Protein 8VXK (pdb70)

B-factor: mean 33.72, std 12.29, range [19.07, 148.49]

Structure (mmCIF, N/CA/C/O backbone):
data_8VXK
#
_entry.id   8VXK
#
_cell.length_a   118.782
_cell.length_b   118.782
_cell.length_c   75.332
_cell.angle_alpha   90.00
_cell.angle_beta   90.00
_cell.angle_gamma   90.00
#
_symmetry.space_group_name_H-M   'P 41'
#
loop_
_entity.id
_entity.type
_entity.pdbx_description
1 polymer 'HTH-type transcriptional regulatory protein GabR'
2 non-polymer 'PHOSPHATE ION'
3 water water
#
loop_
_atom_site.group_PDB
_atom_site.id
_atom_site.type_symbol
_atom_site.label_atom_id
_atom_site.label_alt_id
_atom_site.label_comp_id
_atom_site.label_asym_id
_atom_site.label_entity_id
_atom_site.label_seq_id
_atom_site.pdbx_PDB_ins_code
_atom_site.Cartn_x
_atom_site.Cartn_y
_atom_site.Cartn_z
_atom_site.occupancy
_atom_site.B_iso_or_equiv
_atom_site.auth_seq_id
_atom_site.auth_comp_id
_atom_site.auth_asym_id
_atom_site.auth_atom_id
_atom_site.pdbx_PDB_model_num
ATOM 1 N N . SER A 1 5 ? 9.520 -64.102 8.423 1.00 58.08 107 SER A N 1
ATOM 2 C CA . SER A 1 5 ? 10.390 -62.937 8.315 1.00 53.79 107 SER A CA 1
ATOM 3 C C . SER A 1 5 ? 9.667 -61.656 8.734 1.00 56.35 107 SER A C 1
ATOM 4 O O . SER A 1 5 ? 9.049 -60.983 7.911 1.00 59.67 107 SER A O 1
ATOM 7 N N . ASP A 1 6 ? 9.739 -61.318 10.015 1.00 45.67 108 ASP A N 1
ATOM 8 C CA . ASP A 1 6 ? 9.275 -60.007 10.458 1.00 40.48 108 ASP A CA 1
ATOM 9 C C . ASP A 1 6 ? 10.454 -59.039 10.432 1.00 37.02 108 ASP A C 1
ATOM 10 O O . ASP A 1 6 ? 10.824 -58.433 11.433 1.00 33.95 108 ASP A O 1
ATOM 15 N N . TRP A 1 7 ? 11.087 -58.912 9.264 1.00 38.71 109 TRP A N 1
ATOM 16 C CA . TRP A 1 7 ? 12.254 -58.065 9.147 1.00 34.78 109 TRP A CA 1
ATOM 17 C C . TRP A 1 7 ? 11.844 -56.625 8.928 1.00 33.15 109 TRP A C 1
ATOM 18 O O . TRP A 1 7 ? 10.701 -56.316 8.602 1.00 32.70 109 TRP A O 1
ATOM 29 N N . ILE A 1 8 ? 12.800 -55.734 9.170 1.00 32.95 110 ILE A N 1
ATOM 30 C CA . ILE A 1 8 ? 12.698 -54.319 8.842 1.00 30.72 110 ILE A CA 1
ATOM 31 C C . ILE A 1 8 ? 13.976 -53.939 8.112 1.00 28.62 110 ILE A C 1
ATOM 32 O O . ILE A 1 8 ? 15.073 -54.271 8.563 1.00 29.08 110 ILE A O 1
ATOM 37 N N . SER A 1 9 ? 13.837 -53.273 6.979 1.00 30.90 111 SER A N 1
ATOM 38 C CA . SER A 1 9 ? 14.964 -52.985 6.109 1.00 29.42 111 SER A CA 1
ATOM 39 C C . SER A 1 9 ? 15.326 -51.519 6.201 1.00 29.33 111 SER A C 1
ATOM 40 O O . SER A 1 9 ? 14.569 -50.660 5.748 1.00 31.30 111 SER A O 1
ATOM 43 N N . PHE A 1 10 ? 16.486 -51.234 6.774 1.00 29.02 112 PHE A N 1
ATOM 44 C CA . PHE A 1 10 ? 17.126 -49.941 6.620 1.00 28.54 112 PHE A CA 1
ATOM 45 C C . PHE A 1 10 ? 18.124 -49.986 5.485 1.00 28.21 112 PHE A C 1
ATOM 46 O O . PHE A 1 10 ? 19.168 -49.336 5.531 1.00 28.22 112 PHE A O 1
ATOM 54 N N . SER A 1 11 ? 17.826 -50.802 4.490 1.00 29.69 113 SER A N 1
ATOM 55 C CA . SER A 1 11 ? 18.729 -51.093 3.398 1.00 30.19 113 SER A CA 1
ATOM 56 C C . SER A 1 11 ? 18.549 -50.116 2.250 1.00 31.13 113 SER A C 1
ATOM 57 O O . SER A 1 11 ? 17.427 -49.719 1.912 1.00 32.35 113 SER A O 1
ATOM 60 N N . HIS A 1 12 ? 19.677 -49.735 1.661 1.00 31.73 114 HIS A N 1
ATOM 61 C CA . HIS A 1 12 ? 19.730 -48.865 0.496 1.00 33.54 114 HIS A CA 1
ATOM 62 C C . HIS A 1 12 ? 19.666 -49.630 -0.828 1.00 34.82 114 HIS A C 1
ATOM 63 O O . HIS A 1 12 ? 19.268 -49.047 -1.840 1.00 37.77 114 HIS A O 1
ATOM 70 N N . MET A 1 13 ? 20.046 -50.911 -0.848 1.00 31.49 115 MET A N 1
ATOM 71 C CA . MET A 1 13 ? 20.058 -51.711 -2.066 1.00 32.31 115 MET A CA 1
ATOM 72 C C . MET A 1 13 ? 18.693 -52.232 -2.461 1.00 37.21 115 MET A C 1
ATOM 73 O O . MET A 1 13 ? 18.584 -52.875 -3.507 1.00 41.76 115 MET A O 1
ATOM 78 N N . SER A 1 14 ? 17.673 -52.033 -1.644 1.00 40.10 116 SER A N 1
ATOM 79 C CA . SER A 1 14 ? 16.342 -52.539 -1.912 1.00 40.81 116 SER A CA 1
ATOM 80 C C . SER A 1 14 ? 15.440 -51.376 -2.284 1.00 42.15 116 SER A C 1
ATOM 81 O O . SER A 1 14 ? 15.761 -50.220 -2.014 1.00 42.12 116 SER A O 1
ATOM 84 N N . SER A 1 15 ? 14.307 -51.687 -2.921 1.00 47.48 117 SER A N 1
ATOM 85 C CA . SER A 1 15 ? 13.275 -50.693 -3.223 1.00 46.25 117 SER A CA 1
ATOM 86 C C . SER A 1 15 ? 11.900 -51.255 -2.900 1.00 45.98 117 SER A C 1
ATOM 87 O O . SER A 1 15 ? 11.659 -52.459 -3.037 1.00 50.11 117 SER A O 1
ATOM 90 N N . ASP A 1 16 ? 10.998 -50.378 -2.468 1.00 46.16 118 ASP A N 1
ATOM 91 C CA . ASP A 1 16 ? 9.731 -50.840 -1.918 1.00 49.85 118 ASP A CA 1
ATOM 92 C C . ASP A 1 16 ? 8.766 -51.116 -3.065 1.00 48.24 118 ASP A C 1
ATOM 93 O O . ASP A 1 16 ? 8.421 -50.218 -3.842 1.00 46.61 118 ASP A O 1
ATOM 98 N N . THR A 1 17 ? 8.370 -52.380 -3.176 1.00 46.89 119 THR A N 1
ATOM 99 C CA . THR A 1 17 ? 7.551 -52.872 -4.265 1.00 44.47 119 THR A CA 1
ATOM 100 C C . THR A 1 17 ? 6.091 -52.467 -4.149 1.00 42.32 119 THR A C 1
ATOM 101 O O . THR A 1 17 ? 5.386 -52.472 -5.161 1.00 41.33 119 THR A O 1
ATOM 105 N N . ASP A 1 18 ? 5.619 -52.117 -2.952 1.00 40.79 120 ASP A N 1
ATOM 106 C CA . ASP A 1 18 ? 4.212 -51.782 -2.790 1.00 40.78 120 ASP A CA 1
ATOM 107 C C . ASP A 1 18 ? 3.824 -50.500 -3.500 1.00 39.48 120 ASP A C 1
ATOM 108 O O . ASP A 1 18 ? 2.644 -50.320 -3.809 1.00 40.97 120 ASP A O 1
ATOM 113 N N . HIS A 1 19 ? 4.763 -49.594 -3.743 1.00 39.75 121 HIS A N 1
ATOM 114 C CA . HIS A 1 19 ? 4.437 -48.351 -4.425 1.00 39.21 121 HIS A CA 1
ATOM 115 C C . HIS A 1 19 ? 4.900 -48.304 -5.877 1.00 37.42 121 HIS A C 1
ATOM 116 O O . HIS A 1 19 ? 4.664 -47.302 -6.559 1.00 34.64 121 HIS A O 1
ATOM 123 N N . PHE A 1 20 ? 5.511 -49.350 -6.371 1.00 37.82 122 PHE A N 1
ATOM 124 C CA . PHE A 1 20 ? 5.662 -49.452 -7.805 1.00 35.45 122 PHE A CA 1
ATOM 125 C C . PHE A 1 20 ? 4.358 -49.935 -8.429 1.00 35.15 122 PHE A C 1
ATOM 126 O O . PHE A 1 20 ? 3.803 -50.944 -7.984 1.00 35.38 122 PHE A O 1
ATOM 134 N N . PRO A 1 21 ? 3.835 -49.235 -9.450 1.00 33.56 123 PRO A N 1
ATOM 135 C CA . PRO A 1 21 ? 2.639 -49.711 -10.161 1.00 32.20 123 PRO A CA 1
ATOM 136 C C . PRO A 1 21 ? 2.881 -50.915 -11.068 1.00 31.57 123 PRO A C 1
ATOM 137 O O . PRO A 1 21 ? 2.978 -50.768 -12.289 1.00 30.97 123 PRO A O 1
ATOM 141 N N . ILE A 1 22 ? 2.968 -52.113 -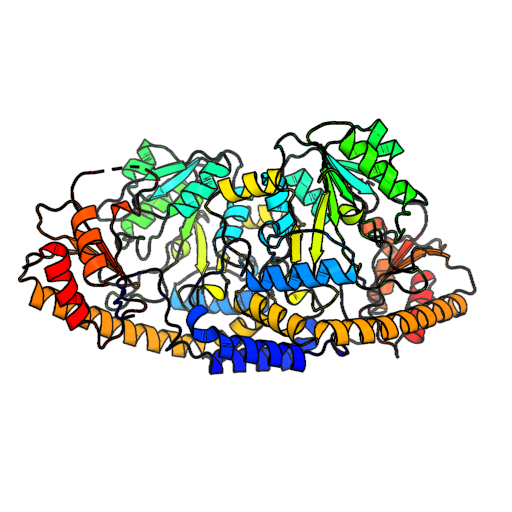10.488 1.00 31.13 124 ILE A N 1
ATOM 142 C CA . ILE A 1 22 ? 3.295 -53.301 -11.273 1.00 29.84 124 ILE A CA 1
ATOM 143 C C . ILE A 1 22 ? 2.191 -53.666 -12.256 1.00 28.67 124 ILE A C 1
ATOM 144 O O . ILE A 1 22 ? 2.473 -54.197 -13.333 1.00 28.65 124 ILE A O 1
ATOM 149 N N . LYS A 1 23 ? 0.928 -53.421 -11.917 1.00 29.90 125 LYS A N 1
ATOM 150 C CA . LYS A 1 23 ? -0.114 -53.590 -12.919 1.00 29.67 125 LYS A CA 1
ATOM 151 C C . LYS A 1 23 ? 0.051 -52.598 -14.062 1.00 29.29 125 LYS A C 1
ATOM 152 O O . LYS A 1 23 ? -0.143 -52.956 -15.222 1.00 29.23 125 LYS A O 1
ATOM 158 N N . SER A 1 24 ? 0.416 -51.353 -13.767 1.00 29.08 126 SER A N 1
ATOM 159 C CA . SER A 1 24 ? 0.667 -50.418 -14.855 1.00 27.86 126 SER A CA 1
ATOM 160 C C . SER A 1 24 ? 1.834 -50.872 -15.702 1.00 27.64 126 SER A C 1
ATOM 161 O O . SER A 1 24 ? 1.768 -50.816 -16.928 1.00 28.66 126 SER A O 1
ATOM 164 N N . TRP A 1 25 ? 2.914 -51.320 -15.075 1.00 30.04 127 TRP A N 1
ATOM 165 C CA . TRP A 1 25 ? 4.049 -51.805 -15.846 1.00 30.47 127 TRP A CA 1
ATOM 166 C C . TRP A 1 25 ? 3.642 -52.969 -16.732 1.00 27.96 127 TRP A C 1
ATOM 167 O O . TRP A 1 25 ? 4.033 -53.046 -17.899 1.00 26.85 127 TRP A O 1
ATOM 178 N N . PHE A 1 26 ? 2.837 -53.873 -16.195 1.00 28.45 128 PHE A N 1
ATOM 179 C CA . PHE A 1 26 ? 2.424 -55.035 -16.956 1.00 27.53 128 PHE A CA 1
ATOM 180 C C . PHE A 1 26 ? 1.486 -54.643 -18.086 1.00 28.86 128 PHE A C 1
ATOM 181 O O . PHE A 1 26 ? 1.527 -55.231 -19.173 1.00 29.90 128 PHE A O 1
ATOM 189 N N . ARG A 1 27 ? 0.642 -53.639 -17.858 1.00 28.67 129 ARG A N 1
ATOM 190 C CA . ARG A 1 27 ? -0.238 -53.179 -18.917 1.00 28.43 129 ARG A CA 1
ATOM 191 C C . ARG A 1 27 ? 0.549 -52.474 -20.003 1.00 27.14 129 ARG A C 1
ATOM 192 O O . ARG A 1 27 ? 0.217 -52.593 -21.179 1.00 29.27 129 ARG A O 1
ATOM 200 N N . CYS A 1 28 ? 1.610 -51.770 -19.630 1.00 26.15 130 CYS A N 1
ATOM 201 C CA . CYS A 1 28 ? 2.510 -51.197 -20.620 1.00 26.71 130 CYS A CA 1
ATOM 202 C C . CYS A 1 28 ? 3.199 -52.289 -21.432 1.00 26.51 130 CYS A C 1
ATOM 203 O O . CYS A 1 28 ? 3.369 -52.160 -22.649 1.00 26.70 130 CYS A O 1
ATOM 206 N N . GLU A 1 29 ? 3.589 -53.375 -20.770 1.00 26.58 131 GLU A N 1
ATOM 207 C CA . GLU A 1 29 ? 4.149 -54.527 -21.462 1.00 25.78 131 GLU A CA 1
ATOM 208 C C . GLU A 1 29 ? 3.175 -55.116 -22.467 1.00 27.75 131 GLU A C 1
ATOM 209 O O . GLU A 1 29 ? 3.568 -55.485 -23.578 1.00 27.79 131 GLU A O 1
ATOM 215 N N . GLN A 1 30 ? 1.905 -55.245 -22.091 1.00 28.18 132 GLN A N 1
ATOM 216 C CA . GLN A 1 30 ? 0.944 -55.816 -23.029 1.00 28.96 132 GLN A CA 1
ATOM 217 C C . GLN A 1 30 ? 0.684 -54.871 -24.196 1.00 29.46 132 GLN A C 1
ATOM 218 O O . GLN A 1 30 ? 0.550 -55.309 -25.346 1.00 30.45 132 GLN A O 1
ATOM 224 N N . LYS A 1 31 ? 0.602 -53.570 -23.918 1.00 30.12 133 LYS A N 1
ATOM 225 C CA . LYS A 1 31 ? 0.433 -52.599 -24.990 1.00 30.05 133 LYS A CA 1
ATOM 226 C C . LYS A 1 31 ? 1.572 -52.694 -25.982 1.00 32.37 133 LYS A C 1
ATOM 227 O O . LYS A 1 31 ? 1.347 -52.786 -27.191 1.00 35.33 133 LYS A O 1
ATOM 233 N N . ALA A 1 32 ? 2.810 -52.688 -25.480 1.00 32.30 134 ALA A N 1
ATOM 234 C CA . ALA A 1 32 ? 3.970 -52.779 -26.357 1.00 31.17 134 ALA A CA 1
ATOM 235 C C . ALA A 1 32 ? 3.968 -54.085 -27.134 1.00 33.96 134 ALA A C 1
ATOM 236 O O . ALA A 1 32 ? 4.248 -54.095 -28.337 1.00 37.03 134 ALA A O 1
ATOM 238 N N . ALA A 1 33 ? 3.645 -55.197 -26.471 1.00 35.01 135 ALA A N 1
ATOM 239 C CA . ALA A 1 33 ? 3.668 -56.489 -27.143 1.00 36.13 135 ALA A CA 1
ATOM 240 C C . ALA A 1 33 ? 2.683 -56.524 -28.302 1.00 39.33 135 ALA A C 1
ATOM 241 O O . ALA A 1 33 ? 3.018 -56.964 -29.405 1.00 41.56 135 ALA A O 1
ATOM 243 N N . SER A 1 34 ? 1.461 -56.052 -28.077 1.00 37.09 136 SER A N 1
ATOM 244 C CA . SER A 1 34 ? 0.472 -56.088 -29.144 1.00 37.18 136 SER A CA 1
ATOM 245 C C . SER A 1 34 ? 0.738 -55.032 -30.199 1.00 35.07 136 SER A C 1
ATOM 246 O O . SER A 1 34 ? 0.344 -55.210 -31.349 1.00 38.14 136 SER A O 1
ATOM 249 N N . ARG A 1 35 ? 1.393 -53.940 -29.852 1.00 34.46 137 ARG A N 1
ATOM 250 C CA . ARG A 1 35 ? 1.704 -52.981 -30.888 1.00 34.53 137 ARG A CA 1
ATOM 251 C C . ARG A 1 35 ? 2.887 -53.423 -31.726 1.00 35.21 137 ARG A C 1
ATOM 252 O O . ARG A 1 35 ? 2.996 -52.998 -32.876 1.00 38.01 137 ARG A O 1
ATOM 260 N N . SER A 1 36 ? 3.751 -54.302 -31.210 1.00 40.04 138 SER A N 1
ATOM 261 C CA . SER A 1 36 ? 4.975 -54.580 -31.952 1.00 40.59 138 SER A CA 1
ATOM 262 C C . SER A 1 36 ? 5.308 -56.065 -32.066 1.00 42.44 138 SER A C 1
ATOM 263 O O . SER A 1 36 ? 6.469 -56.399 -32.301 1.00 44.11 138 SER A O 1
ATOM 266 N N . TYR A 1 37 ? 4.325 -56.959 -31.936 1.00 38.11 139 TYR A N 1
ATOM 267 C CA . TYR A 1 37 ? 4.617 -58.390 -31.884 1.00 42.06 139 TYR A CA 1
ATOM 268 C C . TYR A 1 37 ? 5.415 -58.895 -33.082 1.00 43.99 139 TYR A C 1
ATOM 269 O O . TYR A 1 37 ? 6.255 -59.790 -32.930 1.00 44.99 139 TYR A O 1
ATOM 278 N N . ARG A 1 38 ? 5.128 -58.394 -34.283 1.00 52.75 140 ARG A N 1
ATOM 279 C CA . ARG A 1 38 ? 5.774 -58.950 -35.464 1.00 52.56 140 ARG A CA 1
ATOM 280 C C . ARG A 1 38 ? 7.288 -58.781 -35.398 1.00 58.91 140 ARG A C 1
ATOM 281 O O . ARG A 1 38 ? 8.038 -59.695 -35.756 1.00 59.66 140 ARG A O 1
ATOM 283 N N . THR A 1 39 ? 7.754 -57.636 -34.906 1.00 62.95 141 THR A N 1
ATOM 284 C CA . THR A 1 39 ? 9.172 -57.306 -34.860 1.00 61.12 141 THR A CA 1
ATOM 285 C C . THR A 1 39 ? 9.880 -57.839 -33.617 1.00 60.05 141 THR A C 1
ATOM 286 O O . THR A 1 39 ? 11.067 -57.558 -33.437 1.00 64.68 141 THR A O 1
ATOM 290 N N . LEU A 1 40 ? 9.186 -58.582 -32.751 1.00 61.77 142 LEU A N 1
ATOM 291 C CA . LEU A 1 40 ? 9.824 -59.110 -31.548 1.00 60.54 142 LEU A CA 1
ATOM 292 C C . LEU A 1 40 ? 10.822 -60.208 -31.872 1.00 69.32 142 LEU A C 1
ATOM 293 O O . LEU A 1 40 ? 11.812 -60.378 -31.151 1.00 66.17 142 LEU A O 1
ATOM 298 N N . GLY A 1 41 ? 10.579 -60.959 -32.943 1.00 96.93 143 GLY A N 1
ATOM 299 C CA . GLY A 1 41 ? 11.480 -62.009 -33.364 1.00 97.86 143 GLY A CA 1
ATOM 300 C C . GLY A 1 41 ? 12.802 -61.510 -33.878 1.00 95.99 143 GLY A C 1
ATOM 301 O O . GLY A 1 41 ? 13.686 -62.314 -34.182 1.00 99.36 143 GLY A O 1
ATOM 302 N N . ASP A 1 42 ? 12.944 -60.202 -34.015 1.00 70.55 144 ASP A N 1
ATOM 303 C CA . ASP A 1 42 ? 14.220 -59.581 -34.301 1.00 62.95 144 ASP A CA 1
ATOM 304 C C . ASP A 1 42 ? 15.008 -59.464 -33.011 1.00 59.16 144 ASP A C 1
ATOM 305 O O . ASP A 1 42 ? 14.455 -59.516 -31.911 1.00 60.09 144 ASP A O 1
ATOM 310 N N . MET A 1 43 ? 16.317 -59.357 -33.152 1.00 49.33 145 MET A N 1
ATOM 311 C CA . MET A 1 43 ? 17.175 -58.982 -32.042 1.00 45.37 145 MET A CA 1
ATOM 312 C C . MET A 1 43 ? 17.482 -57.496 -32.167 1.00 43.33 145 MET A C 1
ATOM 313 O O . MET A 1 43 ? 17.832 -57.017 -33.253 1.00 43.76 145 MET A O 1
ATOM 318 N N . SER A 1 44 ? 17.356 -56.775 -31.056 1.00 39.65 146 SER A N 1
ATOM 319 C CA . SER A 1 44 ? 17.386 -55.320 -31.056 1.00 34.47 146 SER A CA 1
ATOM 320 C C . SER A 1 44 ? 18.628 -54.789 -31.768 1.00 28.67 146 SER A C 1
ATOM 321 O O . SER A 1 44 ? 19.602 -55.519 -31.957 1.00 28.61 146 SER A O 1
ATOM 324 N N . HIS A 1 45 ? 18.575 -53.545 -32.216 1.00 27.83 147 HIS A N 1
ATOM 325 C CA . HIS A 1 45 ? 19.788 -52.833 -32.563 1.00 25.61 147 HIS A CA 1
ATOM 326 C C . HIS A 1 45 ? 20.737 -52.895 -31.372 1.00 25.65 147 HIS A C 1
ATOM 327 O O . HIS A 1 45 ? 20.297 -52.713 -30.234 1.00 26.43 147 HIS A O 1
ATOM 334 N N . PRO A 1 46 ? 22.023 -53.177 -31.583 1.00 25.70 148 PRO A N 1
ATOM 335 C CA . PRO A 1 46 ? 22.911 -53.452 -30.444 1.00 26.56 148 PRO A CA 1
ATOM 336 C C . PRO A 1 46 ? 22.960 -52.350 -29.395 1.00 24.70 148 PRO A C 1
ATOM 337 O O . PRO A 1 46 ? 23.150 -52.651 -28.218 1.00 24.02 148 PRO A O 1
ATOM 341 N N . GLN A 1 47 ? 22.801 -51.089 -29.789 1.00 24.93 149 GLN A N 1
ATOM 342 C CA . GLN A 1 47 ? 22.699 -49.951 -28.887 1.00 22.82 149 GLN A CA 1
ATOM 343 C C . GLN A 1 47 ? 21.328 -49.830 -28.260 1.00 23.31 149 GLN A C 1
ATOM 344 O O . GLN A 1 47 ? 21.138 -48.987 -27.390 1.00 23.73 149 GLN A O 1
ATOM 350 N N . GLY A 1 48 ? 20.375 -50.614 -28.697 1.00 24.56 150 GLY A N 1
ATOM 351 C CA . GLY A 1 48 ? 19.031 -50.516 -28.186 1.00 23.83 150 GLY A CA 1
ATOM 352 C C . GLY A 1 48 ? 18.096 -49.969 -29.238 1.00 23.64 150 GLY A C 1
ATOM 353 O O . GLY A 1 48 ? 18.501 -49.241 -30.149 1.00 24.30 150 GLY A O 1
ATOM 354 N N . ILE A 1 49 ? 16.824 -50.346 -29.123 1.00 23.52 151 ILE A N 1
ATOM 355 C CA . ILE A 1 49 ? 15.803 -49.882 -30.048 1.00 23.73 151 ILE A CA 1
ATOM 356 C C . ILE A 1 49 ? 15.809 -48.371 -30.115 1.00 24.22 151 ILE A C 1
ATOM 357 O O . ILE A 1 49 ? 15.778 -47.694 -29.085 1.00 25.30 151 ILE A O 1
ATOM 362 N N . TYR A 1 50 ? 15.830 -47.835 -31.340 1.00 24.63 152 TYR A N 1
ATOM 363 C CA . TYR A 1 50 ? 16.058 -46.404 -31.526 1.00 24.44 152 TYR A CA 1
ATOM 364 C C . TYR A 1 50 ? 14.989 -45.570 -30.849 1.00 23.83 152 TYR A C 1
ATOM 365 O O . TYR A 1 50 ? 15.287 -44.533 -30.259 1.00 23.48 152 TYR A O 1
ATOM 374 N N . GLU A 1 51 ? 13.738 -45.981 -30.967 1.00 23.64 153 GLU A N 1
ATOM 375 C CA . GLU A 1 51 ? 12.655 -45.199 -30.398 1.00 23.71 153 GLU A CA 1
ATOM 376 C C . GLU A 1 51 ? 12.707 -45.211 -28.885 1.00 23.75 153 GLU A C 1
ATOM 377 O O . GLU A 1 51 ? 12.316 -44.232 -28.242 1.00 24.33 153 GLU A O 1
ATOM 383 N N . VAL A 1 52 ? 13.219 -46.297 -28.307 1.00 24.54 154 VAL A N 1
ATOM 384 C CA . VAL A 1 52 ? 13.400 -46.356 -26.863 1.00 24.01 154 VAL A CA 1
ATOM 385 C C . VAL A 1 52 ? 14.513 -45.417 -26.439 1.00 24.06 154 VAL A C 1
ATOM 386 O O . VAL A 1 52 ? 14.408 -44.707 -25.429 1.00 24.51 154 VAL A O 1
ATOM 390 N N . ARG A 1 53 ? 15.589 -45.391 -27.216 1.00 23.83 155 ARG A N 1
ATOM 391 C CA . ARG A 1 53 ? 16.673 -44.462 -26.958 1.00 25.02 155 ARG A CA 1
ATOM 392 C C . ARG A 1 53 ? 16.184 -43.030 -27.083 1.00 24.73 155 ARG A C 1
ATOM 393 O O . ARG A 1 53 ? 16.591 -42.153 -26.323 1.00 24.82 155 ARG A O 1
ATOM 401 N N . ALA A 1 54 ? 15.288 -42.783 -28.029 1.00 26.10 156 ALA A N 1
ATOM 402 C CA . ALA A 1 54 ? 14.733 -41.454 -28.202 1.00 24.63 156 ALA A CA 1
ATOM 403 C C . ALA A 1 54 ? 13.864 -41.068 -27.017 1.00 24.99 156 ALA A C 1
ATOM 404 O O . ALA A 1 54 ? 13.922 -39.928 -26.544 1.00 25.67 156 ALA A O 1
ATOM 406 N N . ALA A 1 55 ? 13.063 -42.012 -26.514 1.00 26.01 157 ALA A N 1
ATOM 407 C CA . ALA A 1 55 ? 12.236 -41.738 -25.341 1.00 26.22 157 ALA A CA 1
ATOM 408 C C . ALA A 1 55 ? 13.091 -41.381 -24.132 1.00 25.40 157 ALA A C 1
ATOM 409 O O . ALA A 1 55 ? 12.807 -40.407 -23.424 1.00 24.50 157 ALA A O 1
ATOM 411 N N . ILE A 1 56 ? 14.169 -42.132 -23.905 1.00 25.98 158 ILE A N 1
ATOM 412 C CA . ILE A 1 56 ? 15.038 -41.826 -22.771 1.00 24.99 158 ILE A CA 1
ATOM 413 C C . ILE A 1 56 ? 15.731 -40.492 -22.963 1.00 25.16 158 ILE A C 1
ATOM 414 O O . ILE A 1 56 ? 15.957 -39.756 -22.001 1.00 26.40 158 ILE A O 1
ATOM 419 N N . THR A 1 57 ? 16.142 -40.189 -24.190 1.00 25.90 159 THR A N 1
ATOM 420 C CA . THR A 1 57 ? 16.837 -38.935 -24.443 1.00 25.05 159 THR A CA 1
ATOM 421 C C . THR A 1 57 ? 15.938 -37.746 -24.136 1.00 25.90 159 THR A C 1
ATOM 422 O O . THR A 1 57 ? 16.352 -36.800 -23.458 1.00 27.43 159 THR A O 1
ATOM 426 N N . ARG A 1 58 ? 14.690 -37.786 -24.598 1.00 25.70 160 ARG A N 1
ATOM 427 C CA . ARG A 1 58 ? 13.787 -36.708 -24.239 1.00 25.12 160 ARG A CA 1
ATOM 428 C C . ARG A 1 58 ? 13.617 -36.668 -22.738 1.00 27.62 160 ARG A C 1
ATOM 429 O O . ARG A 1 58 ? 13.641 -35.594 -22.129 1.00 29.71 160 ARG A O 1
ATOM 437 N N . LEU A 1 59 ? 13.472 -37.839 -22.116 1.00 27.23 161 LEU A N 1
ATOM 438 C CA . LEU A 1 59 ? 13.225 -37.879 -20.679 1.00 27.27 161 LEU A CA 1
ATOM 439 C C . LEU A 1 59 ? 14.342 -37.207 -19.904 1.00 28.49 161 LEU A C 1
ATOM 440 O O . LEU A 1 59 ? 14.091 -36.356 -19.047 1.00 30.45 161 LEU A O 1
ATOM 445 N N . ILE A 1 60 ? 15.580 -37.605 -20.167 1.00 30.50 162 ILE A N 1
ATOM 446 C CA . ILE A 1 60 ? 16.672 -37.117 -19.347 1.00 31.18 162 ILE A CA 1
ATOM 447 C C . ILE A 1 60 ? 17.024 -35.686 -19.711 1.00 32.34 162 ILE A C 1
ATOM 448 O O . ILE A 1 60 ? 17.468 -34.926 -18.850 1.00 34.03 162 ILE A O 1
ATOM 453 N N . SER A 1 61 ? 16.799 -35.267 -20.954 1.00 31.52 163 SER A N 1
ATOM 454 C CA . SER A 1 61 ? 16.966 -33.855 -21.263 1.00 32.86 163 SER A CA 1
ATOM 455 C C . SER A 1 61 ? 15.957 -33.006 -20.493 1.00 33.01 163 SER A C 1
ATOM 456 O O . SER A 1 61 ? 16.282 -31.909 -20.024 1.00 33.18 163 SER A O 1
ATOM 459 N N . LEU A 1 62 ? 14.730 -33.503 -20.342 1.00 34.27 164 LEU A N 1
ATOM 460 C CA . LEU A 1 62 ? 13.740 -32.807 -19.527 1.00 33.22 164 LEU A CA 1
ATOM 461 C C . LEU A 1 62 ? 14.148 -32.757 -18.063 1.00 35.95 164 LEU A C 1
ATOM 462 O O . LEU A 1 62 ? 14.343 -31.678 -17.500 1.00 43.19 164 LEU A O 1
ATOM 467 N N . THR A 1 63 ? 14.282 -33.915 -17.427 1.00 35.15 165 THR A N 1
ATOM 468 C CA . THR A 1 63 ? 14.453 -33.923 -15.978 1.00 33.90 165 THR A CA 1
ATOM 469 C C . THR A 1 63 ? 15.803 -33.350 -15.559 1.00 32.76 165 THR A C 1
ATOM 470 O O . THR A 1 63 ? 15.859 -32.486 -14.681 1.00 34.03 165 THR A O 1
ATOM 474 N N . ARG A 1 64 ? 16.893 -33.765 -16.204 1.00 34.68 166 ARG A N 1
ATOM 475 C CA . ARG A 1 64 ? 18.227 -33.465 -15.705 1.00 34.18 166 ARG A CA 1
ATOM 476 C C . ARG A 1 64 ? 18.974 -32.432 -16.533 1.00 33.01 166 ARG A C 1
ATOM 477 O O . ARG A 1 64 ? 20.049 -31.994 -16.113 1.00 33.61 166 ARG A O 1
ATOM 485 N N . GLY A 1 65 ? 18.445 -32.037 -17.689 1.00 34.48 167 GLY A N 1
ATOM 486 C CA . GLY A 1 65 ? 19.139 -31.127 -18.577 1.00 33.50 167 GLY A CA 1
ATOM 487 C C . GLY A 1 65 ? 20.187 -31.762 -19.459 1.00 32.51 167 GLY A C 1
ATOM 488 O O . GLY A 1 65 ? 21.007 -31.052 -20.033 1.00 34.62 167 GLY A O 1
ATOM 489 N N . VAL A 1 66 ? 20.187 -33.081 -19.594 1.00 30.75 168 VAL A N 1
ATOM 490 C CA . VAL A 1 66 ? 21.216 -33.746 -20.377 1.00 32.71 168 VAL A CA 1
ATOM 491 C C . VAL A 1 66 ? 21.024 -33.446 -21.856 1.00 33.50 168 VAL A C 1
ATOM 492 O O . VAL A 1 66 ? 19.897 -33.394 -22.359 1.00 35.31 168 VAL A O 1
ATOM 496 N N . LYS A 1 67 ? 22.128 -33.229 -22.560 1.00 32.13 169 LYS A N 1
ATOM 497 C CA . LYS A 1 67 ? 22.112 -32.850 -23.965 1.00 32.90 169 LYS A CA 1
ATOM 498 C C . LYS A 1 67 ? 22.739 -33.970 -24.782 1.00 31.27 169 LYS A C 1
ATOM 499 O O . LYS A 1 67 ? 23.929 -34.259 -24.627 1.00 32.13 169 LYS A O 1
ATOM 505 N N . CYS A 1 68 ? 21.948 -34.601 -25.640 1.00 30.54 170 CYS A N 1
ATOM 506 C CA . CYS A 1 68 ? 22.486 -35.678 -26.457 1.00 29.38 170 CYS A CA 1
ATOM 507 C C . CYS A 1 68 ? 21.511 -36.021 -27.573 1.00 28.97 170 CYS A C 1
ATOM 508 O O . CYS A 1 68 ? 20.325 -35.680 -27.523 1.00 27.60 170 CYS A O 1
ATOM 511 N N . ARG A 1 69 ? 22.047 -36.704 -28.599 1.00 27.79 171 ARG A N 1
ATOM 512 C CA . ARG A 1 69 ? 21.172 -37.304 -29.577 1.00 27.31 171 ARG A CA 1
ATOM 513 C C . ARG A 1 69 ? 21.064 -38.801 -29.324 1.00 25.94 171 ARG A C 1
ATOM 514 O O . ARG A 1 69 ? 22.006 -39.413 -28.824 1.00 25.79 171 ARG A O 1
ATOM 522 N N . PRO A 1 70 ? 19.945 -39.433 -29.683 1.00 26.71 172 PRO A N 1
ATOM 523 C CA . PRO A 1 70 ? 19.765 -40.859 -29.356 1.00 26.89 172 PRO A CA 1
ATOM 524 C C . PRO A 1 70 ? 20.846 -41.749 -29.919 1.00 25.43 172 PRO A C 1
ATOM 525 O O . PRO A 1 70 ? 21.075 -42.849 -29.409 1.00 24.70 172 PRO A O 1
ATOM 529 N N . GLU A 1 71 ? 21.512 -41.311 -30.975 1.00 24.67 173 GLU A N 1
ATOM 530 C CA . GLU A 1 71 ? 22.571 -42.101 -31.573 1.00 24.03 173 GLU A CA 1
ATOM 531 C C . GLU A 1 71 ? 23.733 -42.269 -30.623 1.00 23.17 173 GLU A C 1
ATOM 532 O O . GLU A 1 71 ? 24.509 -43.211 -30.783 1.00 23.54 173 GLU A O 1
ATOM 538 N N . GLN A 1 72 ? 23.851 -41.392 -29.628 1.00 24.26 174 GLN A N 1
ATOM 539 C CA . GLN A 1 72 ? 24.944 -41.462 -28.670 1.00 23.89 174 GLN A CA 1
ATOM 540 C C . GLN A 1 72 ? 24.710 -42.459 -27.552 1.00 22.95 174 GLN A C 1
ATOM 541 O O . GLN A 1 72 ? 25.659 -42.793 -26.845 1.00 22.84 174 GLN A O 1
ATOM 547 N N . MET A 1 73 ? 23.496 -42.936 -27.355 1.00 22.59 175 MET A N 1
ATOM 548 C CA . MET A 1 73 ? 23.200 -43.655 -26.135 1.00 22.32 175 MET A CA 1
ATOM 549 C C . MET A 1 73 ? 23.277 -45.150 -26.387 1.00 22.47 175 MET A C 1
ATOM 550 O O . MET A 1 73 ? 22.895 -45.630 -27.456 1.00 23.09 175 MET A O 1
ATOM 555 N N . ILE A 1 74 ? 23.781 -45.879 -25.395 1.00 22.66 176 ILE A N 1
ATOM 556 C CA . ILE A 1 74 ? 23.852 -47.330 -25.423 1.00 22.76 176 ILE A CA 1
ATOM 557 C C . ILE A 1 74 ? 23.045 -47.861 -24.246 1.00 23.04 176 ILE A C 1
ATOM 558 O O . ILE A 1 74 ? 23.112 -47.304 -23.150 1.00 23.14 176 ILE A O 1
ATOM 563 N N . ILE A 1 75 ? 22.257 -48.904 -24.495 1.00 23.71 177 ILE A N 1
ATOM 564 C CA . ILE A 1 75 ? 21.532 -49.683 -23.495 1.00 24.46 177 ILE A CA 1
ATOM 565 C C . ILE A 1 75 ? 22.154 -51.084 -23.451 1.00 24.53 177 ILE A C 1
ATOM 566 O O . ILE A 1 75 ? 22.387 -51.687 -24.501 1.00 28.38 177 ILE A O 1
ATOM 571 N N . GLY A 1 76 ? 22.453 -51.604 -22.257 1.00 26.81 178 GLY A N 1
ATOM 572 C CA . GLY A 1 76 ? 22.019 -51.288 -20.917 1.00 24.66 178 GLY A CA 1
ATOM 573 C C . GLY A 1 76 ? 21.523 -52.319 -19.913 1.00 24.50 178 GLY A C 1
ATOM 574 O O . GLY A 1 76 ? 20.662 -51.979 -19.143 1.00 24.89 178 GLY A O 1
ATOM 575 N N . ALA A 1 77 ? 22.000 -53.557 -19.893 1.00 26.19 179 ALA A N 1
ATOM 576 C CA . ALA A 1 77 ? 21.503 -54.456 -18.853 1.00 28.58 179 ALA A CA 1
ATOM 577 C C . ALA A 1 77 ? 22.170 -54.235 -17.501 1.00 28.84 179 ALA A C 1
ATOM 578 O O . ALA A 1 77 ? 22.596 -55.188 -16.850 1.00 29.86 179 ALA A O 1
ATOM 580 N N . GLY A 1 78 ? 22.205 -53.009 -17.041 1.00 29.25 180 GLY A N 1
ATOM 581 C CA . GLY A 1 78 ? 22.877 -52.725 -15.796 1.00 29.75 180 GLY A CA 1
ATOM 582 C C . GLY A 1 78 ? 24.153 -51.942 -16.026 1.00 28.38 180 GLY A C 1
ATOM 583 O O . GLY A 1 78 ? 24.867 -52.138 -17.016 1.00 28.06 180 GLY A O 1
ATOM 584 N N . THR A 1 79 ? 24.456 -51.052 -15.082 1.00 28.51 181 THR A N 1
ATOM 585 C CA . THR A 1 79 ? 25.608 -50.166 -15.178 1.00 27.22 181 THR A CA 1
ATOM 586 C C . THR A 1 79 ? 26.928 -50.921 -15.199 1.00 25.68 181 THR A C 1
ATOM 587 O O . THR A 1 79 ? 27.927 -50.381 -15.679 1.00 25.55 181 THR A O 1
ATOM 591 N N . GLN A 1 80 ? 26.943 -52.164 -14.727 1.00 24.40 182 GLN A N 1
ATOM 592 C CA . GLN A 1 80 ? 28.170 -52.945 -14.663 1.00 24.21 182 GLN A CA 1
ATOM 593 C C . GLN A 1 80 ? 28.601 -53.404 -16.055 1.00 24.03 182 GLN A C 1
ATOM 594 O O . GLN A 1 80 ? 29.790 -53.331 -16.411 1.00 23.18 182 GLN A O 1
ATOM 600 N N . VAL A 1 81 ? 27.640 -53.841 -16.874 1.00 24.98 183 VAL A N 1
ATOM 601 C CA . VAL A 1 81 ? 27.959 -54.246 -18.237 1.00 24.13 183 VAL A CA 1
ATOM 602 C C . VAL A 1 81 ? 28.357 -53.034 -19.070 1.00 25.21 183 VAL A C 1
ATOM 603 O O . VAL A 1 81 ? 29.319 -53.081 -19.851 1.00 25.14 183 VAL A O 1
ATOM 607 N N . LEU A 1 82 ? 27.659 -51.920 -18.884 1.00 23.68 184 LEU A N 1
ATOM 608 C CA . LEU A 1 82 ? 27.970 -50.726 -19.642 1.00 25.35 184 LEU A CA 1
ATOM 609 C C . LEU A 1 82 ? 29.351 -50.223 -19.276 1.00 23.04 184 LEU A C 1
ATOM 610 O O . LEU A 1 82 ? 30.099 -49.744 -20.130 1.00 24.67 184 LEU A O 1
ATOM 615 N N . MET A 1 83 ? 29.714 -50.357 -18.011 1.00 24.79 185 MET A N 1
ATOM 616 C CA . MET A 1 83 ? 31.002 -49.876 -17.550 1.00 22.74 185 MET A CA 1
ATOM 617 C C . MET A 1 83 ? 32.134 -50.753 -18.081 1.00 23.14 185 MET A C 1
ATOM 618 O O . MET A 1 83 ? 33.215 -50.257 -18.418 1.00 22.46 185 MET A O 1
ATOM 623 N N . GLN A 1 84 ? 31.908 -52.066 -18.159 1.00 23.19 186 GLN A N 1
ATOM 624 C CA . GLN A 1 84 ? 32.898 -52.938 -18.787 1.00 23.49 186 GLN A CA 1
ATOM 625 C C . GLN A 1 84 ? 33.139 -52.551 -20.239 1.00 24.88 186 GLN A C 1
ATOM 626 O O . GLN A 1 84 ? 34.290 -52.373 -20.684 1.00 24.51 186 GLN A O 1
ATOM 632 N N . LEU A 1 85 ? 32.055 -52.426 -20.999 1.00 24.86 187 LEU A N 1
ATOM 633 C CA . LEU A 1 85 ? 32.196 -51.976 -22.368 1.00 25.40 187 LEU A CA 1
ATOM 634 C C . LEU A 1 85 ? 32.958 -50.673 -22.414 1.00 23.81 187 LEU A C 1
ATOM 635 O O . LEU A 1 85 ? 33.833 -50.485 -23.257 1.00 22.95 187 LEU A O 1
ATOM 640 N N . LEU A 1 86 ? 32.661 -49.778 -21.482 1.00 24.52 188 LEU A N 1
ATOM 641 C CA . LEU A 1 86 ? 33.257 -48.454 -21.497 1.00 23.49 188 LEU A CA 1
ATOM 642 C C . LEU A 1 86 ? 34.758 -48.523 -21.277 1.00 21.70 188 LEU A C 1
ATOM 643 O O . LEU A 1 86 ? 35.514 -47.798 -21.923 1.00 22.98 188 LEU A O 1
ATOM 648 N N . THR A 1 87 ? 35.213 -49.394 -20.379 1.00 22.40 189 THR A N 1
ATOM 649 C CA . THR A 1 87 ? 36.653 -49.575 -20.217 1.00 21.61 189 THR A CA 1
ATOM 650 C C . THR A 1 87 ? 37.294 -50.118 -21.474 1.00 23.45 189 THR A C 1
ATOM 651 O O . THR A 1 87 ? 38.499 -49.945 -21.671 1.00 23.51 189 THR A O 1
ATOM 655 N N . GLU A 1 88 ? 36.529 -50.829 -22.304 1.00 24.31 190 GLU A N 1
ATOM 656 C CA . GLU A 1 88 ? 37.118 -51.236 -23.576 1.00 23.24 190 GLU A CA 1
ATOM 657 C C . GLU A 1 88 ? 37.058 -50.153 -24.643 1.00 22.57 190 GLU A C 1
ATOM 658 O O . GLU A 1 88 ? 37.853 -50.202 -25.575 1.00 22.06 190 GLU A O 1
ATOM 664 N N . LEU A 1 89 ? 36.149 -49.185 -24.529 1.00 23.39 191 LEU A N 1
ATOM 665 C CA . LEU A 1 89 ? 36.128 -48.047 -25.444 1.00 23.35 191 LEU A CA 1
ATOM 666 C C . LEU A 1 89 ? 37.170 -46.994 -25.105 1.00 24.21 191 LEU A C 1
ATOM 667 O O . LEU A 1 89 ? 37.650 -46.293 -25.998 1.00 25.11 191 LEU A O 1
ATOM 672 N N . LEU A 1 90 ? 37.504 -46.846 -23.832 1.00 23.85 192 LEU A N 1
ATOM 673 C CA . LEU A 1 90 ? 38.502 -45.884 -23.397 1.00 23.01 192 LEU A CA 1
ATOM 674 C C . LEU A 1 90 ? 39.904 -46.368 -23.738 1.00 24.05 192 LEU A C 1
ATOM 675 O O . LEU A 1 90 ? 40.108 -47.541 -24.046 1.00 24.89 192 LEU A O 1
ATOM 680 N N . PRO A 1 91 ? 40.885 -45.479 -23.703 1.00 24.68 193 PRO A N 1
ATOM 681 C CA . PRO A 1 91 ? 42.261 -45.916 -23.915 1.00 26.21 193 PRO A CA 1
ATOM 682 C C . PRO A 1 91 ? 42.620 -47.049 -22.964 1.00 26.56 193 PRO A C 1
ATOM 683 O O . PRO A 1 91 ? 42.216 -47.066 -21.809 1.00 27.49 193 PRO A O 1
ATOM 687 N N . LYS A 1 92 ? 43.341 -48.038 -23.478 1.00 27.20 194 LYS A N 1
ATOM 688 C CA . LYS A 1 92 ? 43.634 -49.215 -22.671 1.00 27.10 194 LYS A CA 1
ATOM 689 C C . LYS A 1 92 ? 44.544 -48.870 -21.509 1.00 26.43 194 LYS A C 1
ATOM 690 O O . LYS A 1 92 ? 44.534 -49.558 -20.487 1.00 27.04 194 LYS A O 1
ATOM 696 N N . GLU A 1 93 ? 45.317 -47.802 -21.652 1.00 25.84 195 GLU A N 1
ATOM 697 C CA . GLU A 1 93 ? 46.324 -47.382 -20.696 1.00 25.99 195 GLU A CA 1
ATOM 698 C C . GLU A 1 93 ? 45.822 -46.312 -19.728 1.00 25.48 195 GLU A C 1
ATOM 699 O O . GLU A 1 93 ? 46.609 -45.797 -18.927 1.00 23.62 195 GLU A O 1
ATOM 705 N N . ALA A 1 94 ? 44.536 -45.970 -19.786 1.00 26.25 196 ALA A N 1
ATOM 706 C CA . ALA A 1 94 ? 43.992 -44.937 -18.916 1.00 24.53 196 ALA A CA 1
ATOM 707 C C . ALA A 1 94 ? 44.121 -45.347 -17.459 1.00 24.25 196 ALA A C 1
ATOM 708 O O . ALA A 1 94 ? 44.002 -46.525 -17.114 1.00 25.42 196 ALA A O 1
ATOM 710 N N . VAL A 1 95 ? 44.402 -44.364 -16.609 1.00 26.71 197 VAL A N 1
ATOM 711 C CA . VAL A 1 95 ? 44.415 -44.530 -15.161 1.00 26.41 197 VAL A CA 1
ATOM 712 C C . VAL A 1 95 ? 43.082 -44.035 -14.638 1.00 23.74 197 VAL A C 1
ATOM 713 O O . VAL A 1 95 ? 42.673 -42.910 -14.928 1.00 22.80 197 VAL A O 1
ATOM 717 N N . TYR A 1 96 ? 42.398 -44.873 -13.887 1.00 24.41 198 TYR A N 1
ATOM 718 C CA . TYR A 1 96 ? 41.052 -44.574 -13.444 1.00 24.16 198 TYR A CA 1
ATOM 719 C C . TYR A 1 96 ? 41.101 -43.971 -12.047 1.00 24.79 198 TYR A C 1
ATOM 720 O O . TYR A 1 96 ? 42.082 -44.125 -11.323 1.00 25.11 198 TYR A O 1
ATOM 729 N N . ALA A 1 97 ? 40.025 -43.276 -11.674 1.00 24.23 199 ALA A N 1
ATOM 730 C CA . ALA A 1 97 ? 39.939 -42.588 -10.389 1.00 22.58 199 ALA A CA 1
ATOM 731 C C . ALA A 1 97 ? 38.520 -42.674 -9.854 1.00 21.47 199 ALA A C 1
ATOM 732 O O . ALA A 1 97 ? 37.595 -42.183 -10.496 1.00 22.63 199 ALA A O 1
ATOM 734 N N . MET A 1 98 ? 38.347 -43.269 -8.674 1.00 23.43 200 MET A N 1
ATOM 735 C CA . MET A 1 98 ? 37.042 -43.370 -8.037 1.00 23.11 200 MET A CA 1
ATOM 736 C C . MET A 1 98 ? 37.019 -42.719 -6.660 1.00 23.99 200 MET A C 1
ATOM 737 O O . MET A 1 98 ? 38.040 -42.571 -5.989 1.00 24.89 200 MET A O 1
ATOM 742 N N . GLU A 1 99 ? 35.809 -42.363 -6.246 1.00 25.39 201 GLU A N 1
ATOM 743 C CA . GLU A 1 99 ? 35.575 -41.696 -4.974 1.00 24.95 201 GLU A CA 1
ATOM 744 C C . GLU A 1 99 ? 35.795 -42.658 -3.817 1.00 25.67 201 GLU A C 1
ATOM 745 O O . GLU A 1 99 ? 35.349 -43.806 -3.849 1.00 26.44 201 GLU A O 1
ATOM 751 N N . GLU A 1 100 ? 36.452 -42.178 -2.770 1.00 26.40 202 GLU A N 1
ATOM 752 C CA . GLU A 1 100 ? 36.646 -42.976 -1.566 1.00 26.73 202 GLU A CA 1
ATOM 753 C C . GLU A 1 100 ? 35.949 -42.257 -0.419 1.00 25.16 202 GLU A C 1
ATOM 754 O O . GLU A 1 100 ? 36.357 -41.137 -0.073 1.00 25.23 202 GLU A O 1
ATOM 760 N N . PRO A 1 101 ? 34.892 -42.811 0.193 1.00 26.70 203 PRO A N 1
ATOM 761 C CA . PRO A 1 101 ? 34.259 -44.120 0.011 1.00 27.02 203 PRO A CA 1
ATOM 762 C C . PRO A 1 101 ? 33.493 -44.197 -1.291 1.00 27.59 203 PRO A C 1
ATOM 763 O O . PRO A 1 101 ? 33.135 -43.169 -1.838 1.00 27.54 203 PRO A O 1
ATOM 767 N N . GLY A 1 102 ? 33.203 -45.390 -1.798 1.00 27.13 204 GLY A N 1
ATOM 768 C CA . GLY A 1 102 ? 32.469 -45.505 -3.033 1.00 26.74 204 GLY A CA 1
ATOM 769 C C . GLY A 1 102 ? 32.048 -46.918 -3.353 1.00 27.96 204 GLY A C 1
ATOM 770 O O . GLY A 1 102 ? 31.736 -47.704 -2.457 1.00 29.68 204 GLY A O 1
ATOM 771 N N . TYR A 1 103 ? 32.037 -47.252 -4.639 1.00 26.82 205 TYR A N 1
ATOM 772 C CA . TYR A 1 103 ? 31.514 -48.524 -5.121 1.00 26.27 205 TYR A CA 1
ATOM 773 C C . TYR A 1 103 ? 32.662 -49.518 -5.166 1.00 25.97 205 TYR A C 1
ATOM 774 O O . TYR A 1 103 ? 33.468 -49.515 -6.097 1.00 26.99 205 TYR A O 1
ATOM 783 N N . ARG A 1 104 ? 32.731 -50.390 -4.172 1.00 26.15 206 ARG A N 1
ATOM 784 C CA . ARG A 1 104 ? 33.785 -51.384 -4.190 1.00 26.70 206 ARG A CA 1
ATOM 785 C C . ARG A 1 104 ? 33.661 -52.284 -5.415 1.00 26.84 206 ARG A C 1
ATOM 786 O O . ARG A 1 104 ? 34.671 -52.682 -5.996 1.00 26.66 206 ARG A O 1
ATOM 794 N N . ARG A 1 105 ? 32.429 -52.599 -5.837 1.00 26.77 207 ARG A N 1
ATOM 795 C CA . ARG A 1 105 ? 32.237 -53.500 -6.973 1.00 26.24 207 ARG A CA 1
ATOM 796 C C . ARG A 1 105 ? 32.911 -52.974 -8.230 1.00 25.86 207 ARG A C 1
ATOM 797 O O . ARG A 1 105 ? 33.585 -53.718 -8.946 1.00 26.12 207 ARG A O 1
ATOM 805 N N . MET A 1 106 ? 32.730 -51.700 -8.525 1.00 25.09 208 MET A N 1
ATOM 806 C CA . MET A 1 106 ? 33.424 -51.160 -9.675 1.00 25.17 208 MET A CA 1
ATOM 807 C C . MET A 1 106 ? 34.917 -51.077 -9.436 1.00 25.47 208 MET A C 1
ATOM 808 O O . MET A 1 106 ? 35.696 -51.184 -10.383 1.00 25.72 208 MET A O 1
ATOM 813 N N . TYR A 1 107 ? 35.348 -50.896 -8.193 1.00 27.26 209 TYR A N 1
ATOM 814 C CA . TYR A 1 107 ? 36.783 -50.903 -7.934 1.00 27.66 209 TYR A CA 1
ATOM 815 C C . TYR A 1 107 ? 37.385 -52.240 -8.310 1.00 26.11 209 TYR A C 1
ATOM 816 O O . TYR A 1 107 ? 38.428 -52.306 -8.964 1.00 26.14 209 TYR A O 1
ATOM 825 N N . GLN A 1 108 ? 36.717 -53.316 -7.908 1.00 25.56 210 GLN A N 1
ATOM 826 C CA . GLN A 1 108 ? 37.181 -54.665 -8.174 1.00 25.00 210 GLN A CA 1
ATOM 827 C C . GLN A 1 108 ? 37.112 -54.977 -9.650 1.00 24.57 210 GLN A C 1
ATOM 828 O O . GLN A 1 108 ? 37.995 -55.642 -10.190 1.00 25.09 210 GLN A O 1
ATOM 834 N N . LEU A 1 109 ? 36.051 -54.525 -10.308 1.00 25.49 211 LEU A N 1
ATOM 835 C CA . LEU A 1 109 ? 35.953 -54.668 -11.750 1.00 25.73 211 LEU A CA 1
ATOM 836 C C . LEU A 1 109 ? 37.133 -53.997 -12.438 1.00 25.72 211 LEU A C 1
ATOM 837 O O . LEU A 1 109 ? 37.712 -54.545 -13.376 1.00 26.61 211 LEU A O 1
ATOM 842 N N . LEU A 1 110 ? 37.512 -52.814 -11.981 1.00 25.51 212 LEU A N 1
ATOM 843 C CA . LEU A 1 110 ? 38.585 -52.097 -12.647 1.00 25.19 212 LEU A CA 1
ATOM 844 C C . LEU A 1 110 ? 39.941 -52.728 -12.366 1.00 25.93 212 LEU A C 1
ATOM 845 O O . LEU A 1 110 ? 40.775 -52.842 -13.266 1.00 26.46 212 LEU A O 1
ATOM 850 N N . LYS A 1 111 ? 40.197 -53.109 -11.120 1.00 26.23 213 LYS A N 1
ATOM 851 C CA . LYS A 1 111 ? 41.461 -53.756 -10.815 1.00 25.34 213 LYS A CA 1
ATOM 852 C C . LYS A 1 111 ? 41.572 -55.075 -11.547 1.00 25.48 213 LYS A C 1
ATOM 853 O O . LYS A 1 111 ? 42.621 -55.395 -12.112 1.00 25.97 213 LYS A O 1
ATOM 859 N N . ASN A 1 112 ? 40.487 -55.848 -11.553 1.00 26.39 214 ASN A N 1
ATOM 860 C CA . ASN A 1 112 ? 40.463 -57.144 -12.217 1.00 26.09 214 ASN A CA 1
ATOM 861 C C . ASN A 1 112 ? 40.795 -57.008 -13.690 1.00 25.57 214 ASN A C 1
ATOM 862 O O . ASN A 1 112 ? 41.429 -57.891 -14.277 1.00 26.09 214 ASN A O 1
ATOM 867 N N . ALA A 1 113 ? 40.424 -55.912 -14.274 1.00 26.18 215 ALA A N 1
ATOM 868 C CA . ALA A 1 113 ? 40.819 -55.532 -15.608 1.00 25.66 215 ALA A CA 1
ATOM 869 C C . ALA A 1 113 ? 42.237 -55.086 -15.680 1.00 25.88 215 ALA A C 1
ATOM 870 O O . ALA A 1 113 ? 42.615 -54.466 -16.664 1.00 28.16 215 ALA A O 1
ATOM 872 N N . GLY A 1 114 ? 43.068 -55.318 -14.671 1.00 25.45 216 GLY A N 1
ATOM 873 C CA . GLY A 1 114 ? 44.449 -54.912 -14.756 1.00 24.40 216 GLY A CA 1
ATOM 874 C C . GLY A 1 114 ? 44.661 -53.424 -14.805 1.00 26.80 216 GLY A C 1
ATOM 875 O O . GLY A 1 114 ? 45.792 -52.981 -14.999 1.00 29.75 216 GLY A O 1
ATOM 876 N N . LYS A 1 115 ? 43.614 -52.633 -14.628 1.00 28.18 217 LYS A N 1
ATOM 877 C CA . LYS A 1 115 ? 43.763 -51.194 -14.675 1.00 27.51 217 LYS A CA 1
ATOM 878 C C . LYS A 1 115 ? 44.361 -50.681 -13.379 1.00 27.33 217 LYS A C 1
ATOM 879 O O . LYS A 1 115 ? 44.292 -51.317 -12.325 1.00 28.10 217 LYS A O 1
ATOM 885 N N . GLN A 1 116 ? 44.963 -49.511 -13.476 1.00 26.48 218 GLN A N 1
ATOM 886 C CA . GLN A 1 116 ? 45.433 -48.783 -12.316 1.00 27.08 218 GLN A CA 1
ATOM 887 C C . GLN A 1 116 ? 44.282 -47.927 -11.813 1.00 25.31 218 GLN A C 1
ATOM 888 O O . GLN A 1 116 ? 43.724 -47.136 -12.574 1.00 24.92 218 GLN A O 1
ATOM 894 N N . VAL A 1 117 ? 43.902 -48.103 -10.553 1.00 26.33 219 VAL A N 1
ATOM 895 C CA . VAL A 1 117 ? 42.793 -47.357 -9.975 1.00 25.35 219 VAL A CA 1
ATOM 896 C C . VAL A 1 117 ? 43.321 -46.575 -8.790 1.00 25.82 219 VAL A C 1
ATOM 897 O O . VAL A 1 117 ? 43.847 -47.155 -7.835 1.00 27.98 219 VAL A O 1
ATOM 901 N N . LYS A 1 118 ? 43.163 -45.269 -8.847 1.00 27.73 220 LYS A N 1
ATOM 902 C CA . LYS A 1 118 ? 43.526 -44.379 -7.767 1.00 27.38 220 LYS A CA 1
ATOM 903 C C . LYS A 1 118 ? 42.260 -44.028 -7.016 1.00 26.00 220 LYS A C 1
ATOM 904 O O . LYS A 1 118 ? 41.245 -43.719 -7.632 1.00 25.40 220 LYS A O 1
ATOM 910 N N . THR A 1 119 ? 42.312 -44.111 -5.697 1.00 27.61 221 THR A N 1
ATOM 911 C CA . THR A 1 119 ? 41.173 -43.807 -4.845 1.00 27.25 221 THR A CA 1
ATOM 912 C C . THR A 1 119 ? 41.287 -42.358 -4.403 1.00 26.06 221 THR A C 1
ATOM 913 O O . THR A 1 119 ? 42.340 -41.950 -3.912 1.00 26.35 221 THR A O 1
ATOM 917 N N . ILE A 1 120 ? 40.221 -41.586 -4.608 1.00 27.11 222 ILE A N 1
ATOM 918 C CA . ILE A 1 120 ? 40.204 -40.147 -4.360 1.00 27.03 222 ILE A CA 1
ATOM 919 C C . ILE A 1 120 ? 39.263 -39.886 -3.199 1.00 28.04 222 ILE A C 1
ATOM 920 O O . ILE A 1 120 ? 38.063 -40.177 -3.286 1.00 28.22 222 ILE A O 1
ATOM 925 N N . MET A 1 121 ? 39.805 -39.328 -2.122 1.00 26.71 223 MET A N 1
ATOM 926 C CA . MET A 1 121 ? 39.037 -39.011 -0.929 1.00 26.78 223 MET A CA 1
ATOM 927 C C . MET A 1 121 ? 38.045 -37.886 -1.201 1.00 25.98 223 MET A C 1
ATOM 928 O O . MET A 1 121 ? 38.158 -37.140 -2.168 1.00 26.37 223 MET A O 1
ATOM 933 N N . LEU A 1 122 ? 37.064 -37.765 -0.328 1.00 26.69 224 LEU A N 1
ATOM 934 C CA . LEU A 1 122 ? 36.061 -36.734 -0.500 1.00 27.52 224 LEU A CA 1
ATOM 935 C C . LEU A 1 122 ? 36.317 -35.570 0.442 1.00 27.69 224 LEU A C 1
ATOM 936 O O . LEU A 1 122 ? 37.113 -35.653 1.372 1.00 29.71 224 LEU A O 1
ATOM 941 N N . ASP A 1 123 ? 35.640 -34.466 0.169 1.00 27.17 225 ASP A N 1
ATOM 942 C CA . ASP A 1 123 ? 35.485 -33.451 1.187 1.00 27.90 225 ASP A CA 1
ATOM 943 C C . ASP A 1 123 ? 34.068 -32.908 1.168 1.00 27.87 225 ASP A C 1
ATOM 944 O O . ASP A 1 123 ? 33.186 -33.484 0.530 1.00 27.16 225 ASP A O 1
ATOM 949 N N . GLU A 1 124 ? 33.835 -31.819 1.896 1.00 26.79 226 GLU A N 1
ATOM 950 C CA . GLU A 1 124 ? 32.512 -31.223 2.018 1.00 26.58 226 GLU A CA 1
ATOM 951 C C . GLU A 1 124 ? 31.886 -30.889 0.672 1.00 26.07 226 GLU A C 1
ATOM 952 O O . GLU A 1 124 ? 30.678 -30.621 0.618 1.00 24.30 226 GLU A O 1
ATOM 958 N N . LYS A 1 125 ? 32.677 -30.904 -0.408 1.00 28.54 227 LYS A N 1
ATOM 959 C CA . LYS A 1 125 ? 32.222 -30.545 -1.746 1.00 28.25 227 LYS A CA 1
ATOM 960 C C . LYS A 1 125 ? 32.171 -31.719 -2.723 1.00 25.88 227 LYS A C 1
ATOM 961 O O . LYS A 1 125 ? 31.843 -31.528 -3.887 1.00 24.41 227 LYS A O 1
ATOM 967 N N . GLY A 1 126 ? 32.444 -32.922 -2.280 1.00 24.50 228 GLY A N 1
ATOM 968 C CA . GLY A 1 126 ? 32.474 -34.062 -3.151 1.00 23.40 228 GLY A CA 1
ATOM 969 C C . GLY A 1 126 ? 33.885 -34.571 -3.335 1.00 24.56 228 GLY A C 1
ATOM 970 O O . GLY A 1 126 ? 34.811 -34.204 -2.613 1.00 26.62 228 GLY A O 1
ATOM 971 N N . MET A 1 127 ? 34.045 -35.425 -4.336 1.00 24.44 229 MET A N 1
ATOM 972 C CA . MET A 1 127 ? 35.341 -36.000 -4.664 1.00 24.04 229 MET A CA 1
ATOM 973 C C . MET A 1 127 ? 36.401 -34.902 -4.743 1.00 24.19 229 MET A C 1
ATOM 974 O O . MET A 1 127 ? 36.160 -33.816 -5.261 1.00 23.61 229 MET A O 1
ATOM 979 N N . SER A 1 128 ? 37.550 -35.163 -4.138 1.00 25.86 230 SER A N 1
ATOM 980 C CA . SER A 1 128 ? 38.556 -34.136 -3.905 1.00 27.63 230 SER A CA 1
ATOM 981 C C . SER A 1 128 ? 39.312 -33.865 -5.197 1.00 29.49 230 SER A C 1
ATOM 982 O O . SER A 1 128 ? 40.057 -34.719 -5.684 1.00 30.15 230 SER A O 1
ATOM 985 N N . ILE A 1 129 ? 39.124 -32.672 -5.757 1.00 26.59 231 ILE A N 1
ATOM 986 C CA . ILE A 1 129 ? 39.847 -32.327 -6.969 1.00 26.47 231 ILE A CA 1
ATOM 987 C C . ILE A 1 129 ? 41.330 -32.170 -6.667 1.00 27.75 231 ILE A C 1
ATOM 988 O O . ILE A 1 129 ? 42.176 -32.408 -7.535 1.00 28.12 231 ILE A O 1
ATOM 993 N N . ALA A 1 130 ? 41.673 -31.780 -5.440 1.00 32.21 232 ALA A N 1
ATOM 994 C CA . ALA A 1 130 ? 43.077 -31.654 -5.072 1.00 31.76 232 ALA A CA 1
ATOM 995 C C . ALA A 1 130 ? 43.785 -32.995 -5.126 1.00 31.22 232 ALA A C 1
ATOM 996 O O . ALA A 1 130 ? 44.927 -33.080 -5.582 1.00 33.55 232 ALA A O 1
ATOM 998 N N . GLU A 1 131 ? 43.130 -34.056 -4.667 1.00 31.88 233 GLU A N 1
ATOM 999 C CA . GLU A 1 131 ? 43.768 -35.363 -4.739 1.00 31.55 233 GLU A CA 1
ATOM 1000 C C . GLU A 1 131 ? 43.852 -35.836 -6.173 1.00 30.55 233 GLU A C 1
ATOM 1001 O O . GLU A 1 131 ? 44.829 -36.479 -6.565 1.00 30.51 233 GLU A O 1
ATOM 1007 N N . ILE A 1 132 ? 42.831 -35.519 -6.967 1.00 30.98 234 ILE A N 1
ATOM 1008 C CA . ILE A 1 132 ? 42.855 -35.822 -8.396 1.00 30.90 234 ILE A CA 1
ATOM 1009 C C . ILE A 1 132 ? 44.081 -35.199 -9.032 1.00 31.46 234 ILE A C 1
ATOM 1010 O O . ILE A 1 132 ? 44.872 -35.867 -9.698 1.00 31.85 234 ILE A O 1
ATOM 1015 N N . THR A 1 133 ? 44.276 -33.913 -8.784 1.00 30.40 235 THR A N 1
ATOM 1016 C CA . THR A 1 133 ? 45.426 -33.211 -9.316 1.00 29.22 235 THR A CA 1
ATOM 1017 C C . THR A 1 133 ? 46.728 -33.819 -8.828 1.00 28.64 235 THR A C 1
ATOM 1018 O O . THR A 1 133 ? 47.645 -34.039 -9.615 1.00 32.61 235 THR A O 1
ATOM 1022 N N . ARG A 1 134 ? 46.824 -34.129 -7.546 1.00 28.11 236 ARG A N 1
ATOM 1023 C CA . ARG A 1 134 ? 48.064 -34.701 -7.038 1.00 29.92 236 ARG A CA 1
ATOM 1024 C C . ARG A 1 134 ? 48.382 -36.037 -7.708 1.00 30.95 236 ARG A C 1
ATOM 1025 O O . ARG A 1 134 ? 49.539 -36.314 -8.049 1.00 29.69 236 ARG A O 1
ATOM 1033 N N . GLN A 1 135 ? 47.364 -36.879 -7.908 1.00 30.09 237 GLN A N 1
ATOM 1034 C CA . GLN A 1 135 ? 47.575 -38.239 -8.374 1.00 27.80 237 GLN A CA 1
ATOM 1035 C C . GLN A 1 135 ? 47.516 -38.378 -9.892 1.00 28.39 237 GLN A C 1
ATOM 1036 O O . GLN A 1 135 ? 47.950 -39.408 -10.414 1.00 29.84 237 GLN A O 1
ATOM 1042 N N . GLN A 1 136 ? 46.988 -37.374 -10.606 1.00 28.88 238 GLN A N 1
ATOM 1043 C CA . GLN A 1 136 ? 47.059 -37.188 -12.056 1.00 27.87 238 GLN A CA 1
ATOM 1044 C C . GLN A 1 136 ? 46.407 -38.318 -12.842 1.00 28.20 238 GLN A C 1
ATOM 1045 O O . GLN A 1 136 ? 47.090 -39.011 -13.606 1.00 26.86 238 GLN A O 1
ATOM 1047 N N . PRO A 1 137 ? 45.081 -38.515 -12.718 1.00 27.26 239 PRO A N 1
ATOM 1048 C CA . PRO A 1 137 ? 44.429 -39.645 -13.391 1.00 24.50 239 PRO A CA 1
ATOM 1049 C C . PRO A 1 137 ? 44.036 -39.287 -14.809 1.00 23.92 239 PRO A C 1
ATOM 1050 O O . PRO A 1 137 ? 44.270 -38.162 -15.257 1.00 25.19 239 PRO A O 1
ATOM 1054 N N . ASP A 1 138 ? 43.438 -40.232 -15.521 1.00 23.69 240 ASP A N 1
ATOM 1055 C CA . ASP A 1 138 ? 42.897 -40.000 -16.849 1.00 23.29 240 ASP A CA 1
ATOM 1056 C C . ASP A 1 138 ? 41.381 -39.965 -16.848 1.00 22.56 240 ASP A C 1
ATOM 1057 O O . ASP A 1 138 ? 40.793 -39.075 -17.454 1.00 23.04 240 ASP A O 1
ATOM 1062 N N . VAL A 1 139 ? 40.744 -40.910 -16.153 1.00 23.02 241 VAL A N 1
ATOM 1063 C CA . VAL A 1 139 ? 39.296 -41.096 -16.142 1.00 22.23 241 VAL A CA 1
ATOM 1064 C C . VAL A 1 139 ? 38.795 -41.019 -14.707 1.00 23.37 241 VAL A C 1
ATOM 1065 O O . VAL A 1 139 ? 39.265 -41.767 -13.843 1.00 22.29 241 VAL A O 1
ATOM 1069 N N . LEU A 1 140 ? 37.810 -40.160 -14.467 1.00 21.93 242 LEU A N 1
ATOM 1070 C CA . LEU A 1 140 ? 37.169 -40.039 -13.170 1.00 21.55 242 LEU A CA 1
ATOM 1071 C C . LEU A 1 140 ? 35.837 -40.760 -13.201 1.00 22.18 242 LEU A C 1
ATOM 1072 O O . LEU A 1 140 ? 35.086 -40.629 -14.164 1.00 23.33 242 LEU A O 1
ATOM 1077 N N . VAL A 1 141 ? 35.531 -41.491 -12.138 1.00 22.72 243 VAL A N 1
ATOM 1078 C CA . VAL A 1 141 ? 34.206 -42.061 -11.921 1.00 23.28 243 VAL A CA 1
ATOM 1079 C C . VAL A 1 141 ? 33.586 -41.345 -10.727 1.00 24.01 243 VAL A C 1
ATOM 1080 O O . VAL A 1 141 ? 34.095 -41.464 -9.609 1.00 24.05 243 VAL A O 1
ATOM 1084 N N . THR A 1 142 ? 32.482 -40.625 -10.933 1.00 23.55 244 THR A N 1
ATOM 1085 C CA . THR A 1 142 ? 31.984 -39.747 -9.886 1.00 24.19 244 THR A CA 1
ATOM 1086 C C . THR A 1 142 ? 30.466 -39.828 -9.785 1.00 23.26 244 THR A C 1
ATOM 1087 O O . THR A 1 142 ? 29.789 -40.205 -10.732 1.00 24.23 244 THR A O 1
ATOM 1091 N N . THR A 1 143 ? 29.942 -39.477 -8.605 1.00 24.04 245 THR A N 1
ATOM 1092 C CA . THR A 1 143 ? 28.505 -39.463 -8.297 1.00 23.73 245 THR A CA 1
ATOM 1093 C C . THR A 1 143 ? 28.114 -38.084 -7.791 1.00 23.95 245 THR A C 1
ATOM 1094 O O . THR A 1 143 ? 28.003 -37.862 -6.582 1.00 23.95 245 THR A O 1
ATOM 1098 N N . PRO A 1 144 ? 27.888 -37.147 -8.681 1.00 24.34 246 PRO A N 1
ATOM 1099 C CA . PRO A 1 144 ? 27.810 -35.746 -8.269 1.00 24.93 246 PRO A CA 1
ATOM 1100 C C . PRO A 1 144 ? 26.496 -35.394 -7.620 1.00 26.38 246 PRO A C 1
ATOM 1101 O O . PRO A 1 144 ? 26.433 -34.516 -6.754 1.00 27.92 246 PRO A O 1
ATOM 1105 N N . SER A 1 145 ? 25.433 -36.063 -8.063 1.00 25.00 247 SER A N 1
ATOM 1106 C CA . SER A 1 145 ? 24.091 -35.702 -7.621 1.00 25.90 247 SER A CA 1
ATOM 1107 C C . SER A 1 145 ? 23.875 -36.063 -6.155 1.00 25.66 247 SER A C 1
ATOM 1108 O O . SER A 1 145 ? 23.400 -35.241 -5.371 1.00 27.19 247 SER A O 1
ATOM 1111 N N . HIS A 1 146 ? 24.231 -37.284 -5.766 1.00 28.34 248 HIS A N 1
ATOM 1112 C CA . HIS A 1 146 ? 24.123 -37.729 -4.381 1.00 27.81 248 HIS A CA 1
ATOM 1113 C C . HIS A 1 146 ? 25.232 -38.751 -4.194 1.00 26.55 248 HIS A C 1
ATOM 1114 O O . HIS A 1 146 ? 25.033 -39.931 -4.472 1.00 27.12 248 HIS A O 1
ATOM 1121 N N . GLN A 1 147 ? 26.377 -38.298 -3.711 1.00 26.27 249 GLN A N 1
ATOM 1122 C CA . GLN A 1 147 ? 27.538 -39.161 -3.681 1.00 25.51 249 GLN A CA 1
ATOM 1123 C C . GLN A 1 147 ? 27.176 -40.484 -3.039 1.00 25.26 249 GLN A C 1
ATOM 1124 O O . GLN A 1 147 ? 26.331 -40.552 -2.155 1.00 27.51 249 GLN A O 1
ATOM 1130 N N . PHE A 1 148 ? 27.748 -41.542 -3.556 1.00 24.39 250 PHE A N 1
ATOM 1131 C CA . PHE A 1 148 ? 27.498 -42.868 -3.028 1.00 24.63 250 PHE A CA 1
ATOM 1132 C C . PHE A 1 148 ? 28.746 -43.410 -2.360 1.00 24.92 250 PHE A C 1
ATOM 1133 O O . PHE A 1 148 ? 29.715 -43.734 -3.059 1.00 24.29 250 PHE A O 1
ATOM 1141 N N . PRO A 1 149 ? 28.757 -43.604 -1.034 1.00 26.37 251 PRO A N 1
ATOM 1142 C CA . PRO A 1 149 ? 27.641 -43.594 -0.098 1.00 26.85 251 PRO A CA 1
ATOM 1143 C C . PRO A 1 149 ? 27.478 -42.331 0.732 1.00 26.39 251 PRO A C 1
ATOM 1144 O O . PRO A 1 149 ? 26.490 -42.156 1.421 1.00 28.42 251 PRO A O 1
ATOM 1148 N N . SER A 1 150 ? 28.420 -41.405 0.669 1.00 25.17 252 SER A N 1
ATOM 1149 C CA . SER A 1 150 ? 28.450 -40.311 1.623 1.00 24.65 252 SER A CA 1
ATOM 1150 C C . SER A 1 150 ? 27.302 -39.334 1.478 1.00 24.52 252 SER A C 1
ATOM 1151 O O . SER A 1 150 ? 27.133 -38.481 2.347 1.00 25.97 252 SER A O 1
ATOM 1154 N N . GLY A 1 151 ? 26.549 -39.392 0.398 1.00 26.58 253 GLY A N 1
ATOM 1155 C CA . GLY A 1 151 ? 25.435 -38.489 0.242 1.00 28.22 253 GLY A CA 1
ATOM 1156 C C . GLY A 1 151 ? 25.778 -37.034 0.031 1.00 27.57 253 GLY A C 1
ATOM 1157 O O . GLY A 1 151 ? 24.879 -36.197 0.078 1.00 29.11 253 GLY A O 1
ATOM 1158 N N . THR A 1 152 ? 27.038 -36.691 -0.196 1.00 25.61 254 THR A N 1
ATOM 1159 C CA . THR A 1 152 ? 27.366 -35.298 -0.452 1.00 25.52 254 THR A CA 1
ATOM 1160 C C . THR A 1 152 ? 26.927 -34.909 -1.849 1.00 26.31 254 THR A C 1
ATOM 1161 O O . THR A 1 152 ? 27.256 -35.585 -2.826 1.00 26.92 254 THR A O 1
ATOM 1165 N N . ILE A 1 153 ? 26.181 -33.824 -1.949 1.00 27.45 255 ILE A N 1
ATOM 1166 C CA . ILE A 1 153 ? 25.841 -33.280 -3.253 1.00 27.63 255 ILE A CA 1
ATOM 1167 C C . ILE A 1 153 ? 26.998 -32.425 -3.732 1.00 26.29 255 ILE A C 1
ATOM 1168 O O . ILE A 1 153 ? 27.474 -31.540 -3.020 1.00 26.45 255 ILE A O 1
ATOM 1173 N N . MET A 1 154 ? 27.474 -32.701 -4.920 1.00 26.86 256 MET A N 1
ATOM 1174 C CA . MET A 1 154 ? 28.613 -31.955 -5.405 1.00 26.77 256 MET A CA 1
ATOM 1175 C C . MET A 1 154 ? 28.145 -30.579 -5.854 1.00 26.40 256 MET A C 1
ATOM 1176 O O . MET A 1 154 ? 27.258 -30.485 -6.703 1.00 25.90 256 MET A O 1
ATOM 1181 N N . PRO A 1 155 ? 28.666 -29.506 -5.275 1.00 26.61 257 PRO A N 1
ATOM 1182 C CA . PRO A 1 155 ? 28.217 -28.173 -5.653 1.00 26.79 257 PRO A CA 1
ATOM 1183 C C . PRO A 1 155 ? 28.699 -27.820 -7.046 1.00 27.92 257 PRO A C 1
ATOM 1184 O O . PRO A 1 155 ? 29.622 -28.426 -7.599 1.00 27.83 257 PRO A O 1
ATOM 1188 N N . VAL A 1 156 ? 28.048 -26.807 -7.616 1.00 27.69 258 VAL A N 1
ATOM 1189 C CA . VAL A 1 156 ? 28.378 -26.418 -8.976 1.00 26.01 258 VAL A CA 1
ATOM 1190 C C . VAL A 1 156 ? 29.842 -26.056 -9.076 1.00 26.14 258 VAL A C 1
ATOM 1191 O O . VAL A 1 156 ? 30.484 -26.363 -10.073 1.00 27.26 258 VAL A O 1
ATOM 1195 N N . SER A 1 157 ? 30.402 -25.431 -8.039 1.00 25.91 259 SER A N 1
ATOM 1196 C CA . SER A 1 157 ? 31.791 -24.989 -8.124 1.00 26.73 259 SER A CA 1
ATOM 1197 C C . SER A 1 157 ? 32.742 -26.167 -8.247 1.00 25.88 259 SER A C 1
ATOM 1198 O O . SER A 1 157 ? 33.708 -26.122 -9.016 1.00 26.63 259 SER A O 1
ATOM 1201 N N . ARG A 1 158 ? 32.502 -27.227 -7.492 1.00 26.40 260 ARG A N 1
ATOM 1202 C CA . ARG A 1 158 ? 33.369 -28.382 -7.627 1.00 26.49 260 ARG A CA 1
ATOM 1203 C C . ARG A 1 158 ? 33.160 -29.046 -8.973 1.00 26.28 260 ARG A C 1
ATOM 1204 O O . ARG A 1 158 ? 34.112 -29.545 -9.579 1.00 27.17 260 ARG A O 1
ATOM 1212 N N . ARG A 1 159 ? 31.933 -29.019 -9.477 1.00 27.04 261 ARG A N 1
ATOM 1213 C CA . ARG A 1 159 ? 31.679 -29.550 -10.809 1.00 27.24 261 ARG A CA 1
ATOM 1214 C C . ARG A 1 159 ? 32.481 -28.787 -11.856 1.00 26.78 261 ARG A C 1
ATOM 1215 O O . ARG A 1 159 ? 33.090 -29.386 -12.749 1.00 26.74 261 ARG A O 1
ATOM 1223 N N . ILE A 1 160 ? 32.499 -27.463 -11.745 1.00 25.70 262 ILE A N 1
ATOM 1224 C CA . ILE A 1 160 ? 33.289 -26.631 -12.636 1.00 24.59 262 ILE A CA 1
ATOM 1225 C C . ILE A 1 160 ? 34.747 -27.018 -12.535 1.00 24.94 262 ILE A C 1
ATOM 1226 O O . ILE A 1 160 ? 35.464 -27.072 -13.536 1.00 26.19 262 ILE A O 1
ATOM 1231 N N . GLN A 1 161 ? 35.218 -27.275 -11.323 1.00 26.41 263 GLN A N 1
ATOM 1232 C CA . GLN A 1 161 ? 36.623 -27.618 -11.157 1.00 27.20 263 GLN A CA 1
ATOM 1233 C C . GLN A 1 161 ? 36.960 -28.903 -11.888 1.00 25.62 263 GLN A C 1
ATOM 1234 O O . GLN A 1 161 ? 37.991 -28.993 -12.558 1.00 26.74 263 GLN A O 1
ATOM 1240 N N . LEU A 1 162 ? 36.091 -29.902 -11.780 1.00 26.31 264 LEU A N 1
ATOM 1241 C CA . LEU A 1 162 ? 36.343 -31.178 -12.444 1.00 26.53 264 LEU A CA 1
ATOM 1242 C C . LEU A 1 162 ? 36.308 -31.034 -13.957 1.00 25.57 264 LEU A C 1
ATOM 1243 O O . LEU A 1 162 ? 37.106 -31.650 -14.668 1.00 25.88 264 LEU A O 1
ATOM 1248 N N . LEU A 1 163 ? 35.364 -30.258 -14.470 1.00 26.14 265 LEU A N 1
ATOM 1249 C CA . LEU A 1 163 ? 35.282 -30.063 -15.914 1.00 25.87 265 LEU A CA 1
ATOM 1250 C C . LEU A 1 163 ? 36.502 -29.313 -16.433 1.00 25.66 265 LEU A C 1
ATOM 1251 O O . LEU A 1 163 ? 37.026 -29.637 -17.503 1.00 26.23 265 LEU A O 1
ATOM 1256 N N . ASN A 1 164 ? 36.979 -28.319 -15.680 1.00 24.52 266 ASN A N 1
ATOM 1257 C CA . ASN A 1 164 ? 38.193 -27.610 -16.065 1.00 24.01 266 ASN A CA 1
ATOM 1258 C C . ASN A 1 164 ? 39.370 -28.560 -16.132 1.00 25.03 266 ASN A C 1
ATOM 1259 O O . ASN A 1 164 ? 40.154 -28.539 -17.086 1.00 26.33 266 ASN A O 1
ATOM 1264 N N . TRP A 1 165 ? 39.515 -29.400 -15.113 1.00 25.08 267 TRP A N 1
ATOM 1265 C CA . TRP A 1 165 ? 40.569 -30.400 -15.137 1.00 25.13 267 TRP A CA 1
ATOM 1266 C C . TRP A 1 165 ? 40.459 -31.276 -16.378 1.00 26.63 267 TRP A C 1
ATOM 1267 O O . TRP A 1 165 ? 41.434 -31.446 -17.117 1.00 26.97 267 TRP A O 1
ATOM 1278 N N . ALA A 1 166 ? 39.265 -31.827 -16.638 1.00 27.03 268 ALA A N 1
ATOM 1279 C CA . ALA A 1 166 ? 39.103 -32.742 -17.767 1.00 25.97 268 ALA A CA 1
ATOM 1280 C C . ALA A 1 166 ? 39.463 -32.070 -19.067 1.00 26.23 268 ALA A C 1
ATOM 1281 O O . ALA A 1 166 ? 40.007 -32.707 -19.969 1.00 26.75 268 ALA A O 1
ATOM 1283 N N . ALA A 1 167 ? 39.195 -30.784 -19.160 1.00 26.29 269 ALA A N 1
ATOM 1284 C CA . ALA A 1 167 ? 39.399 -30.061 -20.390 1.00 27.26 269 ALA A CA 1
ATOM 1285 C C . ALA A 1 167 ? 40.806 -29.515 -20.552 1.00 29.78 269 ALA A C 1
ATOM 1286 O O . ALA A 1 167 ? 41.178 -29.134 -21.663 1.00 32.48 269 ALA A O 1
ATOM 1288 N N . GLU A 1 168 ? 41.608 -29.452 -19.502 1.00 26.91 270 GLU A N 1
ATOM 1289 C CA . GLU A 1 168 ? 42.902 -28.835 -19.737 1.00 27.27 270 GLU A CA 1
ATOM 1290 C C . GLU A 1 168 ? 43.883 -29.766 -20.433 1.00 28.18 270 GLU A C 1
ATOM 1291 O O . GLU A 1 168 ? 44.894 -29.284 -20.943 1.00 31.56 270 GLU A O 1
ATOM 1297 N N . GLU A 1 169 ? 43.609 -31.069 -20.496 1.00 26.71 271 GLU A N 1
ATOM 1298 C CA . GLU A 1 169 ? 44.471 -32.033 -21.169 1.00 26.65 271 GLU A CA 1
ATOM 1299 C C . GLU A 1 169 ? 43.671 -32.993 -22.041 1.00 26.07 271 GLU A C 1
ATOM 1300 O O . GLU A 1 169 ? 42.492 -33.238 -21.776 1.00 26.59 271 GLU A O 1
ATOM 1306 N N . PRO A 1 170 ? 44.294 -33.559 -23.080 1.00 27.77 272 PRO A N 1
ATOM 1307 C CA . PRO A 1 170 ? 43.571 -34.429 -24.006 1.00 26.89 272 PRO A CA 1
ATOM 1308 C C . PRO A 1 170 ? 43.327 -35.798 -23.416 1.00 26.87 272 PRO A C 1
ATOM 1309 O O . PRO A 1 170 ? 44.109 -36.288 -22.604 1.00 27.80 272 PRO A O 1
ATOM 1313 N N . ARG A 1 171 ? 42.261 -36.436 -23.893 1.00 27.21 273 ARG A N 1
ATOM 1314 C CA . ARG A 1 171 ? 41.947 -37.825 -23.553 1.00 26.38 273 ARG A CA 1
ATOM 1315 C C . ARG A 1 171 ? 41.725 -37.981 -22.052 1.00 25.65 273 ARG A C 1
ATOM 1316 O O . ARG A 1 171 ? 42.145 -38.956 -21.430 1.00 25.62 273 ARG A O 1
ATOM 1318 N N . ARG A 1 172 ? 41.053 -37.002 -21.472 1.00 25.51 274 ARG A N 1
ATOM 1319 C CA . ARG A 1 172 ? 40.608 -37.055 -20.097 1.00 24.94 274 ARG A CA 1
ATOM 1320 C C . ARG A 1 172 ? 39.092 -37.135 -20.082 1.00 23.97 274 ARG A C 1
ATOM 1321 O O . ARG A 1 172 ? 38.428 -36.449 -20.853 1.00 25.80 274 ARG A O 1
ATOM 1329 N N . TYR A 1 173 ? 38.543 -37.974 -19.212 1.00 22.83 275 TYR A N 1
ATOM 1330 C CA . TYR A 1 173 ? 37.121 -38.254 -19.241 1.00 22.20 275 TYR A CA 1
ATOM 1331 C C . TYR A 1 173 ? 36.559 -38.295 -17.833 1.00 21.27 275 TYR A C 1
ATOM 1332 O O . TYR A 1 173 ? 37.223 -38.723 -16.890 1.00 21.77 275 TYR A O 1
ATOM 1341 N N . ILE A 1 174 ? 35.306 -37.892 -17.715 1.00 21.18 276 ILE A N 1
ATOM 1342 C CA . ILE A 1 174 ? 34.561 -37.959 -16.472 1.00 20.71 276 ILE A CA 1
ATOM 1343 C C . ILE A 1 174 ? 33.387 -38.878 -16.707 1.00 21.42 276 ILE A C 1
ATOM 1344 O O . ILE A 1 174 ? 32.591 -38.630 -17.609 1.00 22.79 276 ILE A O 1
ATOM 1349 N N . ILE A 1 175 ? 33.274 -39.929 -15.911 1.00 20.73 277 ILE A N 1
ATOM 1350 C CA . ILE A 1 175 ? 32.107 -40.798 -15.948 1.00 22.36 277 ILE A CA 1
ATOM 1351 C C . ILE A 1 175 ? 31.151 -40.312 -14.870 1.00 22.59 277 ILE A C 1
ATOM 1352 O O . ILE A 1 175 ? 31.449 -40.407 -13.682 1.00 22.99 277 ILE A O 1
ATOM 1357 N N . GLU A 1 176 ? 30.018 -39.774 -15.266 1.00 22.30 278 GLU A N 1
ATOM 1358 C CA . GLU A 1 176 ? 29.029 -39.279 -14.317 1.00 22.99 278 GLU A CA 1
ATOM 1359 C C . GLU A 1 176 ? 27.957 -40.336 -14.106 1.00 23.71 278 GLU A C 1
ATOM 1360 O O . GLU A 1 176 ? 27.039 -40.457 -14.906 1.00 23.53 278 GLU A O 1
ATOM 1366 N N . ASP A 1 177 ? 28.048 -41.079 -13.014 1.00 25.04 279 ASP A N 1
ATOM 1367 C CA . ASP A 1 177 ? 26.998 -42.019 -12.640 1.00 25.53 279 ASP A CA 1
ATOM 1368 C C . ASP A 1 177 ? 25.882 -41.237 -11.966 1.00 26.73 279 ASP A C 1
ATOM 1369 O O . ASP A 1 177 ? 26.038 -40.783 -10.832 1.00 27.24 279 ASP A O 1
ATOM 1374 N N . ASP A 1 178 ? 24.770 -41.043 -12.661 1.00 27.37 280 ASP A N 1
ATOM 1375 C CA . ASP A 1 178 ? 23.661 -40.298 -12.067 1.00 30.02 280 ASP A CA 1
ATOM 1376 C C . ASP A 1 178 ? 22.625 -41.251 -11.482 1.00 35.11 280 ASP A C 1
ATOM 1377 O O . ASP A 1 178 ? 21.425 -41.172 -11.725 1.00 36.44 280 ASP A O 1
ATOM 1382 N N . TYR A 1 179 ? 23.134 -42.175 -10.683 1.00 40.72 281 TYR A N 1
ATOM 1383 C CA . TYR A 1 179 ? 22.332 -42.945 -9.751 1.00 36.94 281 TYR A CA 1
ATOM 1384 C C . TYR A 1 179 ? 21.668 -41.985 -8.776 1.00 41.17 281 TYR A C 1
ATOM 1385 O O . TYR A 1 179 ? 22.252 -40.957 -8.413 1.00 40.96 281 TYR A O 1
ATOM 1394 N N . ASP A 1 180 ? 20.428 -42.293 -8.382 1.00 39.11 282 ASP A N 1
ATOM 1395 C CA . ASP A 1 180 ? 19.741 -41.588 -7.296 1.00 39.14 282 ASP A CA 1
ATOM 1396 C C . ASP A 1 180 ? 19.353 -40.165 -7.666 1.00 40.14 282 ASP A C 1
ATOM 1397 O O . ASP A 1 180 ? 19.103 -39.340 -6.782 1.00 46.75 282 ASP A O 1
ATOM 1402 N N . SER A 1 181 ? 19.309 -39.852 -8.952 1.00 41.32 283 SER A N 1
ATOM 1403 C CA . SER A 1 181 ? 19.088 -38.496 -9.412 1.00 37.85 283 SER A CA 1
ATOM 1404 C C . SER A 1 181 ? 17.621 -38.153 -9.562 1.00 39.16 283 SER A C 1
ATOM 1405 O O . SER A 1 181 ? 17.290 -36.976 -9.715 1.00 40.00 283 SER A O 1
ATOM 1408 N N . GLU A 1 182 ? 16.736 -39.141 -9.508 1.00 36.39 284 GLU A N 1
ATOM 1409 C CA . GLU A 1 182 ? 15.323 -38.868 -9.691 1.00 35.47 284 GLU A CA 1
ATOM 1410 C C . GLU A 1 182 ? 14.702 -38.145 -8.500 1.00 36.92 284 GLU A C 1
ATOM 1411 O O . GLU A 1 182 ? 13.568 -37.669 -8.610 1.00 37.59 284 GLU A O 1
ATOM 1417 N N . PHE A 1 183 ? 15.411 -38.046 -7.377 1.00 41.96 285 PHE A N 1
ATOM 1418 C CA . PHE A 1 183 ? 14.861 -37.581 -6.107 1.00 42.74 285 PHE A CA 1
ATOM 1419 C C . PHE A 1 183 ? 15.800 -36.555 -5.489 1.00 45.72 285 PHE A C 1
ATOM 1420 O O . PHE A 1 183 ? 16.957 -36.875 -5.198 1.00 44.41 285 PHE A O 1
ATOM 1428 N N . THR A 1 184 ? 15.308 -35.321 -5.308 1.00 47.27 286 THR A N 1
ATOM 1429 C CA . THR A 1 184 ? 16.073 -34.198 -4.738 1.00 54.18 286 THR A CA 1
ATOM 1430 C C . THR A 1 184 ? 15.144 -33.353 -3.864 1.00 59.51 286 THR A C 1
ATOM 1431 O O . THR A 1 184 ? 14.385 -32.538 -4.397 1.00 64.53 286 THR A O 1
ATOM 1435 N N . TYR A 1 185 ? 15.228 -33.495 -2.532 1.00 57.79 287 TYR A N 1
ATOM 1436 C CA . TYR A 1 185 ? 14.056 -33.136 -1.727 1.00 60.06 287 TYR A CA 1
ATOM 1437 C C . TYR A 1 185 ? 13.876 -31.669 -1.357 1.00 70.74 287 TYR A C 1
ATOM 1438 O O . TYR A 1 185 ? 13.014 -30.995 -1.930 1.00 73.53 287 TYR A O 1
ATOM 1447 N N . ASP A 1 186 ? 14.680 -31.157 -0.423 1.00 78.72 288 ASP A N 1
ATOM 1448 C CA . ASP A 1 186 ? 14.578 -29.762 -0.004 1.00 82.57 288 ASP A CA 1
ATOM 1449 C C . ASP A 1 186 ? 15.655 -28.902 -0.637 1.00 95.17 288 ASP A C 1
ATOM 1450 O O . ASP A 1 186 ? 15.691 -27.687 -0.409 1.00 90.00 288 ASP A O 1
ATOM 1455 N N . VAL A 1 187 ? 16.527 -29.517 -1.415 1.00 133.54 289 VAL A N 1
ATOM 1456 C CA . VAL A 1 187 ? 17.366 -28.831 -2.364 1.00 138.56 289 VAL A CA 1
ATOM 1457 C C . VAL A 1 187 ? 16.658 -28.889 -3.712 1.00 134.85 289 VAL A C 1
ATOM 1458 O O . VAL A 1 187 ? 15.798 -29.742 -3.957 1.00 132.02 289 VAL A O 1
ATOM 1462 N N . ASP A 1 188 ? 17.005 -27.968 -4.599 1.00 96.74 290 ASP A N 1
ATOM 1463 C CA . ASP A 1 188 ? 16.449 -28.026 -5.938 1.00 78.66 290 ASP A CA 1
ATOM 1464 C C . ASP A 1 188 ? 17.401 -28.802 -6.842 1.00 71.07 290 ASP A C 1
ATOM 1465 O O . ASP A 1 188 ? 18.540 -29.105 -6.474 1.00 70.51 290 ASP A O 1
ATOM 1467 N N . SER A 1 189 ? 16.900 -29.159 -8.023 1.00 60.45 291 SER A N 1
ATOM 1468 C CA . SER A 1 189 ? 17.698 -29.870 -9.016 1.00 51.60 291 SER A CA 1
ATOM 1469 C C . SER A 1 189 ? 18.865 -29.014 -9.490 1.00 49.36 291 SER A C 1
ATOM 1470 O O . SER A 1 189 ? 18.673 -27.889 -9.954 1.00 47.60 291 SER A O 1
ATOM 1473 N N . ILE A 1 190 ? 20.072 -29.548 -9.366 1.00 46.00 292 ILE A N 1
ATOM 1474 C CA . ILE A 1 190 ? 21.258 -29.007 -10.030 1.00 42.94 292 ILE A CA 1
ATOM 1475 C C . ILE A 1 190 ? 21.465 -29.797 -11.312 1.00 39.18 292 ILE A C 1
ATOM 1476 O O . ILE A 1 190 ? 21.486 -31.030 -11.264 1.00 38.38 292 ILE A O 1
ATOM 1481 N N . PRO A 1 191 ? 21.612 -29.142 -12.457 1.00 37.12 293 PRO A N 1
ATOM 1482 C CA . PRO A 1 191 ? 21.815 -29.869 -13.715 1.00 37.25 293 PRO A CA 1
ATOM 1483 C C . PRO A 1 191 ? 23.081 -30.716 -13.693 1.00 39.35 293 PRO A C 1
ATOM 1484 O O . PRO A 1 191 ? 24.040 -30.429 -12.974 1.00 40.97 293 PRO A O 1
ATOM 1488 N N . ALA A 1 192 ? 23.084 -31.759 -14.516 1.00 38.05 294 ALA A N 1
ATOM 1489 C CA . ALA A 1 192 ? 24.177 -32.709 -14.491 1.00 34.12 294 ALA A CA 1
ATOM 1490 C C . ALA A 1 192 ? 25.477 -32.054 -14.947 1.00 32.60 294 ALA A C 1
ATOM 1491 O O . ALA A 1 192 ? 25.487 -30.974 -15.532 1.00 32.87 294 ALA A O 1
ATOM 1493 N N . LEU A 1 193 ? 26.590 -32.717 -14.628 1.00 29.18 295 LEU A N 1
ATOM 1494 C CA . LEU A 1 193 ? 27.896 -32.287 -15.117 1.00 27.54 295 LEU A CA 1
ATOM 1495 C C . LEU A 1 193 ? 27.907 -32.209 -16.627 1.00 28.10 295 LEU A C 1
ATOM 1496 O O . LEU A 1 193 ? 28.477 -31.283 -17.215 1.00 29.59 295 LEU A O 1
ATOM 1501 N N . GLN A 1 194 ? 27.338 -33.229 -17.265 1.00 27.69 296 GLN A N 1
ATOM 1502 C CA . GLN A 1 194 ? 27.276 -33.298 -18.714 1.00 26.90 296 GLN A CA 1
ATOM 1503 C C . GLN A 1 194 ? 26.621 -32.062 -19.294 1.00 28.70 296 GLN A C 1
ATOM 1504 O O . GLN A 1 194 ? 27.019 -31.586 -20.359 1.00 31.48 296 GLN A O 1
ATOM 1510 N N . SER A 1 195 ? 25.578 -31.557 -18.633 1.00 29.63 297 SER A N 1
ATOM 1511 C CA . SER A 1 195 ? 24.870 -30.388 -19.129 1.00 28.73 297 SER A CA 1
ATOM 1512 C C . SER A 1 195 ? 25.644 -29.098 -18.899 1.00 30.34 297 SER A C 1
ATOM 1513 O O . SER A 1 195 ? 25.321 -28.082 -19.519 1.00 32.51 297 SER A O 1
ATOM 1516 N N . LEU A 1 196 ? 26.641 -29.112 -18.015 1.00 31.60 298 LEU A N 1
ATOM 1517 C CA . LEU A 1 196 ? 27.545 -27.989 -17.816 1.00 30.33 298 LEU A CA 1
ATOM 1518 C C . LEU A 1 196 ? 28.821 -28.102 -18.634 1.00 30.24 298 LEU A C 1
ATOM 1519 O O . LEU A 1 196 ? 29.591 -27.144 -18.684 1.00 30.70 298 LEU A O 1
ATOM 1524 N N . ASP A 1 197 ? 29.064 -29.243 -19.268 1.00 29.31 299 ASP A N 1
ATOM 1525 C CA . ASP A 1 197 ? 30.276 -29.455 -20.042 1.00 29.34 299 ASP A CA 1
ATOM 1526 C C . ASP A 1 197 ? 30.135 -28.869 -21.435 1.00 31.70 299 ASP A C 1
ATOM 1527 O O . ASP A 1 197 ? 29.131 -29.104 -22.110 1.00 33.87 299 ASP A O 1
ATOM 1532 N N . ARG A 1 198 ? 31.149 -28.122 -21.872 1.00 33.59 300 ARG A N 1
ATOM 1533 C CA . ARG A 1 198 ? 31.179 -27.575 -23.225 1.00 34.25 300 ARG A CA 1
ATOM 1534 C C . ARG A 1 198 ? 31.983 -28.412 -24.208 1.00 33.55 300 ARG A C 1
ATOM 1535 O O . ARG A 1 198 ? 31.889 -28.177 -25.414 1.00 32.91 300 ARG A O 1
ATOM 1543 N N . PHE A 1 199 ? 32.760 -29.374 -23.728 1.00 33.23 301 PHE A N 1
ATOM 1544 C CA . PHE A 1 199 ? 33.803 -30.012 -24.512 1.00 32.67 301 PHE A CA 1
ATOM 1545 C C . PHE A 1 199 ? 33.631 -31.517 -24.636 1.00 30.27 301 PHE A C 1
ATOM 1546 O O . PHE A 1 199 ? 34.510 -32.187 -25.190 1.00 31.27 301 PHE A O 1
ATOM 1554 N N . GLN A 1 200 ? 32.523 -32.059 -24.146 1.00 30.33 302 GLN A N 1
ATOM 1555 C CA . GLN A 1 200 ? 32.180 -33.464 -24.312 1.00 29.89 302 GLN A CA 1
ATOM 1556 C C . GLN A 1 200 ? 33.278 -34.378 -23.777 1.00 27.49 302 GLN A C 1
ATOM 1557 O O . GLN A 1 200 ? 33.804 -35.247 -24.468 1.00 27.03 302 GLN A O 1
ATOM 1563 N N . ASN A 1 201 ? 33.613 -34.168 -22.515 1.00 28.21 303 ASN A N 1
ATOM 1564 C CA . ASN A 1 201 ? 34.531 -35.045 -21.814 1.00 27.28 303 ASN A CA 1
ATOM 1565 C C . ASN A 1 201 ? 33.795 -35.980 -20.871 1.00 25.62 303 ASN A C 1
ATOM 1566 O O . ASN A 1 201 ? 34.433 -36.727 -20.132 1.00 24.66 303 ASN A O 1
ATOM 1571 N N . VAL A 1 202 ? 32.468 -35.959 -20.892 1.00 26.09 304 VAL A N 1
ATOM 1572 C CA . VAL A 1 202 ? 31.639 -36.591 -19.877 1.00 24.57 304 VAL A CA 1
ATOM 1573 C C . VAL A 1 202 ? 30.834 -37.718 -20.505 1.00 24.85 304 VAL A C 1
ATOM 1574 O O . VAL A 1 202 ? 30.117 -37.516 -21.490 1.00 25.83 304 VAL A O 1
ATOM 1578 N N . ILE A 1 203 ? 30.955 -38.893 -19.917 1.00 23.66 305 ILE A N 1
ATOM 1579 C CA . ILE A 1 203 ? 30.107 -40.039 -20.172 1.00 22.87 305 ILE A CA 1
ATOM 1580 C C . ILE A 1 203 ? 29.031 -40.007 -19.107 1.00 22.54 305 ILE A C 1
ATOM 1581 O O . ILE A 1 203 ? 29.298 -40.341 -17.957 1.00 22.77 305 ILE A O 1
ATOM 1586 N N . TYR A 1 204 ? 27.824 -39.603 -19.452 1.00 22.44 306 TYR A N 1
ATOM 1587 C CA . TYR A 1 204 ? 26.728 -39.678 -18.503 1.00 22.06 306 TYR A CA 1
ATOM 1588 C C . TYR A 1 204 ? 26.183 -41.093 -18.453 1.00 22.53 306 TYR A C 1
ATOM 1589 O O . TYR A 1 204 ? 25.916 -41.692 -19.492 1.00 23.82 306 TYR A O 1
ATOM 1598 N N . MET A 1 205 ? 25.992 -41.623 -17.254 1.00 22.79 307 MET A N 1
ATOM 1599 C CA . MET A 1 205 ? 25.382 -42.926 -17.072 1.00 22.70 307 MET A CA 1
ATOM 1600 C C . MET A 1 205 ? 24.219 -42.812 -16.112 1.00 22.96 307 MET A C 1
ATOM 1601 O O . MET A 1 205 ? 24.323 -42.159 -15.077 1.00 24.77 307 MET A O 1
ATOM 1606 N N . GLY A 1 206 ? 23.121 -43.466 -16.445 1.00 24.33 308 GLY A N 1
ATOM 1607 C CA . GLY A 1 206 ? 21.961 -43.461 -15.587 1.00 25.88 308 GLY A CA 1
ATOM 1608 C C . GLY A 1 206 ? 21.376 -44.851 -15.514 1.00 25.92 308 GLY A C 1
ATOM 1609 O O . GLY A 1 206 ? 21.761 -45.738 -16.262 1.00 26.69 308 GLY A O 1
ATOM 1610 N N . THR A 1 207 ? 20.429 -45.027 -14.612 1.00 26.41 309 THR A N 1
ATOM 1611 C CA . THR A 1 207 ? 19.839 -46.338 -14.460 1.00 28.94 309 THR A CA 1
ATOM 1612 C C . THR A 1 207 ? 18.386 -46.178 -14.052 1.00 30.26 309 THR A C 1
ATOM 1613 O O . THR A 1 207 ? 17.942 -45.106 -13.640 1.00 31.18 309 THR A O 1
ATOM 1617 N N . PHE A 1 208 ? 17.633 -47.251 -14.222 1.00 31.64 310 PHE A N 1
ATOM 1618 C CA . PHE A 1 208 ? 16.246 -47.282 -13.800 1.00 32.81 310 PHE A CA 1
ATOM 1619 C C . PHE A 1 208 ? 16.056 -48.205 -12.609 1.00 35.56 310 PHE A C 1
ATOM 1620 O O . PHE A 1 208 ? 14.922 -48.517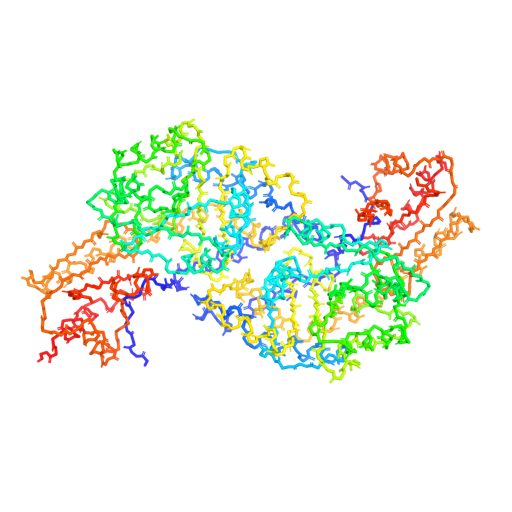 -12.251 1.00 37.67 310 PHE A O 1
ATOM 1628 N N . SER A 1 209 ? 17.144 -48.647 -11.986 1.00 31.93 311 SER A N 1
ATOM 1629 C CA . SER A 1 209 ? 17.029 -49.538 -10.842 1.00 35.36 311 SER A CA 1
ATOM 1630 C C . SER A 1 209 ? 16.191 -48.916 -9.742 1.00 36.01 311 SER A C 1
ATOM 1631 O O . SER A 1 209 ? 15.352 -49.590 -9.141 1.00 38.13 311 SER A O 1
ATOM 1634 N N . LYS A 1 210 ? 16.388 -47.633 -9.467 1.00 36.46 312 LYS A N 1
ATOM 1635 C CA . LYS A 1 210 ? 15.704 -47.032 -8.329 1.00 37.50 312 LYS A CA 1
ATOM 1636 C C . LYS A 1 210 ? 14.372 -46.407 -8.699 1.00 36.46 312 LYS A C 1
ATOM 1637 O O . LYS A 1 210 ? 13.417 -46.485 -7.921 1.00 38.07 312 LYS A O 1
ATOM 1643 N N . SER A 1 211 ? 14.286 -45.791 -9.872 1.00 35.99 313 SER A N 1
ATOM 1644 C CA . SER A 1 211 ? 13.017 -45.291 -10.381 1.00 34.03 313 SER A CA 1
ATOM 1645 C C . SER A 1 211 ? 12.017 -46.403 -10.700 1.00 33.26 313 SER A C 1
ATOM 1646 O O . SER A 1 211 ? 10.818 -46.128 -10.802 1.00 32.21 313 SER A O 1
ATOM 1649 N N . LEU A 1 212 ? 12.477 -47.651 -10.780 1.00 36.42 314 LEU A N 1
ATOM 1650 C CA . LEU A 1 212 ? 11.701 -48.843 -11.107 1.00 35.22 314 LEU A CA 1
ATOM 1651 C C . LEU A 1 212 ? 12.151 -49.962 -10.177 1.00 36.68 314 LEU A C 1
ATOM 1652 O O . LEU A 1 212 ? 12.529 -49.697 -9.032 1.00 37.62 314 LEU A O 1
ATOM 1657 N N . LEU A 1 213 ? 12.005 -51.215 -10.608 1.00 36.58 315 LEU A N 1
ATOM 1658 C CA . LEU A 1 213 ? 12.610 -52.244 -9.777 1.00 39.60 315 LEU A CA 1
ATOM 1659 C C . LEU A 1 213 ? 14.054 -52.530 -10.211 1.00 39.44 315 LEU A C 1
ATOM 1660 O O . LEU A 1 213 ? 14.387 -52.429 -11.400 1.00 37.43 315 LEU A O 1
ATOM 1665 N N . PRO A 1 214 ? 14.946 -52.861 -9.262 1.00 40.20 316 PRO A N 1
ATOM 1666 C CA . PRO A 1 214 ? 16.289 -53.323 -9.657 1.00 40.28 316 PRO A CA 1
ATOM 1667 C C . PRO A 1 214 ? 16.277 -54.596 -10.472 1.00 40.30 316 PRO A C 1
ATOM 1668 O O . PRO A 1 214 ? 17.147 -54.775 -11.334 1.00 39.16 316 PRO A O 1
ATOM 1672 N N . GLY A 1 215 ? 15.313 -55.485 -10.233 1.00 39.11 317 GLY A N 1
ATOM 1673 C CA . GLY A 1 215 ? 15.249 -56.726 -10.980 1.00 38.08 317 GLY A CA 1
ATOM 1674 C C . GLY A 1 215 ? 14.874 -56.561 -12.430 1.00 34.55 317 GLY A C 1
ATOM 1675 O O . GLY A 1 215 ? 14.886 -57.550 -13.169 1.00 35.97 317 GLY A O 1
ATOM 1676 N N . LEU A 1 216 ? 14.536 -55.344 -12.850 1.00 36.02 318 LEU A N 1
ATOM 1677 C CA . LEU A 1 216 ? 14.162 -55.105 -14.233 1.00 34.96 318 LEU A CA 1
ATOM 1678 C C . LEU A 1 216 ? 15.382 -54.964 -15.130 1.00 36.97 318 LEU A C 1
ATOM 1679 O O . LEU A 1 216 ? 15.274 -55.194 -16.336 1.00 38.03 318 LEU A O 1
ATOM 1684 N N . ARG A 1 217 ? 16.540 -54.597 -14.569 1.00 37.53 319 ARG A N 1
ATOM 1685 C CA . ARG A 1 217 ? 17.838 -54.643 -15.256 1.00 34.49 319 ARG A CA 1
ATOM 1686 C C . ARG A 1 217 ? 17.867 -53.771 -16.513 1.00 30.87 319 ARG A C 1
ATOM 1687 O O . ARG A 1 217 ? 17.912 -54.256 -17.642 1.00 30.86 319 ARG A O 1
ATOM 1695 N N . ILE A 1 218 ? 17.830 -52.461 -16.288 1.00 31.63 320 ILE A N 1
ATOM 1696 C CA . ILE A 1 218 ? 18.026 -51.524 -17.385 1.00 29.79 320 ILE A CA 1
ATOM 1697 C C . ILE A 1 218 ? 18.757 -50.272 -16.909 1.00 28.52 320 ILE A C 1
ATOM 1698 O O . ILE A 1 218 ? 18.418 -49.701 -15.872 1.00 29.11 320 ILE A O 1
ATOM 1703 N N . SER A 1 219 ? 19.779 -49.872 -17.672 1.00 28.15 321 SER A N 1
ATOM 1704 C CA . SER A 1 219 ? 20.561 -48.657 -17.481 1.00 26.56 321 SER A CA 1
ATOM 1705 C C . SER A 1 219 ? 20.971 -48.158 -18.863 1.00 24.58 321 SER A C 1
ATOM 1706 O O . SER A 1 219 ? 20.619 -48.755 -19.875 1.00 24.63 321 SER A O 1
ATOM 1709 N N . TYR A 1 220 ? 21.718 -47.057 -18.914 1.00 24.25 322 TYR A N 1
ATOM 1710 C CA . TYR A 1 220 ? 22.097 -46.488 -20.204 1.00 22.84 322 TYR A CA 1
ATOM 1711 C C . TYR A 1 220 ? 23.261 -45.523 -20.028 1.00 23.07 322 TYR A C 1
ATOM 1712 O O . TYR A 1 220 ? 23.456 -44.951 -18.957 1.00 23.98 322 TYR A O 1
ATOM 1721 N N . MET A 1 221 ? 24.020 -45.323 -21.098 1.00 21.84 323 MET A N 1
ATOM 1722 C CA . MET A 1 221 ? 25.118 -44.369 -21.074 1.00 22.50 323 MET A CA 1
ATOM 1723 C C . MET A 1 221 ? 25.152 -43.611 -22.386 1.00 22.70 323 MET A C 1
ATOM 1724 O O . MET A 1 221 ? 24.668 -44.091 -23.408 1.00 23.02 323 MET A O 1
ATOM 1729 N N . VAL A 1 222 ? 25.693 -42.400 -22.330 1.00 23.49 324 VAL A N 1
ATOM 1730 C CA . VAL A 1 222 ? 25.686 -41.458 -23.443 1.00 23.29 324 VAL A CA 1
ATOM 1731 C C . VAL A 1 222 ? 27.132 -41.171 -23.799 1.00 22.48 324 VAL A C 1
ATOM 1732 O O . VAL A 1 222 ? 27.852 -40.549 -23.019 1.00 23.59 324 VAL A O 1
ATOM 1736 N N . LEU A 1 223 ? 27.505 -41.549 -24.837 1.00 23.17 325 LEU A N 1
ATOM 1737 C CA . LEU A 1 223 ? 28.913 -41.466 -25.167 1.00 23.30 325 LEU A CA 1
ATOM 1738 C C . LEU A 1 223 ? 29.266 -40.153 -25.854 1.00 25.64 325 LEU A C 1
ATOM 1739 O O . LEU A 1 223 ? 28.454 -39.595 -26.598 1.00 25.88 325 LEU A O 1
ATOM 1744 N N . PRO A 1 224 ? 30.479 -39.655 -25.623 1.00 27.37 326 PRO A N 1
ATOM 1745 C CA . PRO A 1 224 ? 31.054 -38.641 -26.512 1.00 28.14 326 PRO A CA 1
ATOM 1746 C C . PRO A 1 224 ? 31.235 -39.198 -27.912 1.00 28.52 326 PRO A C 1
ATOM 1747 O O . PRO A 1 224 ? 31.657 -40.349 -28.073 1.00 28.79 326 PRO A O 1
ATOM 1751 N N . PRO A 1 225 ? 30.957 -38.412 -28.948 1.00 27.35 327 PRO A N 1
ATOM 1752 C CA . PRO A 1 225 ? 31.040 -38.946 -30.315 1.00 27.65 327 PRO A CA 1
ATOM 1753 C C . PRO A 1 225 ? 32.357 -39.633 -30.655 1.00 27.63 327 PRO A C 1
ATOM 1754 O O . PRO A 1 225 ? 32.357 -40.555 -31.472 1.00 27.20 327 PRO A O 1
ATOM 1758 N N . GLU A 1 226 ? 33.477 -39.239 -30.058 1.00 30.05 328 GLU A N 1
ATOM 1759 C CA . GLU A 1 226 ? 34.702 -39.997 -30.284 1.00 30.02 328 GLU A CA 1
ATOM 1760 C C . GLU A 1 226 ? 34.570 -41.422 -29.750 1.00 31.40 328 GLU A C 1
ATOM 1761 O O . GLU A 1 226 ? 34.887 -42.397 -30.445 1.00 33.38 328 GLU A O 1
ATOM 1767 N N . LEU A 1 227 ? 34.064 -41.571 -28.525 1.00 29.79 329 LEU A N 1
ATOM 1768 C CA . LEU A 1 227 ? 33.882 -42.915 -27.978 1.00 28.49 329 LEU A CA 1
ATOM 1769 C C . LEU A 1 227 ? 32.774 -43.658 -28.704 1.00 25.99 329 LEU A C 1
ATOM 1770 O O . LEU A 1 227 ? 32.843 -44.878 -28.857 1.00 24.33 329 LEU A O 1
ATOM 1775 N N . LEU A 1 228 ? 31.744 -42.940 -29.142 1.00 26.10 330 LEU A N 1
ATOM 1776 C CA . LEU A 1 228 ? 30.709 -43.557 -29.953 1.00 27.02 330 LEU A CA 1
ATOM 1777 C C . LEU A 1 228 ? 31.292 -44.106 -31.245 1.00 26.42 330 LEU A C 1
ATOM 1778 O O . LEU A 1 228 ? 30.913 -45.193 -31.694 1.00 26.30 330 LEU A O 1
ATOM 1783 N N . ARG A 1 229 ? 32.214 -43.370 -31.859 1.00 25.66 331 ARG A N 1
ATOM 1784 C CA . ARG A 1 229 ? 32.865 -43.887 -33.047 1.00 25.58 331 ARG A CA 1
ATOM 1785 C C . ARG A 1 229 ? 33.614 -45.160 -32.718 1.00 24.93 331 ARG A C 1
ATOM 1786 O O . ARG A 1 229 ? 33.506 -46.161 -33.430 1.00 24.44 331 ARG A O 1
ATOM 1794 N N . ALA A 1 230 ? 34.357 -45.145 -31.614 1.00 25.59 332 ALA A N 1
ATOM 1795 C CA . ALA A 1 230 ? 35.077 -46.343 -31.202 1.00 24.65 332 ALA A CA 1
ATOM 1796 C C . ALA A 1 230 ? 34.127 -47.510 -30.974 1.00 23.50 332 ALA A C 1
ATOM 1797 O O . ALA A 1 230 ? 34.480 -48.667 -31.217 1.00 23.39 332 ALA A O 1
ATOM 1799 N N . TYR A 1 231 ? 32.918 -47.223 -30.516 1.00 24.39 333 TYR A N 1
ATOM 1800 C CA . TYR A 1 231 ? 31.926 -48.269 -30.332 1.00 22.88 333 TYR A CA 1
ATOM 1801 C C . TYR A 1 231 ? 31.479 -48.854 -31.656 1.00 22.99 333 TYR A C 1
ATOM 1802 O O . TYR A 1 231 ? 31.489 -50.070 -31.847 1.00 23.20 333 TYR A O 1
ATOM 1811 N N . LYS A 1 232 ? 31.073 -47.995 -32.583 1.00 22.93 334 LYS A N 1
ATOM 1812 C CA . LYS A 1 232 ? 30.534 -48.475 -33.845 1.00 21.30 334 LYS A CA 1
ATOM 1813 C C . LYS A 1 232 ? 31.555 -49.297 -34.610 1.00 22.31 334 LYS A C 1
ATOM 1814 O O . LYS A 1 232 ? 31.190 -50.177 -35.392 1.00 22.27 334 LYS A O 1
ATOM 1820 N N . GLN A 1 233 ? 32.833 -49.039 -34.379 1.00 23.27 335 GLN A N 1
ATOM 1821 C CA . GLN A 1 233 ? 33.903 -49.724 -35.065 1.00 22.75 335 GLN A CA 1
ATOM 1822 C C . GLN A 1 233 ? 34.077 -51.142 -34.570 1.00 23.38 335 GLN A C 1
ATOM 1823 O O . GLN A 1 233 ? 34.857 -51.884 -35.157 1.00 26.16 335 GLN A O 1
ATOM 1829 N N . ARG A 1 234 ? 33.399 -51.531 -33.494 1.00 24.00 336 ARG A N 1
ATOM 1830 C CA . ARG A 1 234 ? 33.543 -52.886 -32.969 1.00 23.70 336 ARG A CA 1
ATOM 1831 C C . ARG A 1 234 ? 32.904 -53.907 -33.889 1.00 23.36 336 ARG A C 1
ATOM 1832 O O . ARG A 1 234 ? 33.561 -54.845 -34.346 1.00 23.37 336 ARG A O 1
ATOM 1840 N N . GLY A 1 235 ? 31.615 -53.758 -34.139 1.00 22.22 337 GLY A N 1
ATOM 1841 C CA . GLY A 1 235 ? 30.933 -54.556 -35.127 1.00 24.10 337 GLY A CA 1
ATOM 1842 C C . GLY A 1 235 ? 30.393 -55.894 -34.670 1.00 26.21 337 GLY A C 1
ATOM 1843 O O . GLY A 1 235 ? 29.872 -56.645 -35.503 1.00 27.84 337 GLY A O 1
ATOM 1844 N N . TYR A 1 236 ? 30.486 -56.228 -33.390 1.00 25.75 338 TYR A N 1
ATOM 1845 C CA . TYR A 1 236 ? 30.028 -57.532 -32.960 1.00 25.61 338 TYR A CA 1
ATOM 1846 C C . TYR A 1 236 ? 29.150 -57.515 -31.718 1.00 26.68 338 TYR A C 1
ATOM 1847 O O . TYR A 1 236 ? 28.682 -58.581 -31.310 1.00 28.05 338 TYR A O 1
ATOM 1856 N N . ASP A 1 237 ? 28.885 -56.357 -31.119 1.00 24.68 339 ASP A N 1
ATOM 1857 C CA . ASP A 1 237 ? 28.149 -56.335 -29.858 1.00 24.07 339 ASP A CA 1
ATOM 1858 C C . ASP A 1 237 ? 26.669 -56.617 -30.057 1.00 23.90 339 ASP A C 1
ATOM 1859 O O . ASP A 1 237 ? 26.077 -56.277 -31.080 1.00 24.90 339 ASP A O 1
ATOM 1864 N N . LEU A 1 238 ? 26.068 -57.234 -29.055 1.00 25.45 340 LEU A N 1
ATOM 1865 C CA . LEU A 1 238 ? 24.651 -57.532 -29.076 1.00 26.86 340 LEU A CA 1
ATOM 1866 C C . LEU A 1 238 ? 23.986 -56.915 -27.860 1.00 27.28 340 LEU A C 1
ATOM 1867 O O . LEU A 1 238 ? 24.573 -56.842 -26.780 1.00 27.68 340 LEU A O 1
ATOM 1872 N N . GLN A 1 239 ? 22.750 -56.479 -28.049 1.00 26.95 341 GLN A N 1
ATOM 1873 C CA . GLN A 1 239 ? 21.991 -55.868 -26.973 1.00 27.87 341 GLN A CA 1
ATOM 1874 C C . GLN A 1 239 ? 21.719 -56.887 -25.876 1.00 28.89 341 GLN A C 1
ATOM 1875 O O . GLN A 1 239 ? 21.391 -58.045 -26.145 1.00 29.72 341 GLN A O 1
ATOM 1881 N N . THR A 1 240 ? 21.886 -56.457 -24.628 1.00 28.71 342 THR A N 1
ATOM 1882 C CA . THR A 1 240 ? 21.665 -57.323 -23.480 1.00 28.60 342 THR A CA 1
ATOM 1883 C C . THR A 1 240 ? 20.289 -57.156 -22.874 1.00 31.72 342 THR A C 1
ATOM 1884 O O . THR A 1 240 ? 19.871 -58.005 -22.089 1.00 33.97 342 THR A O 1
ATOM 1888 N N . CYS A 1 241 ? 19.578 -56.099 -23.218 1.00 34.98 343 CYS A N 1
ATOM 1889 C CA A CYS A 1 241 ? 18.232 -55.879 -22.725 0.44 36.71 343 CYS A CA 1
ATOM 1890 C CA B CYS A 1 241 ? 18.222 -55.906 -22.733 0.56 35.35 343 CYS A CA 1
ATOM 1891 C C . CYS A 1 241 ? 17.231 -56.508 -23.695 1.00 36.82 343 CYS A C 1
ATOM 1892 O O . CYS A 1 241 ? 17.333 -56.314 -24.909 1.00 34.56 343 CYS A O 1
ATOM 1897 N N . SER A 1 242 ? 16.275 -57.243 -23.144 1.00 33.80 344 SER A N 1
ATOM 1898 C CA . SER A 1 242 ? 15.216 -57.843 -23.931 1.00 31.15 344 SER A CA 1
ATOM 1899 C C . SER A 1 242 ? 14.426 -56.765 -24.649 1.00 28.77 344 SER A C 1
ATOM 1900 O O . SER A 1 242 ? 14.213 -55.669 -24.127 1.00 28.91 344 SER A O 1
ATOM 1903 N N . SER A 1 243 ? 14.022 -57.071 -25.874 1.00 29.97 345 SER A N 1
ATOM 1904 C CA . SER A 1 243 ? 13.334 -56.083 -26.690 1.00 29.39 345 SER A CA 1
ATOM 1905 C C . SER A 1 243 ? 12.021 -55.657 -26.049 1.00 27.66 345 SER A C 1
ATOM 1906 O O . SER A 1 243 ? 11.720 -54.466 -25.967 1.00 26.35 345 SER A O 1
ATOM 1909 N N . LEU A 1 244 ? 11.228 -56.623 -25.577 1.00 28.01 346 LEU A N 1
ATOM 1910 C CA . LEU A 1 244 ? 10.026 -56.277 -24.826 1.00 26.18 346 LEU A CA 1
ATOM 1911 C C . LEU A 1 244 ? 10.333 -55.377 -23.659 1.00 25.34 346 LEU A C 1
ATOM 1912 O O . LEU A 1 244 ? 9.578 -54.455 -23.387 1.00 25.61 346 LEU A O 1
ATOM 1917 N N . THR A 1 245 ? 11.377 -55.671 -22.897 1.00 26.51 347 THR A N 1
ATOM 1918 C CA . THR A 1 245 ? 11.660 -54.823 -21.751 1.00 26.04 347 THR A CA 1
ATOM 1919 C C . THR A 1 245 ? 11.907 -53.397 -22.197 1.00 25.77 347 THR A C 1
ATOM 1920 O O . THR A 1 245 ? 11.365 -52.450 -21.616 1.00 24.91 347 THR A O 1
ATOM 1924 N N . GLN A 1 246 ? 12.664 -53.237 -23.281 1.00 28.21 348 GLN A N 1
ATOM 1925 C CA . GLN A 1 246 ? 12.895 -51.922 -23.871 1.00 27.66 348 GLN A CA 1
ATOM 1926 C C . GLN A 1 246 ? 11.580 -51.251 -24.259 1.00 25.81 348 GLN A C 1
ATOM 1927 O O . GLN A 1 246 ? 11.367 -50.062 -24.004 1.00 23.34 348 GLN A O 1
ATOM 1933 N N . LEU A 1 247 ? 10.681 -52.014 -24.873 1.00 26.21 349 LEU A N 1
ATOM 1934 C CA . LEU A 1 247 ? 9.465 -51.423 -25.405 1.00 24.65 349 LEU A CA 1
ATOM 1935 C C . LEU A 1 247 ? 8.490 -51.113 -24.294 1.00 24.81 349 LEU A C 1
ATOM 1936 O O . LEU A 1 247 ? 7.783 -50.109 -24.353 1.00 26.18 349 LEU A O 1
ATOM 1941 N N . THR A 1 248 ? 8.429 -51.972 -23.283 1.00 25.72 350 THR A N 1
ATOM 1942 C CA . THR A 1 248 ? 7.623 -51.698 -22.100 1.00 26.13 350 THR A CA 1
ATOM 1943 C C . THR A 1 248 ? 8.104 -50.435 -21.418 1.00 25.06 350 THR A C 1
ATOM 1944 O O . THR A 1 248 ? 7.301 -49.601 -21.007 1.00 25.69 350 THR A O 1
ATOM 1948 N N . LEU A 1 249 ? 9.417 -50.265 -21.311 1.00 24.53 351 LEU A N 1
ATOM 1949 C CA . LEU A 1 249 ? 9.932 -49.014 -20.786 1.00 23.66 351 LEU A CA 1
ATOM 1950 C C . LEU A 1 249 ? 9.510 -47.839 -21.654 1.00 24.31 351 LEU A C 1
ATOM 1951 O O . LEU A 1 249 ? 9.126 -46.789 -21.136 1.00 25.82 351 LEU A O 1
ATOM 1956 N N . GLN A 1 250 ? 9.587 -47.989 -22.976 1.00 24.34 352 GLN A N 1
ATOM 1957 C CA . GLN A 1 250 ? 9.260 -46.875 -23.858 1.00 23.70 352 GLN A CA 1
ATOM 1958 C C . GLN A 1 250 ? 7.801 -46.484 -23.726 1.00 23.97 352 GLN A C 1
ATOM 1959 O O . GLN A 1 250 ? 7.468 -45.300 -23.719 1.00 25.42 352 GLN A O 1
ATOM 1965 N N . GLU A 1 251 ? 6.917 -47.469 -23.621 1.00 24.69 353 GLU A N 1
ATOM 1966 C CA . GLU A 1 251 ? 5.508 -47.188 -23.375 1.00 25.79 353 GLU A CA 1
ATOM 1967 C C . GLU A 1 251 ? 5.309 -46.530 -22.021 1.00 26.31 353 GLU A C 1
ATOM 1968 O O . GLU A 1 251 ? 4.599 -45.527 -21.907 1.00 27.48 353 GLU A O 1
ATOM 1974 N N . PHE A 1 252 ? 5.932 -47.095 -20.983 1.00 26.38 354 PHE A N 1
ATOM 1975 C CA . PHE A 1 252 ? 5.811 -46.580 -19.624 1.00 27.04 354 PHE A CA 1
ATOM 1976 C C . PHE A 1 252 ? 6.212 -45.121 -19.552 1.00 27.89 354 PHE A C 1
ATOM 1977 O O . PHE A 1 252 ? 5.562 -44.320 -18.869 1.00 28.44 354 PHE A O 1
ATOM 1985 N N . ILE A 1 253 ? 7.294 -44.764 -20.235 1.00 27.19 355 ILE A N 1
ATOM 1986 C CA . ILE A 1 253 ? 7.684 -43.369 -20.316 1.00 28.28 355 ILE A CA 1
ATOM 1987 C C . ILE A 1 253 ? 6.647 -42.584 -21.093 1.00 28.18 355 ILE A C 1
ATOM 1988 O O . ILE A 1 253 ? 6.074 -41.617 -20.584 1.00 29.99 355 ILE A O 1
ATOM 1993 N N . GLU A 1 254 ? 6.345 -43.035 -22.314 1.00 27.06 356 GLU A N 1
ATOM 1994 C CA . GLU A 1 254 ? 5.610 -42.226 -23.276 1.00 26.45 356 GLU A CA 1
ATOM 1995 C C . GLU A 1 254 ? 4.129 -42.146 -22.970 1.00 27.39 356 GLU A C 1
ATOM 1996 O O . GLU A 1 254 ? 3.454 -41.245 -23.473 1.00 27.52 356 GLU A O 1
ATOM 2002 N N . SER A 1 255 ? 3.608 -43.078 -22.180 1.00 27.89 357 SER A N 1
ATOM 2003 C CA . SER A 1 255 ? 2.257 -42.953 -21.668 1.00 28.12 357 SER A CA 1
ATOM 2004 C C . SER A 1 255 ? 2.152 -41.915 -20.568 1.00 29.72 357 SER A C 1
ATOM 2005 O O . SER A 1 255 ? 1.035 -41.557 -20.191 1.00 30.90 357 SER A O 1
ATOM 2008 N N . GLY A 1 256 ? 3.278 -41.452 -20.029 1.00 30.28 358 GLY A N 1
ATOM 2009 C CA . GLY A 1 256 ? 3.300 -40.578 -18.874 1.00 31.22 358 GLY A CA 1
ATOM 2010 C C . GLY A 1 256 ? 3.249 -41.287 -17.540 1.00 30.48 358 GLY A C 1
ATOM 2011 O O . GLY A 1 256 ? 3.217 -40.622 -16.501 1.00 31.64 358 GLY A O 1
ATOM 2012 N N . GLU A 1 257 ? 3.225 -42.617 -17.541 1.00 29.54 359 GLU A N 1
ATOM 2013 C CA . GLU A 1 257 ? 3.200 -43.373 -16.298 1.00 28.99 359 GLU A CA 1
ATOM 2014 C C . GLU A 1 257 ? 4.460 -43.152 -15.480 1.00 29.34 359 GLU A C 1
ATOM 2015 O O . GLU A 1 257 ? 4.415 -43.176 -14.246 1.00 30.31 359 GLU A O 1
ATOM 2021 N N . TYR A 1 258 ? 5.592 -42.942 -16.144 1.00 30.73 360 TYR A N 1
ATOM 2022 C CA . TYR A 1 258 ? 6.843 -42.773 -15.423 1.00 29.95 360 TYR A CA 1
ATOM 2023 C C . TYR A 1 258 ? 6.873 -41.454 -14.676 1.00 30.92 360 TYR A C 1
ATOM 2024 O O . TYR A 1 258 ? 7.324 -41.399 -13.532 1.00 31.45 360 TYR A O 1
ATOM 2033 N N . GLN A 1 259 ? 6.417 -40.377 -15.309 1.00 32.85 361 GLN A N 1
ATOM 2034 C CA . GLN A 1 259 ? 6.385 -39.084 -14.632 1.00 33.63 361 GLN A CA 1
ATOM 2035 C C . GLN A 1 259 ? 5.397 -39.086 -13.467 1.00 34.34 361 GLN A C 1
ATOM 2036 O O . GLN A 1 259 ? 5.678 -38.527 -12.398 1.00 37.34 361 GLN A O 1
ATOM 2042 N N . LYS A 1 260 ? 4.236 -39.708 -13.656 1.00 36.13 362 LYS A N 1
ATOM 2043 C CA . LYS A 1 260 ? 3.276 -39.878 -12.571 1.00 35.03 362 LYS A CA 1
ATOM 2044 C C . LYS A 1 260 ? 3.906 -40.620 -11.399 1.00 34.12 362 LYS A C 1
ATOM 2045 O O . LYS A 1 260 ? 3.864 -40.158 -10.245 1.00 34.72 362 LYS A O 1
ATOM 2051 N N . HIS A 1 261 ? 4.513 -41.773 -11.692 1.00 33.06 363 HIS A N 1
ATOM 2052 C CA . HIS A 1 261 ? 5.228 -42.548 -10.686 1.00 32.49 363 HIS A CA 1
ATOM 2053 C C . HIS A 1 261 ? 6.242 -41.713 -9.930 1.00 32.55 363 HIS A C 1
ATOM 2054 O O . HIS A 1 261 ? 6.237 -41.687 -8.699 1.00 33.60 363 HIS A O 1
ATOM 2061 N N . ILE A 1 262 ? 7.127 -41.033 -10.648 1.00 33.34 364 ILE A N 1
ATOM 2062 C CA . ILE A 1 262 ? 8.197 -40.307 -9.983 1.00 32.86 364 ILE A CA 1
ATOM 2063 C C . ILE A 1 262 ? 7.635 -39.205 -9.110 1.00 34.30 364 ILE A C 1
ATOM 2064 O O . ILE A 1 262 ? 8.078 -39.008 -7.981 1.00 34.95 364 ILE A O 1
ATOM 2069 N N . LYS A 1 263 ? 6.666 -38.453 -9.619 1.00 33.75 365 LYS A N 1
ATOM 2070 C CA . LYS A 1 263 ? 6.152 -37.333 -8.843 1.00 33.05 365 LYS A CA 1
ATOM 2071 C C . LYS A 1 263 ? 5.587 -37.827 -7.518 1.00 33.95 365 LYS A C 1
ATOM 2072 O O . LYS A 1 263 ? 5.959 -37.349 -6.426 1.00 35.23 365 LYS A O 1
ATOM 2078 N N . LYS A 1 264 ? 4.739 -38.852 -7.594 1.00 31.73 366 LYS A N 1
ATOM 2079 C CA . LYS A 1 264 ? 4.150 -39.387 -6.375 1.00 32.98 366 LYS A CA 1
ATOM 2080 C C . LYS A 1 264 ? 5.228 -39.913 -5.439 1.00 34.24 366 LYS A C 1
ATOM 2081 O O . LYS A 1 264 ? 5.171 -39.688 -4.221 1.00 36.67 366 LYS A O 1
ATOM 2087 N N . MET A 1 265 ? 6.239 -40.594 -5.992 1.00 34.98 367 MET A N 1
ATOM 2088 C CA . MET A 1 265 ? 7.255 -41.204 -5.150 1.00 35.04 367 MET A CA 1
ATOM 2089 C C . MET A 1 265 ? 8.133 -40.167 -4.489 1.00 36.65 367 MET A C 1
ATOM 2090 O O . MET A 1 265 ? 8.609 -40.382 -3.376 1.00 37.48 367 MET A O 1
ATOM 2095 N N . LYS A 1 266 ? 8.385 -39.056 -5.165 1.00 36.71 368 LYS A N 1
ATOM 2096 C CA . LYS A 1 266 ? 9.132 -37.974 -4.545 1.00 36.48 368 LYS A CA 1
ATOM 2097 C C . LYS A 1 266 ? 8.394 -37.425 -3.334 1.00 37.89 368 LYS A C 1
ATOM 2098 O O . LYS A 1 266 ? 8.994 -37.201 -2.273 1.00 39.43 368 LYS A O 1
ATOM 2104 N N . GLN A 1 267 ? 7.085 -37.209 -3.465 1.00 39.03 369 GLN A N 1
ATOM 2105 C CA . GLN A 1 267 ? 6.354 -36.713 -2.302 1.00 40.15 369 GLN A CA 1
ATOM 2106 C C . GLN A 1 267 ? 6.451 -37.719 -1.152 1.00 38.06 369 GLN A C 1
ATOM 2107 O O . GLN A 1 267 ? 6.773 -37.364 -0.002 1.00 37.38 369 GLN A O 1
ATOM 2113 N N . HIS A 1 268 ? 6.256 -38.997 -1.479 1.00 37.44 370 HIS A N 1
ATOM 2114 C CA . HIS A 1 268 ? 6.271 -40.064 -0.484 1.00 36.53 370 HIS A CA 1
ATOM 2115 C C . HIS A 1 268 ? 7.618 -40.174 0.227 1.00 36.72 370 HIS A C 1
ATOM 2116 O O . HIS A 1 268 ? 7.677 -40.280 1.457 1.00 36.65 370 HIS A O 1
ATOM 2123 N N . TYR A 1 269 ? 8.714 -40.168 -0.530 1.00 35.71 371 TYR A N 1
ATOM 2124 C CA . TYR A 1 269 ? 10.042 -40.309 0.066 1.00 35.57 371 TYR A CA 1
ATOM 2125 C C . TYR A 1 269 ? 10.447 -39.086 0.875 1.00 37.15 371 TYR A C 1
ATOM 2126 O O . TYR A 1 269 ? 11.126 -39.223 1.896 1.00 37.47 371 TYR A O 1
ATOM 2135 N N . LYS A 1 270 ? 10.055 -37.888 0.440 1.00 39.36 372 LYS A N 1
ATOM 2136 C CA . LYS A 1 270 ? 10.319 -36.694 1.234 1.00 40.55 372 LYS A CA 1
ATOM 2137 C C . LYS A 1 270 ? 9.691 -36.820 2.618 1.00 39.71 372 LYS A C 1
ATOM 2138 O O . LYS A 1 270 ? 10.366 -36.637 3.645 1.00 39.88 372 LYS A O 1
ATOM 2144 N N . GLU A 1 271 ? 8.399 -37.179 2.658 1.00 41.00 373 GLU A N 1
ATOM 2145 C CA . GLU A 1 271 ? 7.707 -37.301 3.940 1.00 39.21 373 GLU A CA 1
ATOM 2146 C C . GLU A 1 271 ? 8.320 -38.404 4.799 1.00 36.94 373 GLU A C 1
ATOM 2147 O O . GLU A 1 271 ? 8.506 -38.231 6.009 1.00 38.51 373 GLU A O 1
ATOM 2153 N N . LYS A 1 272 ? 8.659 -39.539 4.189 1.00 37.78 374 LYS A N 1
ATOM 2154 C CA . LYS A 1 272 ? 9.228 -40.646 4.950 1.00 37.33 374 LYS A CA 1
ATOM 2155 C C . LYS A 1 272 ? 10.602 -40.298 5.518 1.00 38.72 374 LYS A C 1
ATOM 2156 O O . LYS A 1 272 ? 10.946 -40.723 6.624 1.00 39.04 374 LYS A O 1
ATOM 2162 N N . ARG A 1 273 ? 11.408 -39.529 4.785 1.00 37.29 375 ARG A N 1
ATOM 2163 C CA . ARG A 1 273 ? 12.712 -39.123 5.312 1.00 37.57 375 ARG A CA 1
ATOM 2164 C C . ARG A 1 273 ? 12.575 -38.133 6.464 1.00 35.90 375 ARG A C 1
ATOM 2165 O O . ARG A 1 273 ? 13.317 -38.223 7.451 1.00 33.25 375 ARG A O 1
ATOM 2173 N N . GLU A 1 274 ? 11.622 -37.199 6.372 1.00 37.54 376 GLU A N 1
ATOM 2174 C CA . GLU A 1 274 ? 11.338 -36.350 7.527 1.00 37.32 376 GLU A CA 1
ATOM 2175 C C . GLU A 1 274 ? 10.937 -37.180 8.742 1.00 35.79 376 GLU A C 1
ATOM 2176 O O . GLU A 1 274 ? 11.485 -36.996 9.833 1.00 36.50 376 GLU A O 1
ATOM 2182 N N . ARG A 1 275 ? 9.978 -38.095 8.573 1.00 35.82 377 ARG A N 1
ATOM 2183 C CA . ARG A 1 275 ? 9.541 -38.923 9.695 1.00 35.42 377 ARG A CA 1
ATOM 2184 C C . ARG A 1 275 ? 10.695 -39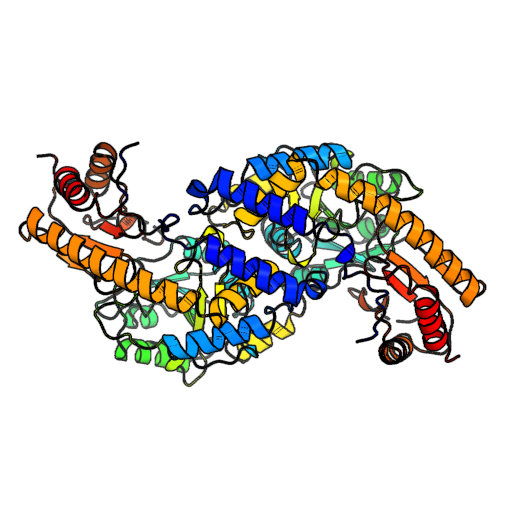.713 10.293 1.00 34.87 377 ARG A C 1
ATOM 2185 O O . ARG A 1 275 ? 10.827 -39.811 11.514 1.00 35.49 377 ARG A O 1
ATOM 2193 N N . LEU A 1 276 ? 11.525 -40.315 9.448 1.00 36.11 378 LEU A N 1
ATOM 2194 C CA . LEU A 1 276 ? 12.634 -41.110 9.954 1.00 34.46 378 LEU A CA 1
ATOM 2195 C C . LEU A 1 276 ? 13.635 -40.252 10.708 1.00 34.91 378 LEU A C 1
ATOM 2196 O O . LEU A 1 276 ? 14.162 -40.676 11.737 1.00 36.72 378 LEU A O 1
ATOM 2201 N N . ILE A 1 277 ? 13.929 -39.050 10.216 1.00 36.30 379 ILE A N 1
ATOM 2202 C CA . ILE A 1 277 ? 14.883 -38.219 10.938 1.00 36.65 379 ILE A CA 1
ATOM 2203 C C . ILE A 1 277 ? 14.309 -37.803 12.281 1.00 38.97 379 ILE A C 1
ATOM 2204 O O . ILE A 1 277 ? 15.010 -37.801 13.299 1.00 40.18 379 ILE A O 1
ATOM 2209 N N . THR A 1 278 ? 13.021 -37.476 12.315 1.00 39.12 380 THR A N 1
ATOM 2210 C CA . THR A 1 278 ? 12.407 -37.121 13.586 1.00 40.15 380 THR A CA 1
ATOM 2211 C C . THR A 1 278 ? 12.426 -38.295 14.561 1.00 39.76 380 THR A C 1
ATOM 2212 O O . THR A 1 278 ? 12.727 -38.122 15.745 1.00 41.28 380 THR A O 1
ATOM 2216 N N . ALA A 1 279 ? 12.137 -39.502 14.079 1.00 37.44 381 ALA A N 1
ATOM 2217 C CA . ALA A 1 279 ? 12.221 -40.681 14.936 1.00 37.25 381 ALA A CA 1
ATOM 2218 C C . ALA A 1 279 ? 13.648 -40.928 15.402 1.00 37.46 381 ALA A C 1
ATOM 2219 O O . ALA A 1 279 ? 13.878 -41.415 16.516 1.00 38.17 381 ALA A O 1
ATOM 2221 N N . LEU A 1 280 ? 14.613 -40.587 14.565 1.00 39.70 382 LEU A N 1
ATOM 2222 C CA . LEU A 1 280 ? 16.003 -40.802 14.910 1.00 39.37 382 LEU A CA 1
ATOM 2223 C C . LEU A 1 280 ? 16.443 -39.846 16.005 1.00 40.82 382 LEU A C 1
ATOM 2224 O O . LEU A 1 280 ? 17.201 -40.222 16.904 1.00 40.13 382 LEU A O 1
ATOM 2229 N N . GLU A 1 281 ? 16.000 -38.592 15.918 1.00 42.73 383 GLU A N 1
ATOM 2230 C CA . GLU A 1 281 ? 16.350 -37.612 16.937 1.00 44.52 383 GLU A CA 1
ATOM 2231 C C . GLU A 1 281 ? 15.628 -37.892 18.237 1.00 43.26 383 GLU A C 1
ATOM 2232 O O . GLU A 1 281 ? 16.191 -37.676 19.310 1.00 48.09 383 GLU A O 1
ATOM 2238 N N . ALA A 1 282 ? 14.403 -38.397 18.172 1.00 42.61 384 ALA A N 1
ATOM 2239 C CA . ALA A 1 282 ? 13.728 -38.764 19.407 1.00 40.04 384 ALA A CA 1
ATOM 2240 C C . ALA A 1 282 ? 14.427 -39.930 20.086 1.00 39.97 384 ALA A C 1
ATOM 2241 O O . ALA A 1 282 ? 14.754 -39.859 21.274 1.00 42.29 384 ALA A O 1
ATOM 2243 N N . GLU A 1 283 ? 14.688 -41.007 19.348 1.00 37.42 385 GLU A N 1
ATOM 2244 C CA . GLU A 1 283 ? 15.242 -42.188 19.994 1.00 36.80 385 GLU A CA 1
ATOM 2245 C C . GLU A 1 283 ? 16.673 -41.972 20.429 1.00 38.88 385 GLU A C 1
ATOM 2246 O O . GLU A 1 283 ? 17.099 -42.506 21.457 1.00 41.32 385 GLU A O 1
ATOM 2252 N N . PHE A 1 284 ? 17.449 -41.244 19.642 1.00 42.00 386 PHE A N 1
ATOM 2253 C CA . PHE A 1 284 ? 18.856 -41.053 19.941 1.00 41.93 386 PHE A CA 1
ATOM 2254 C C . PHE A 1 284 ? 19.141 -39.660 20.469 1.00 43.30 386 PHE A C 1
ATOM 2255 O O . PHE A 1 284 ? 20.308 -39.284 20.603 1.00 43.44 386 PHE A O 1
ATOM 2263 N N . SER A 1 285 ? 18.096 -38.875 20.723 1.00 41.70 387 SER A N 1
ATOM 2264 C CA . SER A 1 285 ? 18.143 -37.703 21.594 1.00 43.00 387 SER A CA 1
ATOM 2265 C C . SER A 1 285 ? 19.060 -36.611 21.063 1.00 43.63 387 SER A C 1
ATOM 2266 O O . SER A 1 285 ? 19.118 -35.521 21.640 1.00 45.29 387 SER A O 1
ATOM 2269 N N . GLY A 1 286 ? 19.732 -36.860 19.942 1.00 44.67 388 GLY A N 1
ATOM 2270 C CA . GLY A 1 286 ? 20.821 -36.014 19.504 1.00 42.73 388 GLY A CA 1
ATOM 2271 C C . GLY A 1 286 ? 22.206 -36.604 19.675 1.00 41.31 388 GLY A C 1
ATOM 2272 O O . GLY A 1 286 ? 23.189 -35.870 19.539 1.00 40.45 388 GLY A O 1
ATOM 2273 N N . GLU A 1 287 ? 22.315 -37.897 19.981 1.00 38.49 389 GLU A N 1
ATOM 2274 C CA . GLU A 1 287 ? 23.580 -38.616 20.035 1.00 36.76 389 GLU A CA 1
ATOM 2275 C C . GLU A 1 287 ? 23.828 -39.424 18.758 1.00 38.58 389 GLU A C 1
ATOM 2276 O O . GLU A 1 287 ? 24.638 -40.361 18.753 1.00 36.97 389 GLU A O 1
ATOM 2282 N N . VAL A 1 288 ? 23.105 -39.090 17.691 1.00 40.68 390 VAL A N 1
ATOM 2283 C CA . VAL A 1 288 ? 23.328 -39.574 16.334 1.00 37.94 390 VAL A CA 1
ATOM 2284 C C . VAL A 1 288 ? 23.612 -38.374 15.446 1.00 38.93 390 VAL A C 1
ATOM 2285 O O . VAL A 1 288 ? 22.944 -37.340 15.553 1.00 38.83 390 VAL A O 1
ATOM 2289 N N . THR A 1 289 ? 24.598 -38.503 14.569 1.00 37.68 391 THR A N 1
ATOM 2290 C CA . THR A 1 289 ? 24.877 -37.464 13.590 1.00 38.17 391 THR A CA 1
ATOM 2291 C C . THR A 1 289 ? 24.490 -37.968 12.205 1.00 36.96 391 THR A C 1
ATOM 2292 O O . THR A 1 289 ? 25.060 -38.948 11.723 1.00 36.78 391 THR A O 1
ATOM 2296 N N . VAL A 1 290 ? 23.531 -37.291 11.566 1.00 35.90 392 VAL A N 1
ATOM 2297 C CA . VAL A 1 290 ? 23.015 -37.672 10.252 1.00 34.25 392 VAL A CA 1
ATOM 2298 C C . VAL A 1 290 ? 23.683 -36.792 9.200 1.00 35.02 392 VAL A C 1
ATOM 2299 O O . VAL A 1 290 ? 23.884 -35.593 9.418 1.00 35.76 392 VAL A O 1
ATOM 2303 N N . LYS A 1 291 ? 24.053 -37.385 8.068 1.00 35.44 393 LYS A N 1
ATOM 2304 C CA . LYS A 1 291 ? 24.804 -36.699 7.027 1.00 33.44 393 LYS A CA 1
ATOM 2305 C C . LYS A 1 291 ? 24.291 -37.126 5.660 1.00 33.86 393 LYS A C 1
ATOM 2306 O O . LYS A 1 291 ? 23.831 -38.254 5.481 1.00 34.00 393 LYS A O 1
ATOM 2312 N N . GLY A 1 292 ? 24.358 -36.203 4.706 1.00 35.13 394 GLY A N 1
ATOM 2313 C CA . GLY A 1 292 ? 23.998 -36.453 3.316 1.00 37.20 394 GLY A CA 1
ATOM 2314 C C . GLY A 1 292 ? 22.550 -36.801 3.018 1.00 42.05 394 GLY A C 1
ATOM 2315 O O . GLY A 1 292 ? 22.288 -37.690 2.194 1.00 36.75 394 GLY A O 1
ATOM 2316 N N . ALA A 1 293 ? 21.596 -36.122 3.655 1.00 55.49 395 ALA A N 1
ATOM 2317 C CA . ALA A 1 293 ? 20.185 -36.456 3.501 1.00 52.52 395 ALA A CA 1
ATOM 2318 C C . ALA A 1 293 ? 19.447 -35.458 2.614 1.00 54.68 395 ALA A C 1
ATOM 2319 O O . ALA A 1 293 ? 18.214 -35.388 2.655 1.00 55.74 395 ALA A O 1
ATOM 2321 N N . ASN A 1 294 ? 20.177 -34.694 1.803 1.00 45.64 396 ASN A N 1
ATOM 2322 C CA . ASN A 1 294 ? 19.559 -33.652 0.997 1.00 50.69 396 ASN A CA 1
ATOM 2323 C C . ASN A 1 294 ? 18.732 -34.217 -0.139 1.00 48.52 396 ASN A C 1
ATOM 2324 O O . ASN A 1 294 ? 17.845 -33.531 -0.653 1.00 54.10 396 ASN A O 1
ATOM 2329 N N . ALA A 1 295 ? 19.008 -35.446 -0.541 1.00 51.07 397 ALA A N 1
ATOM 2330 C CA . ALA A 1 295 ? 18.494 -35.977 -1.788 1.00 47.78 397 ALA A CA 1
ATOM 2331 C C . ALA A 1 295 ? 18.497 -37.491 -1.687 1.00 42.39 397 ALA A C 1
ATOM 2332 O O . ALA A 1 295 ? 18.908 -38.059 -0.677 1.00 42.41 397 ALA A O 1
ATOM 2334 N N . GLY A 1 296 ? 18.025 -38.140 -2.736 1.00 37.01 398 GLY A N 1
ATOM 2335 C CA . GLY A 1 296 ? 18.200 -39.573 -2.860 1.00 35.14 398 GLY A CA 1
ATOM 2336 C C . GLY A 1 296 ? 17.404 -40.344 -1.828 1.00 33.76 398 GLY A C 1
ATOM 2337 O O . GLY A 1 296 ? 16.518 -39.821 -1.171 1.00 34.83 398 GLY A O 1
ATOM 2338 N N . LEU A 1 297 ? 17.757 -41.616 -1.674 1.00 34.14 399 LEU A N 1
ATOM 2339 C CA . LEU A 1 297 ? 16.972 -42.529 -0.856 1.00 33.29 399 LEU A CA 1
ATOM 2340 C C . LEU A 1 297 ? 17.757 -43.069 0.326 1.00 32.67 399 LEU A C 1
ATOM 2341 O O . LEU A 1 297 ? 17.424 -44.136 0.844 1.00 33.54 399 LEU A O 1
ATOM 2346 N N . HIS A 1 298 ? 18.799 -42.375 0.759 1.00 30.37 400 HIS A N 1
ATOM 2347 C CA . HIS A 1 298 ? 19.560 -42.861 1.890 1.00 29.43 400 HIS A CA 1
ATOM 2348 C C . HIS A 1 298 ? 20.236 -41.685 2.564 1.00 30.90 400 HIS A C 1
ATOM 2349 O O . HIS A 1 298 ? 20.308 -40.586 2.008 1.00 32.43 400 HIS A O 1
ATOM 2356 N N . PHE A 1 299 ? 20.686 -41.920 3.798 1.00 31.37 401 PHE A N 1
ATOM 2357 C CA . PHE A 1 299 ? 21.618 -41.015 4.456 1.00 31.02 401 PHE A CA 1
ATOM 2358 C C . PHE A 1 299 ? 22.556 -41.823 5.340 1.00 28.90 401 PHE A C 1
ATOM 2359 O O . PHE A 1 299 ? 22.478 -43.047 5.411 1.00 27.57 401 PHE A O 1
ATOM 2367 N N . VAL A 1 300 ? 23.504 -41.126 5.948 1.00 30.24 402 VAL A N 1
ATOM 2368 C CA . VAL A 1 300 ? 24.513 -41.713 6.818 1.00 31.14 402 VAL A CA 1
ATOM 2369 C C . VAL A 1 300 ? 24.190 -41.302 8.241 1.00 32.07 402 VAL A C 1
ATOM 2370 O O . VAL A 1 300 ? 23.824 -40.153 8.491 1.00 33.04 402 VAL A O 1
ATOM 2374 N N . THR A 1 301 ? 24.300 -42.237 9.169 1.00 31.04 403 THR A N 1
ATOM 2375 C CA . THR A 1 301 ? 24.238 -41.918 10.585 1.00 31.54 403 THR A CA 1
ATOM 2376 C C . THR A 1 301 ? 25.502 -42.429 11.253 1.00 31.72 403 THR A C 1
ATOM 2377 O O . THR A 1 301 ? 25.882 -43.583 11.073 1.00 30.98 403 THR A O 1
ATOM 2381 N N . GLU A 1 302 ? 26.168 -41.560 11.993 1.00 33.94 404 GLU A N 1
ATOM 2382 C CA . GLU A 1 302 ? 27.301 -41.944 12.813 1.00 33.16 404 GLU A CA 1
ATOM 2383 C C . GLU A 1 302 ? 26.883 -41.843 14.264 1.00 32.45 404 GLU A C 1
ATOM 2384 O O . GLU A 1 302 ? 26.316 -40.830 14.690 1.00 33.82 404 GLU A O 1
ATOM 2390 N N . PHE A 1 303 ? 27.189 -42.876 15.010 1.00 32.15 405 PHE A N 1
ATOM 2391 C CA . PHE A 1 303 ? 26.877 -42.961 16.419 1.00 35.02 405 PHE A CA 1
ATOM 2392 C C . PHE A 1 303 ? 28.175 -42.985 17.204 1.00 34.36 405 PHE A C 1
ATOM 2393 O O . PHE A 1 303 ? 29.261 -42.786 16.660 1.00 36.75 405 PHE A O 1
ATOM 2401 N N . ASP A 1 304 ? 28.065 -43.230 18.497 1.00 35.36 406 ASP A N 1
ATOM 2402 C CA . ASP A 1 304 ? 29.261 -43.336 19.306 1.00 36.76 406 ASP A CA 1
ATOM 2403 C C . ASP A 1 304 ? 29.028 -44.409 20.361 1.00 39.88 406 ASP A C 1
ATOM 2404 O O . ASP A 1 304 ? 28.063 -44.338 21.127 1.00 36.20 406 ASP A O 1
ATOM 2409 N N . THR A 1 305 ? 29.887 -45.424 20.354 1.00 43.16 407 THR A N 1
ATOM 2410 C CA . THR A 1 305 ? 29.715 -46.622 21.166 1.00 44.80 407 THR A CA 1
ATOM 2411 C C . THR A 1 305 ? 31.058 -47.323 21.296 1.00 45.95 407 THR A C 1
ATOM 2412 O O . THR A 1 305 ? 31.964 -47.138 20.475 1.00 43.85 407 THR A O 1
ATOM 2416 N N . ARG A 1 306 ? 31.164 -48.136 22.344 1.00 47.15 408 ARG A N 1
ATOM 2417 C CA . ARG A 1 306 ? 32.285 -49.039 22.548 1.00 47.62 408 ARG A CA 1
ATOM 2418 C C . ARG A 1 306 ? 32.093 -50.358 21.821 1.00 51.65 408 ARG A C 1
ATOM 2419 O O . ARG A 1 306 ? 32.909 -51.276 21.978 1.00 49.99 408 ARG A O 1
ATOM 2427 N N . ARG A 1 307 ? 31.023 -50.456 21.036 1.00 49.93 409 ARG A N 1
ATOM 2428 C CA . ARG A 1 307 ? 30.770 -51.581 20.155 1.00 51.39 409 ARG A CA 1
ATOM 2429 C C . ARG A 1 307 ? 31.469 -51.356 18.820 1.00 51.68 409 ARG A C 1
ATOM 2430 O O . ARG A 1 307 ? 31.395 -50.263 18.254 1.00 50.68 409 ARG A O 1
ATOM 2438 N N . THR A 1 308 ? 32.150 -52.383 18.325 1.00 55.08 410 THR A N 1
ATOM 2439 C CA . THR A 1 308 ? 32.701 -52.320 16.981 1.00 58.34 410 THR A CA 1
ATOM 2440 C C . THR A 1 308 ? 31.567 -52.338 15.960 1.00 60.15 410 THR A C 1
ATOM 2441 O O . THR A 1 308 ? 30.501 -52.909 16.206 1.00 61.66 410 THR A O 1
ATOM 2445 N N . GLU A 1 309 ? 31.804 -51.715 14.797 1.00 53.45 411 GLU A N 1
ATOM 2446 C CA . GLU A 1 309 ? 30.800 -51.755 13.739 1.00 47.17 411 GLU A CA 1
ATOM 2447 C C . GLU A 1 309 ? 30.389 -53.187 13.447 1.00 45.52 411 GLU A C 1
ATOM 2448 O O . GLU A 1 309 ? 29.207 -53.468 13.233 1.00 43.83 411 GLU A O 1
ATOM 2454 N N . GLN A 1 310 ? 31.349 -54.112 13.467 1.00 45.06 412 GLN A N 1
ATOM 2455 C CA . GLN A 1 310 ? 31.056 -55.476 13.046 1.00 46.82 412 GLN A CA 1
ATOM 2456 C C . GLN A 1 310 ? 30.115 -56.147 14.035 1.00 46.52 412 GLN A C 1
ATOM 2457 O O . GLN A 1 310 ? 29.203 -56.883 13.641 1.00 45.75 412 GLN A O 1
ATOM 2463 N N . ASP A 1 311 ? 30.294 -55.871 15.331 1.00 48.56 413 ASP A N 1
ATOM 2464 C CA . ASP A 1 311 ? 29.418 -56.443 16.353 1.00 49.00 413 ASP A CA 1
ATOM 2465 C C . ASP A 1 311 ? 28.070 -55.737 16.397 1.00 46.04 413 ASP A C 1
ATOM 2466 O O . ASP A 1 311 ? 27.046 -56.381 16.640 1.00 45.34 413 ASP A O 1
ATOM 2471 N N . ILE A 1 312 ? 28.036 -54.428 16.148 1.00 48.43 414 ILE A N 1
ATOM 2472 C CA . ILE A 1 312 ? 26.748 -53.769 15.973 1.00 46.50 414 ILE A CA 1
ATOM 2473 C C . ILE A 1 312 ? 25.978 -54.413 14.834 1.00 44.45 414 ILE A C 1
ATOM 2474 O O . ILE A 1 312 ? 24.771 -54.641 14.938 1.00 45.05 414 ILE A O 1
ATOM 2479 N N . LEU A 1 313 ? 26.652 -54.691 13.718 1.00 46.63 415 LEU A N 1
ATOM 2480 C CA . LEU A 1 313 ? 25.972 -55.312 12.588 1.00 43.94 415 LEU A CA 1
ATOM 2481 C C . LEU A 1 313 ? 25.477 -56.699 12.952 1.00 45.83 415 LEU A C 1
ATOM 2482 O O . LEU A 1 313 ? 24.325 -57.060 12.675 1.00 43.78 415 LEU A O 1
ATOM 2487 N N . SER A 1 314 ? 26.355 -57.497 13.560 1.00 43.16 416 SER A N 1
ATOM 2488 C CA . SER A 1 314 ? 25.989 -58.837 13.986 1.00 42.80 416 SER A CA 1
ATOM 2489 C C . SER A 1 314 ? 24.793 -58.800 14.914 1.00 40.72 416 SER A C 1
ATOM 2490 O O . SER A 1 314 ? 23.956 -59.703 14.882 1.00 40.71 416 SER A O 1
ATOM 2493 N N . HIS A 1 315 ? 24.669 -57.755 15.714 1.00 42.55 417 HIS A N 1
ATOM 2494 C CA . HIS A 1 315 ? 23.557 -57.689 16.643 1.00 45.82 417 HIS A CA 1
ATOM 2495 C C . HIS A 1 315 ? 22.308 -57.059 16.051 1.00 43.49 417 HIS A C 1
ATOM 2496 O O . HIS A 1 315 ? 21.208 -57.321 16.547 1.00 44.14 417 HIS A O 1
ATOM 2503 N N . ALA A 1 316 ? 22.438 -56.251 15.008 1.00 43.43 418 ALA A N 1
ATOM 2504 C CA . ALA A 1 316 ? 21.242 -55.776 14.334 1.00 39.92 418 ALA A CA 1
ATOM 2505 C C . ALA A 1 316 ? 20.621 -56.880 13.497 1.00 39.70 418 ALA A C 1
ATOM 2506 O O . ALA A 1 316 ? 19.396 -56.947 13.366 1.00 38.66 418 ALA A O 1
ATOM 2508 N N . ALA A 1 317 ? 21.439 -57.765 12.939 1.00 37.49 419 ALA A N 1
ATOM 2509 C CA . ALA A 1 317 ? 20.876 -58.870 12.173 1.00 36.47 419 ALA A CA 1
ATOM 2510 C C . ALA A 1 317 ? 20.110 -59.841 13.057 1.00 37.21 419 ALA A C 1
ATOM 2511 O O . ALA A 1 317 ? 19.251 -60.579 12.562 1.00 35.19 419 ALA A O 1
ATOM 2513 N N . GLY A 1 318 ? 20.420 -59.872 14.349 1.00 39.40 420 GLY A N 1
ATOM 2514 C CA . GLY A 1 318 ? 19.653 -60.691 15.262 1.00 39.14 420 GLY A CA 1
ATOM 2515 C C . GLY A 1 318 ? 18.294 -60.119 15.567 1.00 36.24 420 GLY A C 1
ATOM 2516 O O . GLY A 1 318 ? 17.327 -60.862 15.718 1.00 36.47 420 GLY A O 1
ATOM 2517 N N . LEU A 1 319 ? 18.200 -58.808 15.660 1.00 32.23 421 LEU A N 1
ATOM 2518 C CA . LEU A 1 319 ? 16.934 -58.141 15.857 1.00 31.23 421 LEU A CA 1
ATOM 2519 C C . LEU A 1 319 ? 16.136 -58.057 14.574 1.00 32.49 421 LEU A C 1
ATOM 2520 O O . LEU A 1 319 ? 15.088 -57.411 14.555 1.00 33.91 421 LEU A O 1
ATOM 2525 N N . GLN A 1 320 ? 16.619 -58.686 13.504 1.00 33.95 422 GLN A N 1
ATOM 2526 C CA . GLN A 1 320 ? 15.993 -58.628 12.187 1.00 32.77 422 GLN A CA 1
ATOM 2527 C C . GLN A 1 320 ? 15.830 -57.194 11.700 1.00 32.44 422 GLN A C 1
ATOM 2528 O O . GLN A 1 320 ? 14.751 -56.770 11.282 1.00 31.96 422 GLN A O 1
ATOM 2534 N N . LEU A 1 321 ? 16.917 -56.441 11.751 1.00 31.96 423 LEU A N 1
ATOM 2535 C CA . LEU A 1 321 ? 16.982 -55.157 11.082 1.00 30.40 423 LEU A CA 1
ATOM 2536 C C . LEU A 1 321 ? 18.025 -55.291 9.997 1.00 29.96 423 LEU A C 1
ATOM 2537 O O . LEU A 1 321 ? 19.106 -55.831 10.235 1.00 30.08 423 LEU A O 1
ATOM 2542 N N . GLU A 1 322 ? 17.665 -54.872 8.797 1.00 29.83 424 GLU A N 1
ATOM 2543 C CA . GLU A 1 322 ? 18.537 -54.967 7.650 1.00 29.16 424 GLU A CA 1
ATOM 2544 C C . GLU A 1 322 ? 19.163 -53.601 7.447 1.00 28.99 424 GLU A C 1
ATOM 2545 O O . GLU A 1 322 ? 18.455 -52.614 7.240 1.00 29.72 424 GLU A O 1
ATOM 2551 N N . ILE A 1 323 ? 20.488 -53.553 7.524 1.00 27.94 425 ILE A N 1
ATOM 2552 C CA . ILE A 1 323 ? 21.224 -52.301 7.600 1.00 27.38 425 ILE A CA 1
ATOM 2553 C C . ILE A 1 323 ? 22.659 -52.645 7.264 1.00 28.24 425 ILE A C 1
ATOM 2554 O O . ILE A 1 323 ? 23.075 -53.790 7.398 1.00 28.68 425 ILE A O 1
ATOM 2559 N N . PHE A 1 324 ? 23.426 -51.658 6.809 1.00 29.07 426 PHE A N 1
ATOM 2560 C CA . PHE A 1 324 ? 24.792 -51.924 6.385 1.00 29.39 426 PHE A CA 1
ATOM 2561 C C . PHE A 1 324 ? 25.748 -50.893 6.942 1.00 27.69 426 PHE A C 1
ATOM 2562 O O . PHE A 1 324 ? 25.355 -49.825 7.403 1.00 28.16 426 PHE A O 1
ATOM 2570 N N . GLY A 1 325 ? 27.016 -51.248 6.907 1.00 28.68 427 GLY A N 1
ATOM 2571 C CA . GLY A 1 325 ? 28.054 -50.429 7.477 1.00 29.97 427 GLY A CA 1
ATOM 2572 C C . GLY A 1 325 ? 28.769 -49.638 6.409 1.00 29.04 427 GLY A C 1
ATOM 2573 O O . GLY A 1 325 ? 28.906 -50.077 5.279 1.00 30.21 427 GLY A O 1
ATOM 2574 N N . MET A 1 326 ? 29.216 -48.455 6.792 1.00 27.94 428 MET A N 1
ATOM 2575 C CA . MET A 1 326 ? 30.022 -47.663 5.885 1.00 28.24 428 MET A CA 1
ATOM 2576 C C . MET A 1 326 ? 31.325 -48.363 5.539 1.00 28.75 428 MET A C 1
ATOM 2577 O O . MET A 1 326 ? 31.864 -48.135 4.460 1.00 29.01 428 MET A O 1
ATOM 2582 N N . SER A 1 327 ? 31.842 -49.226 6.423 1.00 31.85 429 SER A N 1
ATOM 2583 C CA . SER A 1 327 ? 33.125 -49.894 6.195 1.00 32.16 429 SER A CA 1
ATOM 2584 C C . SER A 1 327 ? 33.087 -50.804 4.995 1.00 31.78 429 SER A C 1
ATOM 2585 O O . SER A 1 327 ? 34.137 -51.249 4.534 1.00 32.66 429 SER A O 1
ATOM 2588 N N . ARG A 1 328 ? 31.886 -51.131 4.544 1.00 30.26 430 ARG A N 1
ATOM 2589 C CA . ARG A 1 328 ? 31.664 -51.910 3.338 1.00 30.58 430 ARG A CA 1
ATOM 2590 C C . ARG A 1 328 ? 32.149 -51.177 2.097 1.00 29.56 430 ARG A C 1
ATOM 2591 O O . ARG A 1 328 ? 32.601 -51.802 1.136 1.00 29.92 430 ARG A O 1
ATOM 2599 N N . PHE A 1 329 ? 32.084 -49.855 2.116 1.00 31.69 431 PHE A N 1
ATOM 2600 C CA . PHE A 1 329 ? 32.338 -49.023 0.956 1.00 31.70 431 PHE A CA 1
ATOM 2601 C C . PHE A 1 329 ? 33.764 -48.510 0.900 1.00 32.81 431 PHE A C 1
ATOM 2602 O O . PHE A 1 329 ? 34.076 -47.676 0.052 1.00 33.25 431 PHE A O 1
ATOM 2610 N N . ASN A 1 330 ? 34.636 -48.977 1.781 1.00 32.93 432 ASN A N 1
ATOM 2611 C CA . ASN A 1 330 ? 36.060 -48.812 1.540 1.00 33.79 432 ASN A CA 1
ATOM 2612 C C . ASN A 1 330 ? 36.403 -49.485 0.226 1.00 33.40 432 ASN A C 1
ATOM 2613 O O . ASN A 1 330 ? 36.011 -50.626 -0.016 1.00 37.23 432 ASN A O 1
ATOM 2618 N N . LEU A 1 331 ? 37.139 -48.800 -0.623 1.00 36.23 433 LEU A N 1
ATOM 2619 C CA . LEU A 1 331 ? 37.685 -49.462 -1.806 1.00 34.78 433 LEU A CA 1
ATOM 2620 C C . LEU A 1 331 ? 39.017 -50.075 -1.388 1.00 37.90 433 LEU A C 1
ATOM 2621 O O . LEU A 1 331 ? 39.163 -51.297 -1.297 1.00 37.27 433 LEU A O 1
ATOM 2626 N N . LYS A 1 332 ? 39.947 -49.210 -1.014 1.00 38.46 434 LYS A N 1
ATOM 2627 C CA . LYS A 1 332 ? 41.319 -49.515 -0.693 1.00 37.26 434 LYS A CA 1
ATOM 2628 C C . LYS A 1 332 ? 41.612 -48.771 0.595 1.00 46.59 434 LYS A C 1
ATOM 2629 O O . LYS A 1 332 ? 40.692 -48.214 1.206 1.00 44.47 434 LYS A O 1
ATOM 2635 N N . THR A 1 338 ? 39.347 -48.820 12.171 1.00 57.89 440 THR A N 1
ATOM 2636 C CA . THR A 1 338 ? 38.272 -47.866 11.929 1.00 57.74 440 THR A CA 1
ATOM 2637 C C . THR A 1 338 ? 38.361 -46.731 12.975 1.00 56.82 440 THR A C 1
ATOM 2638 O O . THR A 1 338 ? 39.379 -46.629 13.649 1.00 54.75 440 THR A O 1
ATOM 2642 N N . GLY A 1 339 ? 37.343 -45.864 13.093 1.00 51.01 441 GLY A N 1
ATOM 2643 C CA . GLY A 1 339 ? 37.395 -44.774 14.058 1.00 41.85 441 GLY A CA 1
ATOM 2644 C C . GLY A 1 339 ? 36.126 -44.435 14.827 1.00 38.10 441 GLY A C 1
ATOM 2645 O O . GLY A 1 339 ? 36.186 -43.731 15.829 1.00 37.92 441 GLY A O 1
ATOM 2646 N N . ARG A 1 340 ? 34.979 -44.906 14.380 1.00 39.57 442 ARG A N 1
ATOM 2647 C CA . ARG A 1 340 ? 33.679 -44.618 14.978 1.00 35.92 442 ARG A CA 1
ATOM 2648 C C . ARG A 1 340 ? 32.673 -45.489 14.234 1.00 37.11 442 ARG A C 1
ATOM 2649 O O . ARG A 1 340 ? 33.030 -46.070 13.204 1.00 40.41 442 ARG A O 1
ATOM 2657 N N . PRO A 1 341 ? 31.445 -45.673 14.721 1.00 36.38 443 PRO A N 1
ATOM 2658 C CA . PRO A 1 341 ? 30.462 -46.359 13.885 1.00 33.06 443 PRO A CA 1
ATOM 2659 C C . PRO A 1 341 ? 29.710 -45.402 12.988 1.00 33.40 443 PRO A C 1
ATOM 2660 O O . PRO A 1 341 ? 29.104 -44.431 13.455 1.00 34.48 443 PRO A O 1
ATOM 2664 N N . ALA A 1 342 ? 29.737 -45.698 11.689 1.00 33.90 444 ALA A N 1
ATOM 2665 C CA . ALA A 1 342 ? 28.913 -45.049 10.685 1.00 30.74 444 ALA A CA 1
ATOM 2666 C C . ALA A 1 342 ? 28.107 -46.116 9.965 1.00 29.11 444 ALA A C 1
ATOM 2667 O O . ALA A 1 342 ? 28.612 -47.204 9.688 1.00 28.06 444 ALA A O 1
ATOM 2669 N N . LEU A 1 343 ? 26.843 -45.817 9.702 1.00 29.14 445 LEU A N 1
ATOM 2670 C CA . LEU A 1 343 ? 25.935 -46.752 9.064 1.00 29.33 445 LEU A CA 1
ATOM 2671 C C . LEU A 1 343 ? 25.147 -46.059 7.972 1.00 27.64 445 LEU A C 1
ATOM 2672 O O . LEU A 1 343 ? 24.883 -44.860 8.033 1.00 28.45 445 LEU A O 1
ATOM 2677 N N . ILE A 1 344 ? 24.733 -46.851 6.999 1.00 26.09 446 ILE A N 1
ATOM 2678 C CA . ILE A 1 344 ? 23.937 -46.374 5.886 1.00 25.39 446 ILE A CA 1
ATOM 2679 C C . ILE A 1 344 ? 22.478 -46.737 6.124 1.00 25.03 446 ILE A C 1
ATOM 2680 O O . ILE A 1 344 ? 22.126 -47.913 6.276 1.00 25.33 446 ILE A O 1
ATOM 2685 N N . ILE A 1 345 ? 21.634 -45.716 6.170 1.00 27.08 447 ILE A N 1
ATOM 2686 C CA . ILE A 1 345 ? 20.206 -45.865 6.373 1.00 27.56 447 ILE A CA 1
ATOM 2687 C C . ILE A 1 345 ? 19.529 -45.594 5.043 1.00 26.69 447 ILE A C 1
ATOM 2688 O O . ILE A 1 345 ? 19.463 -44.452 4.584 1.00 28.18 447 ILE A O 1
ATOM 2693 N N . GLY A 1 346 ? 19.026 -46.647 4.411 1.00 27.37 448 GLY A N 1
ATOM 2694 C CA . GLY A 1 346 ? 18.202 -46.504 3.240 1.00 29.40 448 GLY A CA 1
ATOM 2695 C C . GLY A 1 346 ? 16.754 -46.647 3.664 1.00 29.31 448 GLY A C 1
ATOM 2696 O O . GLY A 1 346 ? 16.400 -47.560 4.410 1.00 29.06 448 GLY A O 1
ATOM 2697 N N . PHE A 1 347 ? 15.936 -45.717 3.201 1.00 30.13 449 PHE A N 1
ATOM 2698 C CA . PHE A 1 347 ? 14.513 -45.735 3.471 1.00 32.17 449 PHE A CA 1
ATOM 2699 C C . PHE A 1 347 ? 13.700 -45.993 2.212 1.00 35.05 449 PHE A C 1
ATOM 2700 O O . PHE A 1 347 ? 12.555 -45.545 2.110 1.00 35.64 449 PHE A O 1
ATOM 2708 N N . ALA A 1 348 ? 14.282 -46.670 1.228 1.00 38.39 450 ALA A N 1
ATOM 2709 C CA . ALA A 1 348 ? 13.490 -47.065 0.078 1.00 37.95 450 ALA A CA 1
ATOM 2710 C C . ALA A 1 348 ? 12.492 -48.144 0.463 1.00 39.33 450 ALA A C 1
ATOM 2711 O O . ALA A 1 348 ? 11.293 -48.001 0.226 1.00 41.59 450 ALA A O 1
ATOM 2713 N N . ARG A 1 349 ? 12.956 -49.207 1.111 1.00 34.52 451 ARG A N 1
ATOM 2714 C CA . ARG A 1 349 ? 12.100 -50.343 1.416 1.00 35.83 451 ARG A CA 1
ATOM 2715 C C . ARG A 1 349 ? 11.569 -50.309 2.835 1.00 34.87 451 ARG A C 1
ATOM 2716 O O . ARG A 1 349 ? 10.718 -51.127 3.187 1.00 36.34 451 ARG A O 1
ATOM 2724 N N . LEU A 1 350 ? 12.044 -49.378 3.650 1.00 33.94 452 LEU A N 1
ATOM 2725 C CA . LEU A 1 350 ? 11.575 -49.201 5.014 1.00 33.52 452 LEU A CA 1
ATOM 2726 C C . LEU A 1 350 ? 10.093 -48.847 5.082 1.00 34.35 452 LEU A C 1
ATOM 2727 O O . LEU A 1 350 ? 9.692 -47.751 4.685 1.00 33.76 452 LEU A O 1
ATOM 2732 N N . LYS A 1 351 ? 9.279 -49.757 5.603 1.00 35.59 453 LYS A N 1
ATOM 2733 C CA . LYS A 1 351 ? 7.846 -49.519 5.682 1.00 34.90 453 LYS A CA 1
ATOM 2734 C C . LYS A 1 351 ? 7.538 -48.345 6.597 1.00 34.28 453 LYS A C 1
ATOM 2735 O O . LYS A 1 351 ? 8.155 -48.178 7.643 1.00 35.34 453 LYS A O 1
ATOM 2741 N N . GLU A 1 352 ? 6.559 -47.540 6.207 1.00 34.01 454 GLU A N 1
ATOM 2742 C CA . GLU A 1 352 ? 6.266 -46.322 6.945 1.00 34.48 454 GLU A CA 1
ATOM 2743 C C . GLU A 1 352 ? 5.658 -46.619 8.310 1.00 36.49 454 GLU A C 1
ATOM 2744 O O . GLU A 1 352 ? 5.775 -45.815 9.238 1.00 37.78 454 GLU A O 1
ATOM 2750 N N . GLU A 1 353 ? 4.972 -47.738 8.448 1.00 35.76 455 GLU A N 1
ATOM 2751 C CA . GLU A 1 353 ? 4.439 -48.091 9.749 1.00 34.37 455 GLU A CA 1
ATOM 2752 C C . GLU A 1 353 ? 5.505 -48.667 10.667 1.00 34.54 455 GLU A C 1
ATOM 2753 O O . GLU A 1 353 ? 5.288 -48.720 11.879 1.00 34.56 455 GLU A O 1
ATOM 2759 N N . ASP A 1 354 ? 6.667 -49.039 10.124 1.00 35.52 456 ASP A N 1
ATOM 2760 C CA . ASP A 1 354 ? 7.724 -49.721 10.856 1.00 33.50 456 ASP A CA 1
ATOM 2761 C C . ASP A 1 354 ? 8.857 -48.797 11.269 1.00 35.05 456 ASP A C 1
ATOM 2762 O O . ASP A 1 354 ? 9.977 -49.270 11.467 1.00 35.22 456 ASP A O 1
ATOM 2767 N N . ILE A 1 355 ? 8.608 -47.494 11.390 1.00 37.96 457 ILE A N 1
ATOM 2768 C CA . ILE A 1 355 ? 9.702 -46.563 11.656 1.00 38.23 457 ILE A CA 1
ATOM 2769 C C . ILE A 1 355 ? 10.149 -46.655 13.107 1.00 39.20 457 ILE A C 1
ATOM 2770 O O . ILE A 1 355 ? 11.297 -47.013 13.399 1.00 38.28 457 ILE A O 1
ATOM 2775 N N . GLN A 1 356 ? 9.242 -46.339 14.031 1.00 42.49 458 GLN A N 1
ATOM 2776 C CA . GLN A 1 356 ? 9.558 -46.364 15.453 1.00 41.76 458 GLN A CA 1
ATOM 2777 C C . GLN A 1 356 ? 10.144 -47.711 15.852 1.00 41.49 458 GLN A C 1
ATOM 2778 O O . GLN A 1 356 ? 11.293 -47.799 16.295 1.00 43.78 458 GLN A O 1
ATOM 2784 N N . GLU A 1 357 ? 9.377 -48.778 15.649 1.00 38.99 459 GLU A N 1
ATOM 2785 C CA . GLU A 1 357 ? 9.913 -50.119 15.818 1.00 37.26 459 GLU A CA 1
ATOM 2786 C C . GLU A 1 357 ? 11.297 -50.238 15.198 1.00 36.84 459 GLU A C 1
ATOM 2787 O O . GLU A 1 357 ? 12.263 -50.588 15.882 1.00 37.25 459 GLU A O 1
ATOM 2793 N N . GLY A 1 358 ? 11.438 -49.834 13.941 1.00 37.31 460 GLY A N 1
ATOM 2794 C CA . GLY A 1 358 ? 12.736 -49.933 13.307 1.00 35.96 460 GLY A CA 1
ATOM 2795 C C . GLY A 1 358 ? 13.794 -49.131 14.034 1.00 36.30 460 GLY A C 1
ATOM 2796 O O . GLY A 1 358 ? 14.856 -49.657 14.388 1.00 36.54 460 GLY A O 1
ATOM 2797 N N . VAL A 1 359 ? 13.493 -47.867 14.333 1.00 36.92 461 VAL A N 1
ATOM 2798 C CA . VAL A 1 359 ? 14.491 -47.047 14.998 1.00 37.70 461 VAL A CA 1
ATOM 2799 C C . VAL A 1 359 ? 14.810 -47.646 16.354 1.00 39.68 461 VAL A C 1
ATOM 2800 O O . VAL A 1 359 ? 15.964 -47.636 16.798 1.00 40.49 461 VAL A O 1
ATOM 2804 N N . GLN A 1 360 ? 13.810 -48.245 16.999 1.00 37.66 462 GLN A N 1
ATOM 2805 C CA . GLN A 1 360 ? 14.049 -48.903 18.275 1.00 37.79 462 GLN A CA 1
ATOM 2806 C C . GLN A 1 360 ? 15.042 -50.046 18.115 1.00 37.04 462 GLN A C 1
ATOM 2807 O O . GLN A 1 360 ? 16.025 -50.141 18.860 1.00 37.51 462 GLN A O 1
ATOM 2813 N N . ARG A 1 361 ? 14.830 -50.894 17.104 1.00 36.58 463 ARG A N 1
ATOM 2814 C CA . ARG A 1 361 ? 15.762 -51.978 16.841 1.00 35.81 463 ARG A CA 1
ATOM 2815 C C . ARG A 1 361 ? 17.147 -51.445 16.570 1.00 36.38 463 ARG A C 1
ATOM 2816 O O . ARG A 1 361 ? 18.126 -52.186 16.701 1.00 36.64 463 ARG A O 1
ATOM 2824 N N . LEU A 1 362 ? 17.239 -50.176 16.183 1.00 36.79 464 LEU A N 1
ATOM 2825 C CA . LEU A 1 362 ? 18.535 -49.558 15.954 1.00 37.62 464 LEU A CA 1
ATOM 2826 C C . LEU A 1 362 ? 19.188 -49.193 17.276 1.00 37.92 464 LEU A C 1
ATOM 2827 O O . LEU A 1 362 ? 20.348 -49.550 17.524 1.00 38.67 464 LEU A O 1
ATOM 2832 N N . PHE A 1 363 ? 18.422 -48.549 18.164 1.00 39.66 465 PHE A N 1
ATOM 2833 C CA . PHE A 1 363 ? 18.961 -48.162 19.464 1.00 41.63 465 PHE A CA 1
ATOM 2834 C C . PHE A 1 363 ? 19.469 -49.390 20.213 1.00 39.76 465 PHE A C 1
ATOM 2835 O O . PHE A 1 363 ? 20.631 -49.435 20.623 1.00 43.48 465 PHE A O 1
ATOM 2843 N N . LYS A 1 364 ? 18.639 -50.432 20.327 1.00 41.63 466 LYS A N 1
ATOM 2844 C CA . LYS A 1 364 ? 19.087 -51.651 20.996 1.00 42.78 466 LYS A CA 1
ATOM 2845 C C . LYS A 1 364 ? 20.264 -52.298 20.277 1.00 42.83 466 LYS A C 1
ATOM 2846 O O . LYS A 1 364 ? 21.094 -52.955 20.913 1.00 44.58 466 LYS A O 1
ATOM 2852 N N . ALA A 1 365 ? 20.360 -52.143 18.962 1.00 40.38 467 ALA A N 1
ATOM 2853 C CA . ALA A 1 365 ? 21.547 -52.665 18.301 1.00 40.72 467 ALA A CA 1
ATOM 2854 C C . ALA A 1 365 ? 22.715 -51.705 18.433 1.00 41.71 467 ALA A C 1
ATOM 2855 O O . ALA A 1 365 ? 23.873 -52.136 18.415 1.00 41.46 467 ALA A O 1
ATOM 2857 N N . VAL A 1 366 ? 22.434 -50.407 18.553 1.00 40.99 468 VAL A N 1
ATOM 2858 C CA . VAL A 1 366 ? 23.499 -49.470 18.857 1.00 41.67 468 VAL A CA 1
ATOM 2859 C C . VAL A 1 366 ? 24.017 -49.714 20.258 1.00 44.02 468 VAL A C 1
ATOM 2860 O O . VAL A 1 366 ? 25.229 -49.759 20.492 1.00 47.84 468 VAL A O 1
ATOM 2864 N N . TYR A 1 367 ? 23.116 -49.910 21.209 1.00 43.41 469 TYR A N 1
ATOM 2865 C CA . TYR A 1 367 ? 23.509 -49.922 22.605 1.00 43.17 469 TYR A CA 1
ATOM 2866 C C . TYR A 1 367 ? 23.290 -51.282 23.256 1.00 46.26 469 TYR A C 1
ATOM 2867 O O . TYR A 1 367 ? 24.246 -51.876 23.759 1.00 49.40 469 TYR A O 1
ATOM 2876 N N . GLY A 1 368 ? 22.066 -51.810 23.237 1.00 49.64 470 GLY A N 1
ATOM 2877 C CA . GLY A 1 368 ? 21.713 -53.005 23.979 1.00 42.77 470 GLY A CA 1
ATOM 2878 C C . GLY A 1 368 ? 20.459 -52.815 24.808 1.00 43.21 470 GLY A C 1
ATOM 2879 O O . GLY A 1 368 ? 20.124 -53.689 25.610 1.00 50.37 470 GLY A O 1
ATOM 2880 N N . HIS A 1 369 ? 19.757 -51.692 24.624 1.00 42.83 471 HIS A N 1
ATOM 2881 C CA . HIS A 1 369 ? 18.574 -51.340 25.425 1.00 41.07 471 HIS A CA 1
ATOM 2882 C C . HIS A 1 369 ? 17.791 -50.138 24.890 1.00 38.90 471 HIS A C 1
ATOM 2883 O O . HIS A 1 369 ? 16.955 -49.559 25.589 1.00 35.97 471 HIS A O 1
ATOM 2890 N N . SER B 1 5 ? 7.008 -57.280 -50.421 1.00 35.17 107 SER B N 1
ATOM 2891 C CA . SER B 1 5 ? 6.139 -57.896 -49.424 1.00 33.27 107 SER B CA 1
ATOM 2892 C C . SER B 1 5 ? 5.929 -59.397 -49.578 1.00 33.25 107 SER B C 1
ATOM 2893 O O . SER B 1 5 ? 5.290 -60.005 -48.730 1.00 35.61 107 SER B O 1
ATOM 2896 N N . ASP B 1 6 ? 6.458 -60.000 -50.644 1.00 33.36 108 ASP B N 1
ATOM 2897 C CA . ASP B 1 6 ? 6.190 -61.408 -50.933 1.00 32.16 108 ASP B CA 1
ATOM 2898 C C . ASP B 1 6 ? 7.467 -62.215 -50.782 1.00 31.25 108 ASP B C 1
ATOM 2899 O O . ASP B 1 6 ? 7.833 -62.998 -51.661 1.00 32.18 108 ASP B O 1
ATOM 2904 N N . TRP B 1 7 ? 8.175 -61.976 -49.689 1.00 31.99 109 TRP B N 1
ATOM 2905 C CA . TRP B 1 7 ? 9.427 -62.651 -49.408 1.00 32.36 109 TRP B CA 1
ATOM 2906 C C . TRP B 1 7 ? 9.169 -64.056 -48.873 1.00 31.16 109 TRP B C 1
ATOM 2907 O O . TRP B 1 7 ? 8.168 -64.319 -48.204 1.00 30.61 109 TRP B O 1
ATOM 2918 N N . ILE B 1 8 ? 10.067 -64.970 -49.211 1.00 31.88 110 ILE B N 1
ATOM 2919 C CA . ILE B 1 8 ? 10.135 -66.288 -48.597 1.00 32.32 110 ILE B CA 1
ATOM 2920 C C . ILE B 1 8 ? 11.512 -66.407 -47.975 1.00 32.30 110 ILE B C 1
ATOM 2921 O O . ILE B 1 8 ? 12.510 -66.093 -48.624 1.00 32.92 110 ILE B O 1
ATOM 2926 N N . SER B 1 9 ? 11.578 -66.829 -46.723 1.00 35.43 111 SER B N 1
ATOM 2927 C CA . SER B 1 9 ? 12.848 -66.829 -46.021 1.00 34.85 111 SER B CA 1
ATOM 2928 C C . SER B 1 9 ? 13.338 -68.250 -45.824 1.00 36.63 111 SER B C 1
ATOM 2929 O O . SER B 1 9 ? 12.627 -69.091 -45.264 1.00 36.59 111 SER B O 1
ATOM 2932 N N . PHE B 1 10 ? 14.548 -68.507 -46.301 1.00 33.54 112 PHE B N 1
ATOM 2933 C CA . PHE B 1 10 ? 15.286 -69.725 -46.015 1.00 34.08 112 PHE B CA 1
ATOM 2934 C C . PHE B 1 10 ? 16.408 -69.393 -45.045 1.00 35.86 112 PHE B C 1
ATOM 2935 O O . PHE B 1 10 ? 17.517 -69.920 -45.127 1.00 35.55 112 PHE B O 1
ATOM 2943 N N . SER B 1 11 ? 16.102 -68.472 -44.137 1.00 38.58 113 SER B N 1
ATOM 2944 C CA . SER B 1 11 ? 17.016 -68.043 -43.093 1.00 41.98 113 SER B CA 1
ATOM 2945 C C . SER B 1 11 ? 16.974 -68.955 -41.875 1.00 45.03 113 SER B C 1
ATOM 2946 O O . SER B 1 11 ? 15.914 -69.433 -41.459 1.00 43.39 113 SER B O 1
ATOM 2949 N N . HIS B 1 12 ? 18.158 -69.195 -41.318 1.00 45.06 114 HIS B N 1
ATOM 2950 C CA . HIS B 1 12 ? 18.331 -69.791 -39.996 1.00 48.46 114 HIS B CA 1
ATOM 2951 C C . HIS B 1 12 ? 18.061 -68.788 -38.871 1.00 53.69 114 HIS B C 1
ATOM 2952 O O . HIS B 1 12 ? 17.435 -69.150 -37.867 1.00 53.34 114 HIS B O 1
ATOM 2959 N N . MET B 1 13 ? 18.475 -67.523 -39.060 1.00 55.40 115 MET B N 1
ATOM 2960 C CA . MET B 1 13 ? 18.343 -66.418 -38.109 1.00 56.63 115 MET B CA 1
ATOM 2961 C C . MET B 1 13 ? 16.908 -66.135 -37.710 1.00 60.55 115 MET B C 1
ATOM 2962 O O . MET B 1 13 ? 16.683 -65.263 -36.865 1.00 60.65 115 MET B O 1
ATOM 2967 N N . SER B 1 14 ? 15.941 -66.774 -38.353 1.00 66.76 116 SER B N 1
ATOM 2968 C CA . SER B 1 14 ? 14.541 -66.444 -38.162 1.00 66.66 116 SER B CA 1
ATOM 2969 C C . SER B 1 14 ? 13.991 -67.169 -36.940 1.00 65.21 116 SER B C 1
ATOM 2970 O O . SER B 1 14 ? 14.521 -68.198 -36.507 1.00 61.93 116 SER B O 1
ATOM 2973 N N . SER B 1 15 ? 12.941 -66.593 -36.357 1.00 64.86 117 SER B N 1
ATOM 2974 C CA . SER B 1 15 ? 12.311 -67.180 -35.185 1.00 66.28 117 SER B CA 1
ATOM 2975 C C . SER B 1 15 ? 10.803 -67.024 -35.265 1.00 65.67 117 SER B C 1
ATOM 2976 O O . SER B 1 15 ? 10.296 -65.913 -35.435 1.00 65.60 117 SER B O 1
ATOM 2979 N N . ASP B 1 16 ? 10.103 -68.145 -35.128 1.00 63.34 118 ASP B N 1
ATOM 2980 C CA . ASP B 1 16 ? 8.651 -68.136 -35.052 1.00 68.13 118 ASP B CA 1
ATOM 2981 C C . ASP B 1 16 ? 8.194 -67.186 -33.957 1.00 71.86 118 ASP B C 1
ATOM 2982 O O . ASP B 1 16 ? 8.467 -67.394 -32.768 1.00 69.06 118 ASP B O 1
ATOM 2987 N N . THR B 1 17 ? 7.513 -66.131 -34.371 1.00 64.78 119 THR B N 1
ATOM 2988 C CA . THR B 1 17 ? 6.677 -65.367 -33.470 1.00 61.74 119 THR B CA 1
ATOM 2989 C C . THR B 1 17 ? 5.248 -65.874 -33.478 1.00 58.79 119 THR B C 1
ATOM 2990 O O . THR B 1 17 ? 4.537 -65.731 -32.481 1.00 57.57 119 THR B O 1
ATOM 2994 N N . ASP B 1 18 ? 4.845 -66.511 -34.569 1.00 60.36 120 ASP B N 1
ATOM 2995 C CA . ASP B 1 18 ? 3.445 -66.829 -34.779 1.00 59.27 120 ASP B CA 1
ATOM 2996 C C . ASP B 1 18 ? 3.001 -67.991 -33.907 1.00 57.62 120 ASP B C 1
ATOM 2997 O O . ASP B 1 18 ? 1.893 -67.981 -33.358 1.00 57.39 120 ASP B O 1
ATOM 3002 N N . HIS B 1 19 ? 3.848 -69.000 -33.769 1.00 57.40 121 HIS B N 1
ATOM 3003 C CA . HIS B 1 19 ? 3.487 -70.215 -33.064 1.00 54.87 121 HIS B CA 1
ATOM 3004 C C . HIS B 1 19 ? 4.187 -70.292 -31.717 1.00 52.57 121 HIS B C 1
ATOM 3005 O O . HIS B 1 19 ? 4.265 -71.363 -31.114 1.00 49.54 121 HIS B O 1
ATOM 3012 N N . PHE B 1 20 ? 4.702 -69.162 -31.248 1.00 54.55 122 PHE B N 1
ATOM 3013 C CA . PHE B 1 20 ? 5.162 -69.002 -29.880 1.00 47.91 122 PHE B CA 1
ATOM 3014 C C . PHE B 1 20 ? 4.003 -68.637 -28.961 1.00 43.92 122 PHE B C 1
ATOM 3015 O O . PHE B 1 20 ? 3.418 -67.563 -29.121 1.00 43.10 122 PHE B O 1
ATOM 3023 N N . PRO B 1 21 ? 3.679 -69.453 -27.971 1.00 41.64 123 PRO B N 1
ATOM 3024 C CA . PRO B 1 21 ? 2.483 -69.187 -27.157 1.00 39.07 123 PRO B CA 1
ATOM 3025 C C . PRO B 1 21 ? 2.641 -67.994 -26.243 1.00 35.27 123 PRO B C 1
ATOM 3026 O O . PRO B 1 21 ? 2.779 -68.159 -25.030 1.00 34.94 123 PRO B O 1
ATOM 3030 N N . ILE B 1 22 ? 2.598 -66.786 -26.797 1.00 39.71 124 ILE B N 1
ATOM 3031 C CA . ILE B 1 22 ? 2.890 -65.625 -25.976 1.00 37.55 124 ILE B CA 1
ATOM 3032 C C . ILE B 1 22 ? 1.876 -65.447 -24.852 1.00 36.04 124 ILE B C 1
ATOM 3033 O O . ILE B 1 22 ? 2.206 -64.860 -23.822 1.00 34.94 124 ILE B O 1
ATOM 3038 N N . LYS B 1 23 ? 0.653 -65.962 -24.999 1.00 35.09 125 LYS B N 1
ATOM 3039 C CA . LYS B 1 23 ? -0.288 -65.875 -23.887 1.00 33.30 125 LYS B CA 1
ATOM 3040 C C . LYS B 1 23 ? 0.111 -66.795 -22.750 1.00 33.76 125 LYS B C 1
ATOM 3041 O O . LYS B 1 23 ? -0.020 -66.430 -21.578 1.00 34.70 125 LYS B O 1
ATOM 3047 N N . SER B 1 24 ? 0.585 -67.997 -23.063 1.00 31.77 126 SER B N 1
ATOM 3048 C CA . SER B 1 24 ? 1.056 -68.869 -21.996 1.00 32.76 126 SER B CA 1
ATOM 3049 C C . SER B 1 24 ? 2.250 -68.254 -21.283 1.00 30.46 126 SER B C 1
ATOM 3050 O O . SER B 1 24 ? 2.326 -68.285 -20.053 1.00 29.63 126 SER B O 1
ATOM 3053 N N . TRP B 1 25 ? 3.194 -67.688 -22.042 1.00 32.72 127 TRP B N 1
ATOM 3054 C CA . TRP B 1 25 ? 4.334 -67.023 -21.424 1.00 31.14 127 TRP B CA 1
ATOM 3055 C C . TRP B 1 25 ? 3.877 -65.896 -20.518 1.00 30.84 127 TRP B C 1
ATOM 3056 O O . TRP B 1 25 ? 4.372 -65.746 -19.398 1.00 30.92 127 TRP B O 1
ATOM 3067 N N . PHE B 1 26 ? 2.918 -65.102 -20.975 1.00 30.75 128 PHE B N 1
ATOM 3068 C CA . PHE B 1 26 ? 2.459 -63.991 -20.161 1.00 30.36 128 PHE B CA 1
ATOM 3069 C C . PHE B 1 26 ? 1.727 -64.461 -18.917 1.00 31.21 128 PHE B C 1
ATOM 3070 O O . PHE B 1 26 ? 1.842 -63.828 -17.866 1.00 32.30 128 PHE B O 1
ATOM 3078 N N . ARG B 1 27 ? 1.007 -65.580 -18.998 1.00 29.86 129 ARG B N 1
ATOM 3079 C CA . ARG B 1 27 ? 0.324 -66.103 -17.819 1.00 30.09 129 ARG B CA 1
ATOM 3080 C C . ARG B 1 27 ? 1.304 -66.719 -16.821 1.00 28.88 129 ARG B C 1
ATOM 3081 O O . ARG B 1 27 ? 1.108 -66.607 -15.606 1.00 29.61 129 ARG B O 1
ATOM 3089 N N . CYS B 1 28 ? 2.363 -67.371 -17.312 1.00 29.91 130 CYS B N 1
ATOM 3090 C CA . CYS B 1 28 ? 3.442 -67.809 -16.435 1.00 29.18 130 CYS B CA 1
ATOM 3091 C C . CYS B 1 28 ? 4.113 -66.620 -15.783 1.00 28.76 130 CYS B C 1
ATOM 3092 O O . CYS B 1 28 ? 4.522 -66.681 -14.620 1.00 29.45 130 CYS B O 1
ATOM 3095 N N . GLU B 1 29 ? 4.231 -65.526 -16.526 1.00 27.93 131 GLU B N 1
ATOM 3096 C CA . GLU B 1 29 ? 4.806 -64.310 -15.979 1.00 28.13 131 GLU B CA 1
ATOM 3097 C C . GLU B 1 29 ? 3.970 -63.761 -14.828 1.00 29.84 131 GLU B C 1
ATOM 3098 O O . GLU B 1 29 ? 4.505 -63.434 -13.764 1.00 30.06 131 GLU B O 1
ATOM 3104 N N . GLN B 1 30 ? 2.655 -63.665 -15.006 1.00 30.35 132 GLN B N 1
ATOM 3105 C CA . GLN B 1 30 ? 1.851 -63.106 -13.922 1.00 30.03 132 GLN B CA 1
ATOM 3106 C C . GLN B 1 30 ? 1.757 -64.051 -12.733 1.00 29.69 132 GLN B C 1
ATOM 3107 O O . GLN B 1 30 ? 1.656 -63.596 -11.592 1.00 30.42 132 GLN B O 1
ATOM 3113 N N . LYS B 1 31 ? 1.758 -65.360 -12.978 1.00 30.46 133 LYS B N 1
ATOM 3114 C CA . LYS B 1 31 ? 1.741 -66.319 -11.881 1.00 30.78 133 LYS B CA 1
ATOM 3115 C C . LYS B 1 31 ? 3.016 -66.215 -11.055 1.00 31.78 133 LYS B C 1
ATOM 3116 O O . LYS B 1 31 ? 2.971 -66.060 -9.827 1.00 32.75 133 LYS B O 1
ATOM 3122 N N . ALA B 1 32 ? 4.167 -66.280 -11.722 1.00 32.26 134 ALA B N 1
ATOM 3123 C CA . ALA B 1 32 ? 5.424 -66.021 -11.044 1.00 32.31 134 ALA B CA 1
ATOM 3124 C C . ALA B 1 32 ? 5.393 -64.701 -10.287 1.00 33.51 134 ALA B C 1
ATOM 3125 O O . ALA B 1 32 ? 5.917 -64.615 -9.178 1.00 35.43 134 ALA B O 1
ATOM 3127 N N . ALA B 1 33 ? 4.781 -63.661 -10.862 1.00 33.23 135 ALA B N 1
ATOM 3128 C CA . ALA B 1 33 ? 4.807 -62.348 -10.223 1.00 31.68 135 ALA B CA 1
ATOM 3129 C C . ALA B 1 33 ? 3.948 -62.300 -8.968 1.00 34.37 135 ALA B C 1
ATOM 3130 O O . ALA B 1 33 ? 4.380 -61.778 -7.936 1.00 37.83 135 ALA B O 1
ATOM 3132 N N . SER B 1 34 ? 2.728 -62.821 -9.019 1.00 34.18 136 SER B N 1
ATOM 3133 C CA . SER B 1 34 ? 1.948 -62.779 -7.790 1.00 33.83 136 SER B CA 1
ATOM 3134 C C . SER B 1 34 ? 2.594 -63.633 -6.718 1.00 34.26 136 SER B C 1
ATOM 3135 O O . SER B 1 34 ? 2.517 -63.300 -5.535 1.00 35.51 136 SER B O 1
ATOM 3138 N N . ARG B 1 35 ? 3.287 -64.701 -7.096 1.00 34.83 137 ARG B N 1
ATOM 3139 C CA . ARG B 1 35 ? 3.922 -65.460 -6.033 1.00 34.89 137 ARG B CA 1
ATOM 3140 C C . ARG B 1 35 ? 5.203 -64.803 -5.511 1.00 38.13 137 ARG B C 1
ATOM 3141 O O . ARG B 1 35 ? 5.515 -64.946 -4.325 1.00 37.90 137 ARG B O 1
ATOM 3149 N N . SER B 1 36 ? 5.950 -64.057 -6.342 1.00 37.47 138 SER B N 1
ATOM 3150 C CA . SER B 1 36 ? 7.283 -63.594 -5.946 1.00 37.41 138 SER B CA 1
ATOM 3151 C C . SER B 1 36 ? 7.468 -62.079 -6.064 1.00 39.16 138 SER B C 1
ATOM 3152 O O . SER B 1 36 ? 8.589 -61.613 -6.266 1.00 40.50 138 SER B O 1
ATOM 3155 N N . TYR B 1 37 ? 6.399 -61.291 -5.933 1.00 40.64 139 TYR B N 1
ATOM 3156 C CA . TYR B 1 37 ? 6.537 -59.844 -6.085 1.00 42.51 139 TYR B CA 1
ATOM 3157 C C . TYR B 1 37 ? 7.565 -59.268 -5.115 1.00 43.07 139 TYR B C 1
ATOM 3158 O O . TYR B 1 37 ? 8.479 -58.540 -5.522 1.00 43.38 139 TYR B O 1
ATOM 3167 N N . ARG B 1 38 ? 7.455 -59.612 -3.830 1.00 43.12 140 ARG B N 1
ATOM 3168 C CA . ARG B 1 38 ? 8.252 -58.939 -2.807 1.00 43.43 140 ARG B CA 1
ATOM 3169 C C . ARG B 1 38 ? 9.748 -59.147 -2.986 1.00 43.88 140 ARG B C 1
ATOM 3170 O O . ARG B 1 38 ? 10.538 -58.444 -2.348 1.00 45.22 140 ARG B O 1
ATOM 3172 N N . THR B 1 39 ? 10.154 -60.106 -3.808 1.00 44.33 141 THR B N 1
ATOM 3173 C CA . THR B 1 39 ? 11.560 -60.330 -4.106 1.00 43.85 141 THR B CA 1
ATOM 3174 C C . THR B 1 39 ? 12.011 -59.637 -5.385 1.00 45.16 141 THR B C 1
ATOM 3175 O O . THR B 1 39 ? 13.175 -59.770 -5.778 1.00 45.41 141 THR B O 1
ATOM 3179 N N . LEU B 1 40 ? 11.120 -58.916 -6.051 1.00 43.46 142 LEU B N 1
ATOM 3180 C CA . LEU B 1 40 ? 11.511 -58.177 -7.241 1.00 45.12 142 LEU B CA 1
ATOM 3181 C C . LEU B 1 40 ? 12.104 -56.816 -6.926 1.00 46.44 142 LEU B C 1
ATOM 3182 O O . LEU B 1 40 ? 12.701 -56.201 -7.820 1.00 44.31 142 LEU B O 1
ATOM 3187 N N . GLY B 1 41 ? 11.940 -56.332 -5.692 1.00 53.14 143 GLY B N 1
ATOM 3188 C CA . GLY B 1 41 ? 12.720 -55.209 -5.208 1.00 53.81 143 GLY B CA 1
ATOM 3189 C C . GLY B 1 41 ? 14.107 -55.587 -4.750 1.00 53.63 143 GLY B C 1
ATOM 3190 O O . GLY B 1 41 ? 14.928 -54.712 -4.460 1.00 53.88 143 GLY B O 1
ATOM 3191 N N . ASP B 1 42 ? 14.374 -56.883 -4.683 1.00 53.19 144 ASP B N 1
ATOM 3192 C CA . ASP B 1 42 ? 15.678 -57.419 -4.352 1.00 49.34 144 ASP B CA 1
ATOM 3193 C C . ASP B 1 42 ? 16.467 -57.605 -5.638 1.00 49.63 144 ASP B C 1
ATOM 3194 O O . ASP B 1 42 ? 15.905 -57.739 -6.724 1.00 48.40 144 ASP B O 1
ATOM 3199 N N . MET B 1 43 ? 17.784 -57.588 -5.510 1.00 50.83 145 MET B N 1
ATOM 3200 C CA . MET B 1 43 ? 18.660 -57.980 -6.607 1.00 49.54 145 MET B CA 1
ATOM 3201 C C . MET B 1 43 ? 18.859 -59.492 -6.633 1.00 45.15 145 MET B C 1
ATOM 3202 O O . MET B 1 43 ? 18.991 -60.141 -5.589 1.00 44.06 145 MET B O 1
ATOM 3207 N N . SER B 1 44 ? 18.882 -60.045 -7.841 1.00 39.17 146 SER B N 1
ATOM 3208 C CA . SER B 1 44 ? 19.097 -61.470 -8.006 1.00 33.76 146 SER B CA 1
ATOM 3209 C C . SER B 1 44 ? 20.438 -61.878 -7.435 1.00 30.17 146 SER B C 1
ATOM 3210 O O . SER B 1 44 ? 21.362 -61.079 -7.319 1.00 31.52 146 SER B O 1
ATOM 3213 N N . HIS B 1 45 ? 20.532 -63.139 -7.081 1.00 27.68 147 HIS B N 1
ATOM 3214 C CA . HIS B 1 45 ? 21.831 -63.728 -6.868 1.00 25.24 147 HIS B CA 1
ATOM 3215 C C . HIS B 1 45 ? 22.650 -63.561 -8.145 1.00 24.76 147 HIS B C 1
ATOM 3216 O O . HIS B 1 45 ? 22.100 -63.664 -9.244 1.00 25.19 147 HIS B O 1
ATOM 3223 N N . PRO B 1 46 ? 23.940 -63.237 -8.043 1.00 24.78 148 PRO B N 1
ATOM 3224 C CA . PRO B 1 46 ? 24.722 -62.977 -9.264 1.00 25.60 148 PRO B CA 1
ATOM 3225 C C . PRO B 1 46 ? 24.764 -64.148 -10.242 1.00 24.68 148 PRO B C 1
ATOM 3226 O O . PRO B 1 46 ? 24.710 -63.925 -11.453 1.00 24.47 148 PRO B O 1
ATOM 3230 N N . GLN B 1 47 ? 24.826 -65.389 -9.768 1.00 22.17 149 GLN B N 1
ATOM 3231 C CA . GLN B 1 47 ? 24.728 -66.496 -10.701 1.00 22.85 149 GLN B CA 1
ATOM 3232 C C . GLN B 1 47 ? 23.328 -66.653 -11.261 1.00 22.91 149 GLN B C 1
ATOM 3233 O O . GLN B 1 47 ? 23.129 -67.445 -12.181 1.00 21.98 149 GLN B O 1
ATOM 3239 N N . GLY B 1 48 ? 22.367 -65.942 -10.726 1.00 23.16 150 GLY B N 1
ATOM 3240 C CA . GLY B 1 48 ? 20.983 -66.225 -11.002 1.00 22.18 150 GLY B CA 1
ATOM 3241 C C . GLY B 1 48 ? 20.263 -66.743 -9.762 1.00 23.40 150 GLY B C 1
ATOM 3242 O O . GLY B 1 48 ? 20.866 -67.319 -8.841 1.00 23.73 150 GLY B O 1
ATOM 3243 N N . ILE B 1 49 ? 18.951 -66.510 -9.732 1.00 25.71 151 ILE B N 1
ATOM 3244 C CA . ILE B 1 49 ? 18.117 -67.015 -8.661 1.00 25.42 151 ILE B CA 1
ATOM 3245 C C . ILE B 1 49 ? 18.266 -68.512 -8.599 1.00 23.81 151 ILE B C 1
ATOM 3246 O O . ILE B 1 49 ? 18.180 -69.200 -9.615 1.00 24.20 151 ILE B O 1
ATOM 3251 N N . TYR B 1 50 ? 18.508 -69.018 -7.398 1.00 24.91 152 TYR B N 1
ATOM 3252 C CA . TYR B 1 50 ? 18.905 -70.406 -7.238 1.00 23.59 152 TYR B CA 1
ATOM 3253 C C . TYR B 1 50 ? 17.892 -71.354 -7.850 1.00 22.79 152 TYR B C 1
ATOM 3254 O O . TYR B 1 50 ? 18.263 -72.347 -8.478 1.00 22.60 152 TYR B O 1
ATOM 3263 N N . GLU B 1 51 ? 16.608 -71.064 -7.665 1.00 22.75 153 GLU B N 1
ATOM 3264 C CA . GLU B 1 51 ? 15.556 -71.993 -8.049 1.00 22.40 153 GLU B CA 1
ATOM 3265 C C . GLU B 1 51 ? 15.365 -72.031 -9.559 1.00 23.15 153 GLU B C 1
ATOM 3266 O O . GLU B 1 51 ? 14.952 -73.063 -10.111 1.00 23.39 153 GLU B O 1
ATOM 3272 N N . VAL B 1 52 ? 15.686 -70.935 -10.245 1.00 23.33 154 VAL B N 1
ATOM 3273 C CA . VAL B 1 52 ? 15.696 -70.954 -11.702 1.00 25.09 154 VAL B CA 1
ATOM 3274 C C . VAL B 1 52 ? 16.826 -71.844 -12.196 1.00 24.52 154 VAL B C 1
ATOM 3275 O O . VAL B 1 52 ? 16.644 -72.660 -13.109 1.00 24.64 154 VAL B O 1
ATOM 3279 N N . ARG B 1 53 ? 18.000 -71.724 -11.570 1.00 24.47 155 ARG B N 1
ATOM 3280 C CA . ARG B 1 53 ? 19.132 -72.587 -11.887 1.00 24.18 155 ARG B CA 1
ATOM 3281 C C . ARG B 1 53 ? 18.800 -74.052 -11.662 1.00 23.49 155 ARG B C 1
ATOM 3282 O O . ARG B 1 53 ? 19.213 -74.910 -12.439 1.00 24.53 155 ARG B O 1
ATOM 3290 N N . ALA B 1 54 ? 18.049 -74.360 -10.609 1.00 24.46 156 ALA B N 1
ATOM 3291 C CA . ALA B 1 54 ? 17.669 -75.745 -10.347 1.00 23.41 156 ALA B CA 1
ATOM 3292 C C . ALA B 1 54 ? 16.679 -76.257 -11.381 1.00 23.30 156 ALA B C 1
ATOM 3293 O O . ALA B 1 54 ? 16.771 -77.405 -11.827 1.00 23.71 156 ALA B O 1
ATOM 3295 N N . ALA B 1 55 ? 15.709 -75.430 -11.756 1.00 23.19 157 ALA B N 1
ATOM 3296 C CA . ALA B 1 55 ? 14.760 -75.861 -12.767 1.00 24.18 157 ALA B CA 1
ATOM 3297 C C . ALA B 1 55 ? 15.483 -76.207 -14.060 1.00 24.41 157 ALA B C 1
ATOM 3298 O O . ALA B 1 55 ? 15.289 -77.290 -14.630 1.00 24.17 157 ALA B O 1
ATOM 3300 N N . ILE B 1 56 ? 16.364 -75.311 -14.505 1.00 23.53 158 ILE B N 1
ATOM 3301 C CA . ILE B 1 56 ? 17.106 -75.542 -15.739 1.00 23.27 158 ILE B CA 1
ATOM 3302 C C . ILE B 1 56 ? 17.992 -76.771 -15.611 1.00 23.99 158 ILE B C 1
ATOM 3303 O O . ILE B 1 56 ? 18.176 -77.524 -16.573 1.00 24.67 158 ILE B O 1
ATOM 3308 N N . THR B 1 57 ? 18.602 -76.963 -14.438 1.00 23.92 159 THR B N 1
ATOM 3309 C CA . THR B 1 57 ? 19.488 -78.098 -14.249 1.00 23.07 159 THR B CA 1
ATOM 3310 C C . THR B 1 57 ? 18.727 -79.405 -14.364 1.00 24.57 159 THR B C 1
ATOM 3311 O O . THR B 1 57 ? 19.201 -80.348 -15.005 1.00 26.22 159 THR B O 1
ATOM 3315 N N . ARG B 1 58 ? 17.534 -79.478 -13.772 1.00 24.01 160 ARG B N 1
ATOM 3316 C CA . ARG B 1 58 ? 16.725 -80.684 -13.923 1.00 24.40 160 ARG B CA 1
ATOM 3317 C C . ARG B 1 58 ? 16.374 -80.908 -15.384 1.00 26.80 160 ARG B C 1
ATOM 3318 O O . ARG B 1 58 ? 16.477 -82.029 -15.903 1.00 27.91 160 ARG B O 1
ATOM 3326 N N . LEU B 1 59 ? 15.972 -79.830 -16.062 1.00 27.46 161 LEU B N 1
ATOM 3327 C CA . LEU B 1 59 ? 15.623 -79.895 -17.475 1.00 26.32 161 LEU B CA 1
ATOM 3328 C C . LEU B 1 59 ? 16.754 -80.466 -18.302 1.00 27.68 161 LEU B C 1
ATOM 3329 O O . LEU B 1 59 ? 16.549 -81.389 -19.089 1.00 29.63 161 LEU B O 1
ATOM 3334 N N . ILE B 1 60 ? 17.949 -79.906 -18.165 1.00 27.01 162 ILE B N 1
ATOM 3335 C CA . ILE B 1 60 ? 19.012 -80.292 -19.074 1.00 27.34 162 ILE B CA 1
ATOM 3336 C C . ILE B 1 60 ? 19.601 -81.631 -18.679 1.00 28.80 162 ILE B C 1
ATOM 3337 O O . ILE B 1 60 ? 20.110 -82.356 -19.531 1.00 30.43 162 ILE B O 1
ATOM 3342 N N . SER B 1 61 ? 19.538 -82.004 -17.407 1.00 28.24 163 SER B N 1
ATOM 3343 C CA . SER B 1 61 ? 19.946 -83.352 -17.059 1.00 28.29 163 SER B CA 1
ATOM 3344 C C . SER B 1 61 ? 18.996 -84.365 -17.669 1.00 29.22 163 SER B C 1
ATOM 3345 O O . SER B 1 61 ? 19.423 -85.433 -18.116 1.00 29.67 163 SER B O 1
ATOM 3348 N N . LEU B 1 62 ? 17.710 -84.030 -17.738 1.00 33.22 164 LEU B N 1
ATOM 3349 C CA . LEU B 1 62 ? 16.779 -84.904 -18.441 1.00 33.66 164 LEU B CA 1
ATOM 3350 C C . LEU B 1 62 ? 17.074 -84.937 -19.928 1.00 31.90 164 LEU B C 1
ATOM 3351 O O . LEU B 1 62 ? 17.452 -85.976 -20.476 1.00 37.71 164 LEU B O 1
ATOM 3356 N N . THR B 1 63 ? 16.924 -83.797 -20.593 1.00 32.52 165 THR B N 1
ATOM 3357 C CA . THR B 1 63 ? 16.846 -83.798 -22.042 1.00 31.36 165 THR B CA 1
ATOM 3358 C C . THR B 1 63 ? 18.197 -84.062 -22.686 1.00 33.26 165 THR B C 1
ATOM 3359 O O . THR B 1 63 ? 18.253 -84.643 -23.772 1.00 36.03 165 THR B O 1
ATOM 3363 N N . ARG B 1 64 ? 19.297 -83.668 -22.047 1.00 31.60 166 ARG B N 1
ATOM 3364 C CA . ARG B 1 64 ? 20.610 -83.788 -22.669 1.00 30.63 166 ARG B CA 1
ATOM 3365 C C . ARG B 1 64 ? 21.603 -84.606 -21.857 1.00 30.64 166 ARG B C 1
ATOM 3366 O O . ARG B 1 64 ? 22.772 -84.663 -22.239 1.00 31.17 166 ARG B O 1
ATOM 3374 N N . GLY B 1 65 ? 21.184 -85.227 -20.751 1.00 32.13 167 GLY B N 1
ATOM 3375 C CA . GLY B 1 65 ? 22.097 -86.013 -19.936 1.00 29.30 167 GLY B CA 1
ATOM 3376 C C . GLY B 1 65 ? 23.168 -85.212 -19.235 1.00 29.94 167 GLY B C 1
ATOM 3377 O O . GLY B 1 65 ? 24.194 -85.768 -18.850 1.00 29.78 167 GLY B O 1
ATOM 3378 N N . VAL B 1 66 ? 22.956 -83.910 -19.057 1.00 28.39 168 VAL B N 1
ATOM 3379 C CA . VAL B 1 66 ? 23.977 -83.046 -18.479 1.00 28.49 168 VAL B CA 1
ATOM 3380 C C . VAL B 1 66 ? 24.063 -83.304 -16.982 1.00 28.54 168 VAL B C 1
ATOM 3381 O O . VAL B 1 66 ? 23.042 -83.355 -16.283 1.00 28.89 168 VAL B O 1
ATOM 3385 N N . LYS B 1 67 ? 25.285 -83.467 -16.484 1.00 27.86 169 LYS B N 1
ATOM 3386 C CA . LYS B 1 67 ? 25.551 -83.800 -15.087 1.00 28.13 169 LYS B CA 1
ATOM 3387 C C . LYS B 1 67 ? 26.077 -82.548 -14.401 1.00 27.29 169 LYS B C 1
ATOM 3388 O O . LYS B 1 67 ? 27.236 -82.177 -14.593 1.00 29.36 169 LYS B O 1
ATOM 3394 N N . CYS B 1 68 ? 25.236 -81.900 -13.597 1.00 27.38 170 CYS B N 1
ATOM 3395 C CA . CYS B 1 68 ? 25.657 -80.663 -12.959 1.00 26.68 170 CYS B CA 1
ATOM 3396 C C . CYS B 1 68 ? 24.727 -80.315 -11.803 1.00 27.37 170 CYS B C 1
ATOM 3397 O O . CYS B 1 68 ? 23.599 -80.808 -11.711 1.00 27.38 170 CYS B O 1
ATOM 3400 N N . ARG B 1 69 ? 25.229 -79.450 -10.910 1.00 28.66 171 ARG B N 1
ATOM 3401 C CA . ARG B 1 69 ? 24.392 -78.791 -9.926 1.00 25.49 171 ARG B CA 1
ATOM 3402 C C . ARG B 1 69 ? 24.068 -77.365 -10.325 1.00 24.82 171 ARG B C 1
ATOM 3403 O O . ARG B 1 69 ? 24.811 -76.731 -11.070 1.00 24.76 171 ARG B O 1
ATOM 3411 N N . PRO B 1 70 ? 22.986 -76.812 -9.783 1.00 24.66 172 PRO B N 1
ATOM 3412 C CA . PRO B 1 70 ? 22.702 -75.388 -9.970 1.00 24.23 172 PRO B CA 1
ATOM 3413 C C . PRO B 1 70 ? 23.778 -74.499 -9.432 1.00 23.19 172 PRO B C 1
ATOM 3414 O O . PRO B 1 70 ? 23.871 -73.345 -9.839 1.00 23.12 172 PRO B O 1
ATOM 3418 N N . GLU B 1 71 ? 24.559 -74.988 -8.483 1.00 24.75 173 GLU B N 1
ATOM 3419 C CA . GLU B 1 71 ? 25.662 -74.219 -7.936 1.00 24.74 173 GLU B CA 1
ATOM 3420 C C . GLU B 1 71 ? 26.700 -73.903 -8.999 1.00 22.69 173 GLU B C 1
ATOM 3421 O O . GLU B 1 71 ? 27.358 -72.866 -8.927 1.00 23.30 173 GLU B O 1
ATOM 3427 N N . GLN B 1 72 ? 26.839 -74.766 -10.000 1.00 23.00 174 GLN B N 1
ATOM 3428 C CA . GLN B 1 72 ? 27.817 -74.614 -11.067 1.00 21.64 174 GLN B CA 1
ATOM 3429 C C . GLN B 1 72 ? 27.345 -73.731 -12.202 1.00 20.50 174 GLN B C 1
ATOM 3430 O O . GLN B 1 72 ? 28.146 -73.396 -13.067 1.00 21.46 174 GLN B O 1
ATOM 3436 N N . MET B 1 73 ? 26.079 -73.362 -12.237 1.00 21.36 175 MET B N 1
ATOM 3437 C CA . MET B 1 73 ? 25.495 -72.729 -13.400 1.00 20.15 175 MET B CA 1
ATOM 3438 C C . MET B 1 73 ? 25.459 -71.222 -13.215 1.00 19.45 175 MET B C 1
ATOM 3439 O O . MET B 1 73 ? 25.231 -70.725 -12.113 1.00 21.60 175 MET B O 1
ATOM 3444 N N . ILE B 1 74 ? 25.736 -70.503 -14.298 1.00 20.44 176 ILE B N 1
ATOM 3445 C CA . ILE B 1 74 ? 25.645 -69.050 -14.356 1.00 21.52 176 ILE B CA 1
ATOM 3446 C C . ILE B 1 74 ? 24.691 -68.637 -15.462 1.00 20.91 176 ILE B C 1
ATOM 3447 O O . ILE B 1 74 ? 24.734 -69.189 -16.562 1.00 21.80 176 ILE B O 1
ATOM 3452 N N . ILE B 1 75 ? 23.854 -67.647 -15.170 1.00 22.32 177 ILE B N 1
ATOM 3453 C CA . ILE B 1 75 ? 22.999 -66.967 -16.136 1.00 22.28 177 ILE B CA 1
ATOM 3454 C C . ILE B 1 75 ? 23.445 -65.510 -16.208 1.00 21.61 177 ILE B C 1
ATOM 3455 O O . ILE B 1 75 ? 23.795 -64.931 -15.178 1.00 24.54 177 ILE B O 1
ATOM 3460 N N . GLY B 1 76 ? 23.509 -64.921 -17.408 1.00 22.37 178 GLY B N 1
ATOM 3461 C CA . GLY B 1 76 ? 23.072 -65.367 -18.710 1.00 23.08 178 GLY B CA 1
ATOM 3462 C C . GLY B 1 76 ? 22.153 -64.621 -19.673 1.00 23.83 178 GLY B C 1
ATOM 3463 O O . GLY B 1 76 ? 21.320 -65.267 -20.264 1.00 25.73 178 GLY B O 1
ATOM 3464 N N . ALA B 1 77 ? 22.224 -63.300 -19.815 1.00 26.36 179 ALA B N 1
ATOM 3465 C CA . ALA B 1 77 ? 21.356 -62.612 -20.779 1.00 26.97 179 ALA B CA 1
ATOM 3466 C C . ALA B 1 77 ? 21.887 -62.725 -22.213 1.00 28.66 179 ALA B C 1
ATOM 3467 O O . ALA B 1 77 ? 22.188 -61.732 -22.872 1.00 29.64 179 ALA B O 1
ATOM 3469 N N . GLY B 1 78 ? 21.979 -63.943 -22.704 1.00 30.07 180 GLY B N 1
ATOM 3470 C CA . GLY B 1 78 ? 22.617 -64.145 -23.983 1.00 29.67 180 GLY B CA 1
ATOM 3471 C C . GLY B 1 78 ? 23.952 -64.834 -23.813 1.00 28.83 180 GLY B C 1
ATOM 3472 O O . GLY B 1 78 ? 24.612 -64.721 -22.775 1.00 28.47 180 GLY B O 1
ATOM 3473 N N . THR B 1 79 ? 24.346 -65.590 -24.829 1.00 27.85 181 THR B N 1
ATOM 3474 C CA . THR B 1 79 ? 25.534 -66.425 -24.705 1.00 27.64 181 THR B CA 1
ATOM 3475 C C . THR B 1 79 ? 26.812 -65.617 -24.847 1.00 27.00 181 THR B C 1
ATOM 3476 O O . THR B 1 79 ? 27.895 -66.099 -24.498 1.00 26.21 181 THR B O 1
ATOM 3480 N N . GLN B 1 80 ? 26.709 -64.378 -25.313 1.00 26.41 182 GLN B N 1
ATOM 3481 C CA . GLN B 1 80 ? 27.910 -63.599 -25.573 1.00 25.02 182 GLN B CA 1
ATOM 3482 C C . GLN B 1 80 ? 28.464 -62.952 -24.311 1.00 24.15 182 GLN B C 1
ATOM 3483 O O . GLN B 1 80 ? 29.682 -62.900 -24.129 1.00 23.41 182 GLN B O 1
ATOM 3489 N N . VAL B 1 81 ? 27.607 -62.439 -23.433 1.00 24.24 183 VAL B N 1
ATOM 3490 C CA . VAL B 1 81 ? 28.138 -61.927 -22.178 1.00 24.16 183 VAL B CA 1
ATOM 3491 C C . VAL B 1 81 ? 28.675 -63.068 -21.313 1.00 23.77 183 VAL B C 1
ATOM 3492 O O . VAL B 1 81 ? 29.677 -62.913 -20.606 1.00 22.86 183 VAL B O 1
ATOM 3496 N N . LEU B 1 82 ? 28.046 -64.232 -21.376 1.00 24.88 184 LEU B N 1
ATOM 3497 C CA . LEU B 1 82 ? 28.615 -65.399 -20.736 1.00 24.85 184 LEU B CA 1
ATOM 3498 C C . LEU B 1 82 ? 29.970 -65.719 -21.340 1.00 23.55 184 LEU B C 1
ATOM 3499 O O . LEU B 1 82 ? 30.919 -66.024 -20.617 1.00 23.11 184 LEU B O 1
ATOM 3504 N N . MET B 1 83 ? 30.091 -65.620 -22.667 1.00 24.11 185 MET B N 1
ATOM 3505 C CA . MET B 1 83 ? 31.382 -65.852 -23.299 1.00 22.80 185 MET B CA 1
ATOM 3506 C C . MET B 1 83 ? 32.430 -64.867 -22.823 1.00 22.13 185 MET B C 1
ATOM 3507 O O . MET B 1 83 ? 33.577 -65.243 -22.586 1.00 21.93 185 MET B O 1
ATOM 3512 N N . GLN B 1 84 ? 32.081 -63.590 -22.755 1.00 22.45 186 GLN B N 1
ATOM 3513 C CA . GLN B 1 84 ? 33.053 -62.589 -22.329 1.00 23.30 186 GLN B CA 1
ATOM 3514 C C . GLN B 1 84 ? 33.525 -62.866 -20.914 1.00 23.02 186 GLN B C 1
ATOM 3515 O O . GLN B 1 84 ? 34.731 -62.885 -20.628 1.00 22.62 186 GLN B O 1
ATOM 3521 N N . LEU B 1 85 ? 32.576 -63.109 -20.018 1.00 23.85 187 LEU B N 1
ATOM 3522 C CA . LEU B 1 85 ? 32.935 -63.529 -18.682 1.00 23.67 187 LEU B CA 1
ATOM 3523 C C . LEU B 1 85 ? 33.865 -64.718 -18.747 1.00 22.17 187 LEU B C 1
ATOM 3524 O O . LEU B 1 85 ? 34.886 -64.761 -18.064 1.00 22.84 187 LEU B O 1
ATOM 3529 N N . LEU B 1 86 ? 33.555 -65.668 -19.607 1.00 21.50 188 LEU B N 1
ATOM 3530 C CA . LEU B 1 86 ? 34.327 -66.894 -19.666 1.00 22.17 188 LEU B CA 1
ATOM 3531 C C . LEU B 1 86 ? 35.767 -66.620 -20.075 1.00 21.20 188 LEU B C 1
ATOM 3532 O O . LEU B 1 86 ? 36.702 -67.188 -19.511 1.00 20.92 188 LEU B O 1
ATOM 3537 N N . THR B 1 87 ? 35.968 -65.743 -21.051 1.00 23.60 189 THR B N 1
ATOM 3538 C CA . THR B 1 87 ? 37.333 -65.399 -21.440 1.00 22.85 189 THR B CA 1
ATOM 3539 C C . THR B 1 87 ? 38.064 -64.734 -20.295 1.00 22.32 189 THR B C 1
ATOM 3540 O O . THR B 1 87 ? 39.295 -64.769 -20.236 1.00 21.15 189 THR B O 1
ATOM 3544 N N . GLU B 1 88 ? 37.318 -64.085 -19.402 1.00 23.60 190 GLU B N 1
ATOM 3545 C CA . GLU B 1 88 ? 37.957 -63.526 -18.218 1.00 22.87 190 GLU B CA 1
ATOM 3546 C C . GLU B 1 88 ? 38.286 -64.588 -17.180 1.00 21.25 190 GLU B C 1
ATOM 3547 O O . GLU B 1 88 ? 39.285 -64.454 -16.479 1.00 23.51 190 GLU B O 1
ATOM 3553 N N . LEU B 1 89 ? 37.486 -65.645 -17.069 1.00 22.46 191 LEU B N 1
ATOM 3554 C CA . LEU B 1 89 ? 37.808 -66.711 -16.121 1.00 22.02 191 LEU B CA 1
ATOM 3555 C C . LEU B 1 89 ? 38.957 -67.577 -16.604 1.00 22.89 191 LEU B C 1
ATOM 3556 O O . LEU B 1 89 ? 39.700 -68.121 -15.784 1.00 23.80 191 LEU B O 1
ATOM 3561 N N . LEU B 1 90 ? 39.080 -67.752 -17.915 1.00 23.57 192 LEU B N 1
ATOM 3562 C CA . LEU B 1 90 ? 40.108 -68.579 -18.507 1.00 22.82 192 LEU B CA 1
ATOM 3563 C C . LEU B 1 90 ? 41.430 -67.837 -18.461 1.00 23.14 192 LEU B C 1
ATOM 3564 O O . LEU B 1 90 ? 41.449 -66.622 -18.297 1.00 23.12 192 LEU B O 1
ATOM 3569 N N . PRO B 1 91 ? 42.550 -68.539 -18.592 1.00 24.55 193 PRO B N 1
ATOM 3570 C CA . PRO B 1 91 ? 43.840 -67.863 -18.480 1.00 25.59 193 PRO B CA 1
ATOM 3571 C C . PRO B 1 91 ? 43.938 -66.746 -19.494 1.00 26.14 193 PRO B C 1
ATOM 3572 O O . PRO B 1 91 ? 43.512 -66.884 -2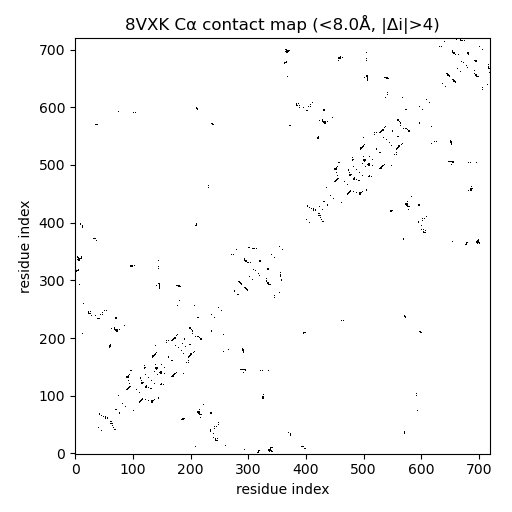0.636 1.00 26.89 193 PRO B O 1
ATOM 3576 N N . LYS B 1 92 ? 44.488 -65.623 -19.064 1.00 24.97 194 LYS B N 1
ATOM 3577 C CA . LYS B 1 92 ? 44.526 -64.474 -19.948 1.00 25.55 194 LYS B CA 1
ATOM 3578 C C . LYS B 1 92 ? 45.281 -64.781 -21.228 1.00 26.27 194 LYS B C 1
ATOM 3579 O O . LYS B 1 92 ? 44.983 -64.205 -22.277 1.00 28.02 194 LYS B O 1
ATOM 3585 N N . GLU B 1 93 ? 46.232 -65.703 -21.178 1.00 27.06 195 GLU B N 1
ATOM 3586 C CA . GLU B 1 93 ? 47.086 -66.003 -22.317 1.00 26.65 195 GLU B CA 1
ATOM 3587 C C . GLU B 1 93 ? 46.584 -67.190 -23.134 1.00 25.29 195 GLU B C 1
ATOM 3588 O O . GLU B 1 93 ? 47.343 -67.750 -23.925 1.00 25.21 195 GLU B O 1
ATOM 3594 N N . ALA B 1 94 ? 45.336 -67.600 -22.945 1.00 27.16 196 ALA B N 1
ATOM 3595 C CA . ALA B 1 94 ? 44.809 -68.740 -23.679 1.00 26.84 196 ALA B CA 1
ATOM 3596 C C . ALA B 1 94 ? 44.774 -68.457 -25.177 1.00 26.02 196 ALA B C 1
ATOM 3597 O O . ALA B 1 94 ? 44.526 -67.330 -25.615 1.00 25.76 196 ALA B O 1
ATOM 3599 N N . VAL B 1 95 ? 45.056 -69.494 -25.960 1.00 25.44 197 VAL B N 1
ATOM 3600 C CA . VAL B 1 95 ? 44.889 -69.488 -27.406 1.00 24.47 197 VAL B CA 1
ATOM 3601 C C . VAL B 1 95 ? 43.591 -70.225 -27.692 1.00 23.51 197 VAL B C 1
ATOM 3602 O O . VAL B 1 95 ? 43.427 -71.376 -27.277 1.00 23.08 197 VAL B O 1
ATOM 3606 N N . TYR B 1 96 ? 42.668 -69.571 -28.380 1.00 24.07 198 TYR B N 1
ATOM 3607 C CA . TYR B 1 96 ? 41.361 -70.135 -28.657 1.00 22.43 198 TYR B CA 1
ATOM 3608 C C . TYR B 1 96 ? 41.352 -70.832 -30.003 1.00 23.53 198 TYR B C 1
ATOM 3609 O O . TYR B 1 96 ? 42.244 -70.664 -30.830 1.00 24.03 198 TYR B O 1
ATOM 3618 N N . ALA B 1 97 ? 40.340 -71.650 -30.205 1.00 23.25 199 ALA B N 1
ATOM 3619 C CA . ALA B 1 97 ? 40.168 -72.319 -31.474 1.00 23.18 199 ALA B CA 1
ATOM 3620 C C . ALA B 1 97 ? 38.685 -72.397 -31.779 1.00 22.96 199 ALA B C 1
ATOM 3621 O O . ALA B 1 97 ? 37.875 -72.727 -30.913 1.00 22.70 199 ALA B O 1
ATOM 3623 N N . MET B 1 98 ? 38.339 -72.101 -33.015 1.00 23.38 200 MET B N 1
ATOM 3624 C CA . MET B 1 98 ? 36.958 -72.097 -33.443 1.00 23.98 200 MET B CA 1
ATOM 3625 C C . MET B 1 98 ? 36.832 -72.916 -34.720 1.00 24.22 200 MET B C 1
ATOM 3626 O O . MET B 1 98 ? 37.770 -72.995 -35.507 1.00 24.46 200 MET B O 1
ATOM 3631 N N . GLU B 1 99 ? 35.669 -73.528 -34.920 1.00 23.67 201 GLU B N 1
ATOM 3632 C CA . GLU B 1 99 ? 35.425 -74.297 -36.130 1.00 23.27 201 GLU B CA 1
ATOM 3633 C C . GLU B 1 99 ? 35.377 -73.379 -37.350 1.00 24.92 201 GLU B C 1
ATOM 3634 O O . GLU B 1 99 ? 35.068 -72.192 -37.259 1.00 25.83 201 GLU B O 1
ATOM 3640 N N . GLU B 1 100 ? 35.710 -73.936 -38.502 1.00 25.02 202 GLU B N 1
ATOM 3641 C CA . GLU B 1 100 ? 35.628 -73.222 -39.771 1.00 26.28 202 GLU B CA 1
ATOM 3642 C C . GLU B 1 100 ? 34.944 -74.137 -40.771 1.00 25.71 202 GLU B C 1
ATOM 3643 O O . GLU B 1 100 ? 35.531 -75.168 -41.155 1.00 25.56 202 GLU B O 1
ATOM 3649 N N . PRO B 1 101 ? 33.715 -73.830 -41.212 1.00 26.21 203 PRO B N 1
ATOM 3650 C CA . PRO B 1 101 ? 32.889 -72.638 -40.946 1.00 27.38 203 PRO B CA 1
ATOM 3651 C C . PRO B 1 101 ? 32.324 -72.552 -39.530 1.00 27.30 203 PRO B C 1
ATOM 3652 O O . PRO B 1 101 ? 32.098 -73.567 -38.879 1.00 26.73 203 PRO B O 1
ATOM 3656 N N . GLY B 1 102 ? 32.059 -71.353 -39.044 1.00 28.49 204 GLY B N 1
ATOM 3657 C CA . GLY B 1 102 ? 31.540 -71.172 -37.704 1.00 27.11 204 GLY B CA 1
ATOM 3658 C C . GLY B 1 102 ? 30.853 -69.846 -37.531 1.00 28.03 204 GLY B C 1
ATOM 3659 O O . GLY B 1 102 ? 30.223 -69.325 -38.451 1.00 28.58 204 GLY B O 1
ATOM 3660 N N . TYR B 1 103 ? 30.979 -69.293 -36.337 1.00 29.08 205 TYR B N 1
ATOM 3661 C CA . TYR B 1 103 ? 30.260 -68.095 -35.914 1.00 30.03 205 TYR B CA 1
ATOM 3662 C C . TYR B 1 103 ? 31.241 -66.934 -35.947 1.00 30.56 205 TYR B C 1
ATOM 3663 O O . TYR B 1 103 ? 32.056 -66.769 -35.035 1.00 31.20 205 TYR B O 1
ATOM 3672 N N . ARG B 1 104 ? 31.152 -66.118 -36.991 1.00 29.46 206 ARG B N 1
ATOM 3673 C CA . ARG B 1 104 ? 32.112 -65.038 -37.135 1.00 29.46 206 ARG B CA 1
ATOM 3674 C C . ARG B 1 104 ? 32.043 -64.064 -35.966 1.00 29.43 206 ARG B C 1
ATOM 3675 O O . ARG B 1 104 ? 33.064 -63.479 -35.592 1.00 30.81 206 ARG B O 1
ATOM 3683 N N . ARG B 1 105 ? 30.862 -63.901 -35.364 1.00 30.06 207 ARG B N 1
ATOM 3684 C CA . ARG B 1 105 ? 30.707 -62.972 -34.246 1.00 30.42 207 ARG B CA 1
ATOM 3685 C C . ARG B 1 105 ? 31.663 -63.289 -33.108 1.00 29.20 207 ARG B C 1
ATOM 3686 O O . ARG B 1 105 ? 32.337 -62.396 -32.578 1.00 28.11 207 ARG B O 1
ATOM 3694 N N . MET B 1 106 ? 31.712 -64.548 -32.692 1.00 28.86 208 MET B N 1
ATOM 3695 C CA . MET B 1 106 ? 32.564 -64.863 -31.566 1.00 28.19 208 MET B CA 1
ATOM 3696 C C . MET B 1 106 ? 34.017 -64.721 -31.936 1.00 27.75 208 MET B C 1
ATOM 3697 O O . MET B 1 106 ? 34.828 -64.288 -31.117 1.00 27.95 208 MET B O 1
ATOM 3702 N N . TYR B 1 107 ? 34.366 -65.140 -33.147 1.00 29.70 209 TYR B N 1
ATOM 3703 C CA . TYR B 1 107 ? 35.722 -64.944 -33.636 1.00 29.87 209 TYR B CA 1
ATOM 3704 C C . TYR B 1 107 ? 36.125 -63.498 -33.473 1.00 28.50 209 TYR B C 1
ATOM 3705 O O . TYR B 1 107 ? 37.232 -63.193 -33.020 1.00 28.07 209 TYR B O 1
ATOM 3714 N N . GLN B 1 108 ? 35.195 -62.601 -33.792 1.00 27.01 210 GLN B N 1
ATOM 3715 C CA . GLN B 1 108 ? 35.417 -61.168 -33.726 1.00 26.98 210 GLN B CA 1
ATOM 3716 C C . GLN B 1 108 ? 35.559 -60.690 -32.291 1.00 26.35 210 GLN B C 1
ATOM 3717 O O . GLN B 1 108 ? 36.363 -59.797 -32.001 1.00 26.52 210 GLN B O 1
ATOM 3723 N N . LEU B 1 109 ? 34.739 -61.228 -31.393 1.00 26.62 211 LEU B N 1
ATOM 3724 C CA . LEU B 1 109 ? 34.870 -60.879 -29.984 1.00 27.17 211 LEU B CA 1
ATOM 3725 C C . LEU B 1 109 ? 36.240 -61.278 -29.473 1.00 27.69 211 LEU B C 1
ATOM 3726 O O . LEU B 1 109 ? 36.966 -60.462 -28.899 1.00 27.94 211 LEU B O 1
ATOM 3731 N N . LEU B 1 110 ? 36.633 -62.521 -29.742 1.00 29.29 212 LEU B N 1
ATOM 3732 C CA . LEU B 1 110 ? 37.895 -63.058 -29.244 1.00 28.89 212 LEU B CA 1
ATOM 3733 C C . LEU B 1 110 ? 39.091 -62.285 -29.784 1.00 28.23 212 LEU B C 1
ATOM 3734 O O . LEU B 1 110 ? 40.010 -61.948 -29.035 1.00 28.89 212 LEU B O 1
ATOM 3739 N N . LYS B 1 111 ? 39.098 -61.995 -31.086 1.00 27.25 213 LYS B N 1
ATOM 3740 C CA . LYS B 1 111 ? 40.189 -61.214 -31.663 1.00 26.93 213 LYS B CA 1
ATOM 3741 C C . LYS B 1 111 ? 40.203 -59.786 -31.129 1.00 28.12 213 LYS B C 1
ATOM 3742 O O . LYS B 1 111 ? 41.276 -59.233 -30.861 1.00 29.24 213 LYS B O 1
ATOM 3748 N N . ASN B 1 112 ? 39.028 -59.163 -30.979 1.00 27.90 214 ASN B N 1
ATOM 3749 C CA . ASN B 1 112 ? 38.979 -57.786 -30.502 1.00 27.87 214 ASN B CA 1
ATOM 3750 C C . ASN B 1 112 ? 39.428 -57.696 -29.060 1.00 27.61 214 ASN B C 1
ATOM 3751 O O . ASN B 1 112 ? 39.812 -56.618 -28.599 1.00 29.07 214 ASN B O 1
ATOM 3756 N N . ALA B 1 113 ? 39.384 -58.810 -28.350 1.00 29.73 215 ALA B N 1
ATOM 3757 C CA . ALA B 1 113 ? 39.919 -58.914 -27.009 1.00 29.34 215 ALA B CA 1
ATOM 3758 C C . ALA B 1 113 ? 41.431 -59.078 -26.990 1.00 29.03 215 ALA B C 1
ATOM 3759 O O . ALA B 1 113 ? 42.024 -59.126 -25.909 1.00 30.19 215 ALA B O 1
ATOM 3761 N N . GLY B 1 114 ? 42.071 -59.172 -28.144 1.00 27.75 216 GLY B N 1
ATOM 3762 C CA . GLY B 1 114 ? 43.483 -59.454 -28.168 1.00 27.83 216 GLY B CA 1
ATOM 3763 C C . GLY B 1 114 ? 43.851 -60.920 -28.093 1.00 31.05 216 GLY B C 1
ATOM 3764 O O . GLY B 1 114 ? 45.034 -61.234 -27.922 1.00 31.36 216 GLY B O 1
ATOM 3765 N N . LYS B 1 115 ? 42.888 -61.832 -28.209 1.00 31.00 217 LYS B N 1
ATOM 3766 C CA . LYS B 1 115 ? 43.209 -63.249 -28.158 1.00 28.93 217 LYS B CA 1
ATOM 3767 C C . LYS B 1 115 ? 43.626 -63.751 -29.530 1.00 28.49 217 LYS B C 1
ATOM 3768 O O . LYS B 1 115 ? 43.126 -63.301 -30.563 1.00 28.85 217 LYS B O 1
ATOM 3774 N N . GLN B 1 116 ? 44.565 -64.685 -29.528 1.00 27.83 218 GLN B N 1
ATOM 3775 C CA . GLN B 1 116 ? 44.925 -65.411 -30.731 1.00 25.61 218 GLN B CA 1
ATOM 3776 C C . GLN B 1 116 ? 43.930 -66.537 -30.898 1.00 24.07 218 GLN B C 1
ATOM 3777 O O . GLN B 1 116 ? 43.826 -67.408 -30.036 1.00 24.39 218 GLN B O 1
ATOM 3783 N N . VAL B 1 117 ? 43.196 -66.514 -31.993 1.00 26.43 219 VAL B N 1
ATOM 3784 C CA . VAL B 1 117 ? 42.205 -67.530 -32.297 1.00 25.52 219 VAL B CA 1
ATOM 3785 C C . VAL B 1 117 ? 42.715 -68.332 -33.479 1.00 25.41 219 VAL B C 1
ATOM 3786 O O . VAL B 1 117 ? 43.249 -67.770 -34.444 1.00 27.79 219 VAL B O 1
ATOM 3790 N N . LYS B 1 118 ? 42.596 -69.646 -33.377 1.00 23.87 220 LYS B N 1
ATOM 3791 C CA . LYS B 1 118 ? 42.887 -70.557 -34.469 1.00 23.93 220 LYS B CA 1
ATOM 3792 C C . LYS B 1 118 ? 41.572 -71.009 -35.090 1.00 23.48 220 LYS B C 1
ATOM 3793 O O . LYS B 1 118 ? 40.558 -71.142 -34.396 1.00 24.10 220 LYS B O 1
ATOM 3799 N N . THR B 1 119 ? 41.574 -71.195 -36.404 1.00 24.04 221 THR B N 1
ATOM 3800 C CA . THR B 1 119 ? 40.418 -71.737 -37.097 1.00 24.19 221 THR B CA 1
ATOM 3801 C C . THR B 1 119 ? 40.706 -73.198 -37.405 1.00 25.51 221 THR B C 1
ATOM 3802 O O . THR B 1 119 ? 41.803 -73.533 -37.855 1.00 26.52 221 THR B O 1
ATOM 3806 N N . ILE B 1 120 ? 39.746 -74.069 -37.099 1.00 27.52 222 ILE B N 1
ATOM 3807 C CA . ILE B 1 120 ? 39.926 -75.516 -37.158 1.00 26.82 222 ILE B CA 1
ATOM 3808 C C . ILE B 1 120 ? 38.838 -76.120 -38.032 1.00 26.93 222 ILE B C 1
ATOM 3809 O O . ILE B 1 120 ? 37.680 -76.224 -37.612 1.00 26.64 222 ILE B O 1
ATOM 3814 N N . MET B 1 121 ? 39.229 -76.563 -39.224 1.00 25.13 223 MET B N 1
ATOM 3815 C CA . MET B 1 121 ? 38.342 -77.116 -40.230 1.00 24.53 223 MET B CA 1
ATOM 3816 C C . MET B 1 121 ? 37.666 -78.395 -39.727 1.00 24.22 223 MET B C 1
ATOM 3817 O O . MET B 1 121 ? 38.066 -79.001 -38.736 1.00 23.96 223 MET B O 1
ATOM 3822 N N . LEU B 1 122 ? 36.625 -78.801 -40.439 1.00 26.29 224 LEU B N 1
ATOM 3823 C CA . LEU B 1 122 ? 35.843 -79.968 -40.091 1.00 25.17 224 LEU B CA 1
ATOM 3824 C C . LEU B 1 122 ? 36.143 -81.098 -41.063 1.00 26.21 224 LEU B C 1
ATOM 3825 O O . LEU B 1 122 ? 36.551 -80.875 -42.202 1.00 26.49 224 LEU B O 1
ATOM 3830 N N . ASP B 1 123 ? 35.941 -82.322 -40.599 1.00 25.61 225 ASP B N 1
ATOM 3831 C CA . ASP B 1 123 ? 35.950 -83.484 -41.466 1.00 26.32 225 ASP B CA 1
ATOM 3832 C C . ASP B 1 123 ? 34.609 -84.153 -41.194 1.00 25.87 225 ASP B C 1
ATOM 3833 O O . ASP B 1 123 ? 33.655 -83.497 -40.773 1.00 26.48 225 ASP B O 1
ATOM 3838 N N . GLU B 1 124 ? 34.477 -85.421 -41.566 1.00 25.00 226 GLU B N 1
ATOM 3839 C CA . GLU B 1 124 ? 33.197 -86.117 -41.472 1.00 24.93 226 GLU B CA 1
ATOM 3840 C C . GLU B 1 124 ? 32.710 -86.291 -40.034 1.00 24.14 226 GLU B C 1
ATOM 3841 O O . GLU B 1 124 ? 31.510 -86.482 -39.809 1.00 23.12 226 GLU B O 1
ATOM 3847 N N . LYS B 1 125 ? 33.613 -86.219 -39.062 1.00 25.93 227 LYS B N 1
ATOM 3848 C CA . LYS B 1 125 ? 33.302 -86.387 -37.652 1.00 24.95 227 LYS B CA 1
ATOM 3849 C C . LYS B 1 125 ? 33.289 -85.068 -36.872 1.00 24.64 227 LYS B C 1
ATOM 3850 O O . LYS B 1 125 ? 33.185 -85.095 -35.648 1.00 23.55 227 LYS B O 1
ATOM 3856 N N . GLY B 1 126 ? 33.387 -83.924 -37.550 1.00 25.12 228 GLY B N 1
ATOM 3857 C CA . GLY B 1 126 ? 33.279 -82.629 -36.907 1.00 24.22 228 GLY B CA 1
ATOM 3858 C C . GLY B 1 126 ? 34.601 -81.910 -36.788 1.00 23.97 228 GLY B C 1
ATOM 3859 O O . GLY B 1 126 ? 35.474 -82.125 -37.624 1.00 24.89 228 GLY B O 1
ATOM 3860 N N . MET B 1 127 ? 34.767 -81.060 -35.774 1.00 23.44 229 MET B N 1
ATOM 3861 C CA . MET B 1 127 ? 36.053 -80.420 -35.502 1.00 22.33 229 MET B CA 1
ATOM 3862 C C . MET B 1 127 ? 37.221 -81.379 -35.656 1.00 22.66 229 MET B C 1
ATOM 3863 O O . MET B 1 127 ? 37.261 -82.441 -35.041 1.00 23.89 229 MET B O 1
ATOM 3868 N N . SER B 1 128 ? 38.181 -80.983 -36.475 1.00 23.55 230 SER B N 1
ATOM 3869 C CA . SER B 1 128 ? 39.316 -81.834 -36.810 1.00 23.76 230 SER B CA 1
ATOM 3870 C C . SER B 1 128 ? 40.301 -81.868 -35.643 1.00 24.21 230 SER B C 1
ATOM 3871 O O . SER B 1 128 ? 40.977 -80.877 -35.354 1.00 23.99 230 SER B O 1
ATOM 3874 N N . ILE B 1 129 ? 40.395 -83.013 -34.969 1.00 25.39 231 ILE B N 1
ATOM 3875 C CA . ILE B 1 129 ? 41.364 -83.124 -33.891 1.00 25.26 231 ILE B CA 1
ATOM 3876 C C . ILE B 1 129 ? 42.772 -83.195 -34.456 1.00 26.07 231 ILE B C 1
ATOM 3877 O O . ILE B 1 129 ? 43.726 -82.823 -33.771 1.00 25.53 231 ILE B O 1
ATOM 3882 N N . ALA B 1 130 ? 42.933 -83.618 -35.714 1.00 27.04 232 ALA B N 1
ATOM 3883 C CA . ALA B 1 130 ? 44.259 -83.582 -36.326 1.00 27.87 232 ALA B CA 1
ATOM 3884 C C . ALA B 1 130 ? 44.744 -82.148 -36.505 1.00 26.85 232 ALA B C 1
ATOM 3885 O O . ALA B 1 130 ? 45.916 -81.842 -36.270 1.00 27.90 232 ALA B O 1
ATOM 3887 N N . GLU B 1 131 ? 43.849 -81.242 -36.858 1.00 26.16 233 GLU B N 1
ATOM 3888 C CA . GLU B 1 131 ? 44.244 -79.855 -36.977 1.00 26.37 233 GLU B CA 1
ATOM 3889 C C . GLU B 1 131 ? 44.410 -79.187 -35.621 1.00 27.00 233 GLU B C 1
ATOM 3890 O O . GLU B 1 131 ? 45.256 -78.298 -35.471 1.00 27.96 233 GLU B O 1
ATOM 3896 N N . ILE B 1 132 ? 43.611 -79.590 -34.631 1.00 26.12 234 ILE B N 1
ATOM 3897 C CA . ILE B 1 132 ? 43.796 -79.117 -33.260 1.00 24.82 234 ILE B CA 1
ATOM 3898 C C . ILE B 1 132 ? 45.162 -79.518 -32.737 1.00 25.73 234 ILE B C 1
ATOM 3899 O O . ILE B 1 132 ? 45.866 -78.729 -32.100 1.00 26.05 234 ILE B O 1
ATOM 3904 N N . THR B 1 133 ? 45.539 -80.764 -32.982 1.00 26.40 235 THR B N 1
ATOM 3905 C CA . THR B 1 133 ? 46.877 -81.226 -32.668 1.00 26.41 235 THR B CA 1
ATOM 3906 C C . THR B 1 133 ? 47.937 -80.368 -33.347 1.00 27.22 235 THR B C 1
ATOM 3907 O O . THR B 1 133 ? 48.898 -79.921 -32.708 1.00 26.89 235 THR B O 1
ATOM 3911 N N . ARG B 1 134 ? 47.774 -80.131 -34.650 1.00 27.34 236 ARG B N 1
ATOM 3912 C CA . ARG B 1 134 ? 48.791 -79.430 -35.425 1.00 26.59 236 ARG B CA 1
ATOM 3913 C C . ARG B 1 134 ? 48.991 -78.002 -34.936 1.00 27.13 236 ARG B C 1
ATOM 3914 O O . ARG B 1 134 ? 50.118 -77.596 -34.637 1.00 27.57 236 ARG B O 1
ATOM 3922 N N . GLN B 1 135 ? 47.901 -77.224 -34.842 1.00 26.49 237 GLN B N 1
ATOM 3923 C CA . GLN B 1 135 ? 47.983 -75.794 -34.544 1.00 26.29 237 GLN B CA 1
ATOM 3924 C C . GLN B 1 135 ? 48.144 -75.467 -33.065 1.00 26.20 237 GLN B C 1
ATOM 3925 O O . GLN B 1 135 ? 48.483 -74.321 -32.749 1.00 26.00 237 GLN B O 1
ATOM 3931 N N . GLN B 1 136 ? 47.884 -76.423 -32.166 1.00 25.62 238 GLN B N 1
ATOM 3932 C CA . GLN B 1 136 ? 48.126 -76.326 -30.733 1.00 24.55 238 GLN B CA 1
ATOM 3933 C C . GLN B 1 136 ? 47.383 -75.154 -30.093 1.00 25.10 238 GLN B C 1
ATOM 3934 O O . GLN B 1 136 ? 48.011 -74.158 -29.716 1.00 25.55 238 GLN B O 1
ATOM 3936 N N . PRO B 1 137 ? 46.052 -75.220 -29.965 1.00 25.41 239 PRO B N 1
ATOM 3937 C CA . PRO B 1 137 ? 45.343 -74.245 -29.131 1.00 25.03 239 PRO B CA 1
ATOM 3938 C C . PRO B 1 137 ? 45.274 -74.671 -27.663 1.00 24.79 239 PRO B C 1
ATOM 3939 O O . PRO B 1 137 ? 45.793 -75.730 -27.288 1.00 24.03 239 PRO B O 1
ATOM 3943 N N . ASP B 1 138 ? 44.639 -73.854 -26.818 1.00 22.45 240 ASP B N 1
ATOM 3944 C CA . ASP B 1 138 ? 44.363 -74.217 -25.428 1.00 21.87 240 ASP B CA 1
ATOM 3945 C C . ASP B 1 138 ? 42.887 -74.426 -25.148 1.00 20.68 240 ASP B C 1
ATOM 3946 O O . ASP B 1 138 ? 42.540 -75.313 -24.380 1.00 20.68 240 ASP B O 1
ATOM 3951 N N . VAL B 1 139 ? 42.016 -73.628 -25.763 1.00 20.81 241 VAL B N 1
ATOM 3952 C CA . VAL B 1 139 ? 40.580 -73.649 -25.517 1.00 21.23 241 VAL B CA 1
ATOM 3953 C C . VAL B 1 139 ? 39.875 -73.918 -26.839 1.00 19.92 241 VAL B C 1
ATOM 3954 O O . VAL B 1 139 ? 40.109 -73.209 -27.818 1.00 22.51 241 VAL B O 1
ATOM 3958 N N . LEU B 1 140 ? 38.994 -74.910 -26.858 1.00 19.47 242 LEU B N 1
ATOM 3959 C CA . LEU B 1 140 ? 38.195 -75.255 -28.026 1.00 19.85 242 LEU B CA 1
ATOM 3960 C C . LEU B 1 140 ? 36.787 -74.713 -27.875 1.00 20.69 242 LEU B C 1
ATOM 3961 O O . LEU B 1 140 ? 36.190 -74.810 -26.802 1.00 21.26 242 LEU B O 1
ATOM 3966 N N . VAL B 1 141 ? 36.251 -74.166 -28.958 1.00 21.52 243 VAL B N 1
ATOM 3967 C CA . VAL B 1 141 ? 34.849 -73.785 -29.041 1.00 22.23 243 VAL B CA 1
ATOM 3968 C C . VAL B 1 141 ? 34.217 -74.693 -30.074 1.00 22.07 243 VAL B C 1
ATOM 3969 O O . VAL B 1 141 ? 34.667 -74.742 -31.222 1.00 22.70 243 VAL B O 1
ATOM 3973 N N . THR B 1 142 ? 33.179 -75.410 -29.677 1.00 21.53 244 THR B N 1
ATOM 3974 C CA . THR B 1 142 ? 32.678 -76.473 -30.522 1.00 23.49 244 THR B CA 1
ATOM 3975 C C . THR B 1 142 ? 31.173 -76.601 -30.335 1.00 22.84 244 THR B C 1
ATOM 3976 O O . THR B 1 142 ? 30.610 -76.200 -29.322 1.00 23.57 244 THR B O 1
ATOM 3980 N N . THR B 1 143 ? 30.526 -77.118 -31.371 1.00 22.73 245 THR B N 1
ATOM 3981 C CA . THR B 1 143 ? 29.103 -77.432 -31.402 1.00 23.24 245 THR B CA 1
ATOM 3982 C C . THR B 1 143 ? 29.025 -78.906 -31.770 1.00 24.55 245 THR B C 1
ATOM 3983 O O . THR B 1 143 ? 28.897 -79.256 -32.953 1.00 25.14 245 THR B O 1
ATOM 3987 N N . PRO B 1 144 ? 29.150 -79.799 -30.789 1.00 24.94 246 PRO B N 1
ATOM 3988 C CA . PRO B 1 144 ? 29.177 -81.232 -31.106 1.00 26.25 246 PRO B CA 1
ATOM 3989 C C . PRO B 1 144 ? 27.836 -81.806 -31.537 1.00 26.18 246 PRO B C 1
ATOM 3990 O O . PRO B 1 144 ? 27.799 -82.723 -32.358 1.00 25.56 246 PRO B O 1
ATOM 3994 N N . SER B 1 145 ? 26.734 -81.293 -31.022 1.00 25.36 247 SER B N 1
ATOM 3995 C CA . SER B 1 145 ? 25.452 -81.922 -31.277 1.00 26.01 247 SER B CA 1
ATOM 3996 C C . SER B 1 145 ? 24.937 -81.641 -32.680 1.00 26.55 247 SER B C 1
ATOM 3997 O O . SER B 1 145 ? 24.228 -82.474 -33.246 1.00 27.69 247 SER B O 1
ATOM 4000 N N . HIS B 1 146 ? 25.225 -80.467 -33.233 1.00 29.20 248 HIS B N 1
ATOM 4001 C CA . HIS B 1 146 ? 24.813 -80.134 -34.596 1.00 29.82 248 HIS B CA 1
ATOM 4002 C C . HIS B 1 146 ? 25.717 -79.001 -35.069 1.00 29.12 248 HIS B C 1
ATOM 4003 O O . HIS B 1 146 ? 25.405 -77.843 -34.809 1.00 31.95 248 HIS B O 1
ATOM 4010 N N . GLN B 1 147 ? 26.785 -79.319 -35.792 1.00 26.87 249 GLN B N 1
ATOM 4011 C CA . GLN B 1 147 ? 27.750 -78.271 -36.106 1.00 26.41 249 GLN B CA 1
ATOM 4012 C C . GLN B 1 147 ? 27.091 -77.129 -36.872 1.00 27.18 249 GLN B C 1
ATOM 4013 O O . GLN B 1 147 ? 26.273 -77.339 -37.762 1.00 27.55 249 GLN B O 1
ATOM 4019 N N . PHE B 1 148 ? 27.434 -75.912 -36.484 1.00 26.77 250 PHE B N 1
ATOM 4020 C CA . PHE B 1 148 ? 26.897 -74.712 -37.086 1.00 26.31 250 PHE B CA 1
ATOM 4021 C C . PHE B 1 148 ? 27.946 -74.100 -37.986 1.00 25.51 250 PHE B C 1
ATOM 4022 O O . PHE B 1 148 ? 28.981 -73.650 -37.480 1.00 25.81 250 PHE B O 1
ATOM 4030 N N . PRO B 1 149 ? 27.723 -74.015 -39.295 1.00 26.23 251 PRO B N 1
ATOM 4031 C CA . PRO B 1 149 ? 26.500 -74.301 -40.034 1.00 28.56 251 PRO B CA 1
ATOM 4032 C C . PRO B 1 149 ? 26.449 -75.636 -40.773 1.00 27.78 251 PRO B C 1
ATOM 4033 O O . PRO B 1 149 ? 25.493 -75.924 -41.456 1.00 28.22 251 PRO B O 1
ATOM 4037 N N . SER B 1 150 ? 27.442 -76.499 -40.645 1.00 25.32 252 SER B N 1
ATOM 4038 C CA . SER B 1 150 ? 27.532 -77.659 -41.514 1.00 24.24 252 SER B CA 1
ATOM 4039 C C . SER B 1 150 ? 26.550 -78.776 -41.176 1.00 26.90 252 SER B C 1
ATOM 4040 O O . SER B 1 150 ? 26.420 -79.721 -41.961 1.00 29.25 252 SER B O 1
ATOM 4043 N N . GLY B 1 151 ? 25.860 -78.713 -40.048 1.00 28.34 253 GLY B N 1
ATOM 4044 C CA . GLY B 1 151 ? 24.962 -79.787 -39.699 1.00 29.17 253 GLY B CA 1
ATOM 4045 C C . GLY B 1 151 ? 25.622 -81.081 -39.281 1.00 28.97 253 GLY B C 1
ATOM 4046 O O . GLY B 1 151 ? 24.910 -82.036 -38.982 1.00 31.86 253 GLY B O 1
ATOM 4047 N N . THR B 1 152 ? 26.950 -81.145 -39.216 1.00 25.81 254 THR B N 1
ATOM 4048 C CA . THR B 1 152 ? 27.623 -82.385 -38.840 1.00 25.27 254 THR B CA 1
ATOM 4049 C C . THR B 1 152 ? 27.455 -82.650 -37.347 1.00 25.13 254 THR B C 1
ATOM 4050 O O . THR B 1 152 ? 27.692 -81.768 -36.516 1.00 25.20 254 THR B O 1
ATOM 4054 N N . ILE B 1 153 ? 27.069 -83.879 -37.015 1.00 25.64 255 ILE B N 1
ATOM 4055 C CA . ILE B 1 153 ? 26.952 -84.333 -35.636 1.00 25.18 255 ILE B CA 1
ATOM 4056 C C . ILE B 1 153 ? 28.228 -85.068 -35.249 1.00 25.51 255 ILE B C 1
ATOM 4057 O O . ILE B 1 153 ? 28.598 -86.069 -35.871 1.00 25.13 255 ILE B O 1
ATOM 4062 N N . MET B 1 154 ? 28.901 -84.566 -34.232 1.00 24.77 256 MET B N 1
ATOM 4063 C CA . MET B 1 154 ? 30.171 -85.121 -33.821 1.00 23.67 256 MET B CA 1
ATOM 4064 C C . MET B 1 154 ? 29.936 -86.477 -33.165 1.00 24.15 256 MET B C 1
ATOM 4065 O O . MET B 1 154 ? 29.216 -86.554 -32.163 1.00 23.81 256 MET B O 1
ATOM 4070 N N . PRO B 1 155 ? 30.502 -87.560 -33.691 1.00 25.00 257 PRO B N 1
ATOM 4071 C CA . PRO B 1 155 ? 30.299 -88.876 -33.085 1.00 23.22 257 PRO B CA 1
ATOM 4072 C C . PRO B 1 155 ? 31.100 -89.060 -31.805 1.00 22.45 257 PRO B C 1
ATOM 4073 O O . PRO B 1 155 ? 32.050 -88.334 -31.513 1.00 22.52 257 PRO B O 1
ATOM 4077 N N . VAL B 1 156 ? 30.715 -90.100 -31.065 1.00 21.96 258 VAL B N 1
ATOM 4078 C CA . VAL B 1 156 ? 31.268 -90.330 -29.739 1.00 22.55 258 VAL B CA 1
ATOM 4079 C C . VAL B 1 156 ? 32.773 -90.505 -29.802 1.00 22.52 258 VAL B C 1
ATOM 4080 O O . VAL B 1 156 ? 33.494 -90.069 -28.903 1.00 24.06 258 VAL B O 1
ATOM 4084 N N . SER B 1 157 ? 33.275 -91.134 -30.861 1.00 22.84 259 SER B N 1
ATOM 4085 C CA . SER B 1 157 ? 34.717 -91.316 -30.991 1.00 22.48 259 SER B CA 1
ATOM 4086 C C . SER B 1 157 ? 35.436 -89.987 -31.053 1.00 23.04 259 SER B C 1
ATOM 4087 O O . SER B 1 157 ? 36.472 -89.803 -30.408 1.00 23.74 259 SER B O 1
ATOM 4090 N N . ARG B 1 158 ? 34.911 -89.045 -31.829 1.00 22.68 260 ARG B N 1
ATOM 4091 C CA . ARG B 1 158 ? 35.588 -87.765 -31.955 1.00 22.99 260 ARG B CA 1
ATOM 4092 C C . ARG B 1 158 ? 35.463 -86.967 -30.674 1.00 23.06 260 ARG B C 1
ATOM 4093 O O . ARG B 1 158 ? 36.381 -86.225 -30.308 1.00 23.16 260 ARG B O 1
ATOM 4101 N N . ARG B 1 159 ? 34.347 -87.141 -29.964 1.00 24.68 261 ARG B N 1
ATOM 4102 C CA . ARG B 1 159 ? 34.174 -86.495 -28.669 1.00 23.18 261 ARG B CA 1
ATOM 4103 C C . ARG B 1 159 ? 35.218 -86.983 -27.679 1.00 22.27 261 ARG B C 1
ATOM 4104 O O . ARG B 1 159 ? 35.847 -86.180 -26.989 1.00 22.43 261 ARG B O 1
ATOM 4112 N N . ILE B 1 160 ? 35.444 -88.296 -27.633 1.00 23.15 262 ILE B N 1
ATOM 4113 C CA . ILE B 1 160 ? 36.463 -88.862 -26.754 1.00 22.18 262 ILE B CA 1
ATOM 4114 C C . ILE B 1 160 ? 37.855 -88.407 -27.153 1.00 22.26 262 ILE B C 1
ATOM 4115 O O . ILE B 1 160 ? 38.712 -88.190 -26.295 1.00 22.99 262 ILE B O 1
ATOM 4120 N N . GLN B 1 161 ? 38.120 -88.274 -28.446 1.00 23.14 263 GLN B N 1
ATOM 4121 C CA . GLN B 1 161 ? 39.420 -87.751 -28.846 1.00 23.14 263 GLN B CA 1
ATOM 4122 C C . GLN B 1 161 ? 39.614 -86.336 -28.339 1.00 22.54 263 GLN B C 1
ATOM 4123 O O . GLN B 1 161 ? 40.713 -85.960 -27.917 1.00 23.30 263 GLN B O 1
ATOM 4129 N N . LEU B 1 162 ? 38.557 -85.528 -28.405 1.00 21.98 264 LEU B N 1
ATOM 4130 C CA . LEU B 1 162 ? 38.635 -84.154 -27.927 1.00 23.38 264 LEU B CA 1
ATOM 4131 C C . LEU B 1 162 ? 38.855 -84.115 -26.418 1.00 23.44 264 LEU B C 1
ATOM 4132 O O . LEU B 1 162 ? 39.697 -83.359 -25.912 1.00 23.15 264 LEU B O 1
ATOM 4137 N N . LEU B 1 163 ? 38.119 -84.949 -25.689 1.00 23.42 265 LEU B N 1
ATOM 4138 C CA . LEU B 1 163 ? 38.262 -85.004 -24.241 1.00 23.99 265 LEU B CA 1
ATOM 4139 C C . LEU B 1 163 ? 39.655 -85.467 -23.849 1.00 23.60 265 LEU B C 1
ATOM 4140 O O . LEU B 1 163 ? 40.253 -84.929 -22.912 1.00 24.55 265 LEU B O 1
ATOM 4145 N N . ASN B 1 164 ? 40.197 -86.450 -24.574 1.00 23.09 266 ASN B N 1
ATOM 4146 C CA . ASN B 1 164 ? 41.535 -86.947 -24.298 1.00 21.58 266 ASN B CA 1
ATOM 4147 C C . ASN B 1 164 ? 42.572 -85.860 -24.499 1.00 23.02 266 ASN B C 1
ATOM 4148 O O . ASN B 1 164 ? 43.460 -85.661 -23.657 1.00 23.78 266 ASN B O 1
ATOM 4153 N N . TRP B 1 165 ? 42.480 -85.143 -25.616 1.00 23.60 267 TRP B N 1
ATOM 4154 C CA . TRP B 1 165 ? 43.396 -84.038 -25.848 1.00 24.11 267 TRP B CA 1
ATOM 4155 C C . TRP B 1 165 ? 43.376 -83.071 -24.678 1.00 22.99 267 TRP B C 1
ATOM 4156 O O . TRP B 1 165 ? 44.426 -82.675 -24.175 1.00 22.58 267 TRP B O 1
ATOM 4167 N N . ALA B 1 166 ? 42.179 -82.683 -24.227 1.00 23.72 268 ALA B N 1
ATOM 4168 C CA . ALA B 1 166 ? 42.097 -81.695 -23.146 1.00 22.71 268 ALA B CA 1
ATOM 4169 C C . ALA B 1 166 ? 42.668 -82.243 -21.837 1.00 23.11 268 ALA B C 1
ATOM 4170 O O . ALA B 1 166 ? 43.260 -81.493 -21.051 1.00 22.75 268 ALA B O 1
ATOM 4172 N N . ALA B 1 167 ? 42.506 -83.550 -21.602 1.00 25.09 269 ALA B N 1
ATOM 4173 C CA . ALA B 1 167 ? 43.047 -84.203 -20.416 1.00 23.49 269 ALA B CA 1
ATOM 4174 C C . ALA B 1 167 ? 44.566 -84.232 -20.402 1.00 23.16 269 ALA B C 1
ATOM 4175 O O . ALA B 1 167 ? 45.158 -84.241 -19.323 1.00 23.54 269 ALA B O 1
ATOM 4177 N N . GLU B 1 168 ? 45.226 -84.261 -21.563 1.00 23.84 270 GLU B N 1
ATOM 4178 C CA . GLU B 1 168 ? 46.675 -84.489 -21.534 1.00 23.00 270 GLU B CA 1
ATOM 4179 C C . GLU B 1 168 ? 47.531 -83.299 -21.078 1.00 21.84 270 GLU B C 1
ATOM 4180 O O . GLU B 1 168 ? 48.664 -83.524 -20.663 1.00 22.57 270 GLU B O 1
ATOM 4186 N N . GLU B 1 169 ? 47.068 -82.061 -21.140 1.00 22.13 271 GLU B N 1
ATOM 4187 C CA . GLU B 1 169 ? 47.883 -80.943 -20.680 1.00 22.33 271 GLU B CA 1
ATOM 4188 C C . GLU B 1 169 ? 47.084 -79.930 -19.875 1.00 22.43 271 GLU B C 1
ATOM 4189 O O . GLU B 1 169 ? 45.859 -79.842 -20.005 1.00 22.91 271 GLU B O 1
ATOM 4195 N N . PRO B 1 170 ? 47.762 -79.155 -19.027 1.00 23.75 272 PRO B N 1
ATOM 4196 C CA . PRO B 1 170 ? 47.056 -78.211 -18.166 1.00 24.86 272 PRO B CA 1
ATOM 4197 C C . PRO B 1 170 ? 46.499 -77.035 -18.942 1.00 24.56 272 PRO B C 1
ATOM 4198 O O . PRO B 1 170 ? 47.011 -76.645 -19.996 1.00 24.68 272 PRO B O 1
ATOM 4202 N N . ARG B 1 171 ? 45.437 -76.462 -18.382 1.00 23.85 273 ARG B N 1
ATOM 4203 C CA . ARG B 1 171 ? 44.837 -75.231 -18.870 1.00 24.16 273 ARG B CA 1
ATOM 4204 C C . ARG B 1 171 ? 44.171 -75.421 -20.220 1.00 22.22 273 ARG B C 1
ATOM 4205 O O . ARG B 1 171 ? 43.995 -74.462 -20.961 1.00 23.63 273 ARG B O 1
ATOM 4207 N N . ARG B 1 172 ? 43.773 -76.652 -20.523 1.00 23.41 274 ARG B N 1
ATOM 4208 C CA . ARG B 1 172 ? 43.031 -76.985 -21.733 1.00 23.22 274 ARG B CA 1
ATOM 4209 C C . ARG B 1 172 ? 41.563 -77.180 -21.388 1.00 21.96 274 ARG B C 1
ATOM 4210 O O . ARG B 1 172 ? 41.241 -77.898 -20.441 1.00 23.08 274 ARG B O 1
ATOM 4218 N N . TYR B 1 173 ? 40.680 -76.561 -22.168 1.00 22.22 275 TYR B N 1
ATOM 4219 C CA . TYR B 1 173 ? 39.251 -76.567 -21.907 1.00 21.26 275 TYR B CA 1
ATOM 4220 C C . TYR B 1 173 ? 38.496 -76.679 -23.218 1.00 20.40 275 TYR B C 1
ATOM 4221 O O . TYR B 1 173 ? 39.015 -76.351 -24.280 1.00 19.84 275 TYR B O 1
ATOM 4230 N N . ILE B 1 174 ? 37.252 -77.140 -23.120 1.00 20.47 276 ILE B N 1
ATOM 4231 C CA . ILE B 1 174 ? 36.362 -77.346 -24.256 1.00 20.58 276 ILE B CA 1
ATOM 4232 C C . ILE B 1 174 ? 35.045 -76.643 -23.983 1.00 20.07 276 ILE B C 1
ATOM 4233 O O . ILE B 1 174 ? 34.299 -77.061 -23.095 1.00 21.18 276 ILE B O 1
ATOM 4238 N N . ILE B 1 175 ? 34.734 -75.617 -24.762 1.00 20.22 277 ILE B N 1
ATOM 4239 C CA . ILE B 1 175 ? 33.445 -74.950 -24.663 1.00 20.10 277 ILE B CA 1
ATOM 4240 C C . ILE B 1 175 ? 32.478 -75.662 -25.592 1.00 20.86 277 ILE B C 1
ATOM 4241 O O . ILE B 1 175 ? 32.678 -75.679 -26.807 1.00 21.52 277 ILE B O 1
ATOM 4246 N N . GLU B 1 176 ? 31.445 -76.269 -25.022 1.00 20.77 278 GLU B N 1
ATOM 4247 C CA . GLU B 1 176 ? 30.414 -76.958 -25.779 1.00 22.06 278 GLU B CA 1
ATOM 4248 C C . GLU B 1 176 ? 29.212 -76.038 -25.902 1.00 23.00 278 GLU B C 1
ATOM 4249 O O . GLU B 1 176 ? 28.458 -75.870 -24.950 1.00 23.22 278 GLU B O 1
ATOM 4255 N N . ASP B 1 177 ? 29.013 -75.465 -27.075 1.00 25.57 279 ASP B N 1
ATOM 4256 C CA . ASP B 1 177 ? 27.870 -74.592 -27.327 1.00 27.35 279 ASP B CA 1
ATOM 4257 C C . ASP B 1 177 ? 26.732 -75.452 -27.839 1.00 29.89 279 ASP B C 1
ATOM 4258 O O . ASP B 1 177 ? 26.698 -75.808 -29.013 1.00 31.48 279 ASP B O 1
ATOM 4263 N N . ASP B 1 178 ? 25.787 -75.775 -26.964 1.00 29.04 280 ASP B N 1
ATOM 4264 C CA . ASP B 1 178 ? 24.610 -76.557 -27.332 1.00 32.82 280 ASP B CA 1
ATOM 4265 C C . ASP B 1 178 ? 23.487 -75.603 -27.762 1.00 38.53 280 ASP B C 1
ATOM 4266 O O . ASP B 1 178 ? 22.426 -75.488 -27.147 1.00 38.40 280 ASP B O 1
ATOM 4271 N N . TYR B 1 179 ? 23.779 -74.894 -28.856 1.00 42.75 281 TYR B N 1
ATOM 4272 C CA . TYR B 1 179 ? 22.966 -73.783 -29.340 1.00 42.56 281 TYR B CA 1
ATOM 4273 C C . TYR B 1 179 ? 21.667 -74.274 -29.967 1.00 47.60 281 TYR B C 1
ATOM 4274 O O . TYR B 1 179 ? 20.630 -73.613 -29.837 1.00 52.93 281 TYR B O 1
ATOM 4283 N N . ASP B 1 180 ? 21.688 -75.442 -30.610 1.00 44.64 282 ASP B N 1
ATOM 4284 C CA . ASP B 1 180 ? 20.601 -75.898 -31.475 1.00 45.36 282 ASP B CA 1
ATOM 4285 C C . ASP B 1 180 ? 19.980 -77.202 -30.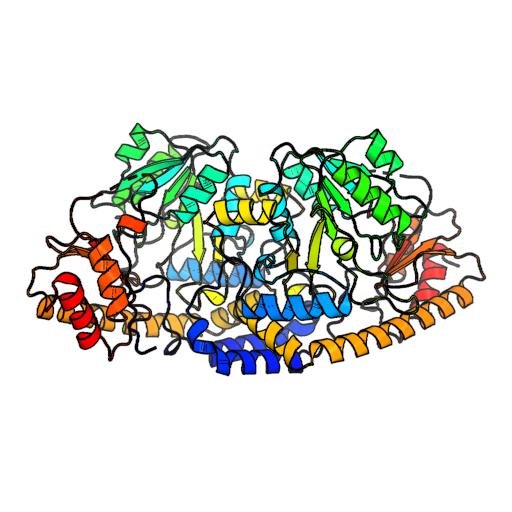982 1.00 45.41 282 ASP B C 1
ATOM 4286 O O . ASP B 1 180 ? 19.389 -77.955 -31.755 1.00 43.58 282 ASP B O 1
ATOM 4291 N N . SER B 1 181 ? 20.079 -77.459 -29.688 1.00 44.71 283 SER B N 1
ATOM 4292 C CA . SER B 1 181 ? 19.975 -78.807 -29.160 1.00 43.25 283 SER B CA 1
ATOM 4293 C C . SER B 1 181 ? 18.562 -79.226 -28.819 1.00 46.08 283 SER B C 1
ATOM 4294 O O . SER B 1 181 ? 18.343 -80.398 -28.498 1.00 45.67 283 SER B O 1
ATOM 4297 N N . GLU B 1 182 ? 17.604 -78.309 -28.880 1.00 49.67 284 GLU B N 1
ATOM 4298 C CA . GLU B 1 182 ? 16.243 -78.644 -28.492 1.00 47.76 284 GLU B CA 1
ATOM 4299 C C . GLU B 1 182 ? 15.544 -79.485 -29.542 1.00 47.73 284 GLU B C 1
ATOM 4300 O O . GLU B 1 182 ? 14.559 -80.156 -29.224 1.00 53.65 284 GLU B O 1
ATOM 4306 N N . PHE B 1 183 ? 16.043 -79.490 -30.772 1.00 46.97 285 PHE B N 1
ATOM 4307 C CA . PHE B 1 183 ? 15.383 -80.168 -31.880 1.00 46.22 285 PHE B CA 1
ATOM 4308 C C . PHE B 1 183 ? 16.363 -81.131 -32.541 1.00 48.60 285 PHE B C 1
ATOM 4309 O O . PHE B 1 183 ? 17.263 -80.692 -33.256 1.00 47.81 285 PHE B O 1
ATOM 4317 N N . THR B 1 184 ? 16.200 -82.433 -32.286 1.00 47.11 286 THR B N 1
ATOM 4318 C CA . THR B 1 184 ? 16.960 -83.498 -32.957 1.00 50.40 286 THR B CA 1
ATOM 4319 C C . THR B 1 184 ? 15.973 -84.617 -33.297 1.00 56.75 286 THR B C 1
ATOM 4320 O O . THR B 1 184 ? 15.583 -85.395 -32.424 1.00 61.49 286 THR B O 1
ATOM 4324 N N . TYR B 1 185 ? 15.563 -84.692 -34.566 1.00 59.63 287 TYR B N 1
ATOM 4325 C CA . TYR B 1 185 ? 14.288 -85.329 -34.899 1.00 63.24 287 TYR B CA 1
ATOM 4326 C C . TYR B 1 185 ? 14.272 -86.846 -35.093 1.00 72.73 287 TYR B C 1
ATOM 4327 O O . TYR B 1 185 ? 13.800 -87.589 -34.224 1.00 72.52 287 TYR B O 1
ATOM 4336 N N . ASP B 1 186 ? 14.822 -87.319 -36.211 1.00 80.60 288 ASP B N 1
ATOM 4337 C CA . ASP B 1 186 ? 14.689 -88.713 -36.624 1.00 88.18 288 ASP B CA 1
ATOM 4338 C C . ASP B 1 186 ? 16.021 -89.437 -36.526 1.00 104.88 288 ASP B C 1
ATOM 4339 O O . ASP B 1 186 ? 16.230 -90.481 -37.156 1.00 101.62 288 ASP B O 1
ATOM 4344 N N . VAL B 1 187 ? 16.929 -88.862 -35.757 1.00 143.65 289 VAL B N 1
ATOM 4345 C CA . VAL B 1 187 ? 18.087 -89.546 -35.214 1.00 148.49 289 VAL B CA 1
ATOM 4346 C C . VAL B 1 187 ? 17.911 -89.529 -33.702 1.00 142.90 289 VAL B C 1
ATOM 4347 O O . VAL B 1 187 ? 17.528 -88.499 -33.135 1.00 143.77 289 VAL B O 1
ATOM 4351 N N . ASP B 1 188 ? 18.116 -90.674 -33.057 1.00 105.97 290 ASP B N 1
ATOM 4352 C CA . ASP B 1 188 ? 18.109 -90.680 -31.602 1.00 93.38 290 ASP B CA 1
ATOM 4353 C C . ASP B 1 188 ? 19.230 -89.781 -31.100 1.00 94.84 290 ASP B C 1
ATOM 4354 O O . ASP B 1 188 ? 20.356 -89.833 -31.602 1.00 89.94 290 ASP B O 1
ATOM 4356 N N . SER B 1 189 ? 18.913 -88.932 -30.121 1.00 96.08 291 SER B N 1
ATOM 4357 C CA . SER B 1 189 ? 19.842 -87.872 -29.741 1.00 92.13 291 SER B CA 1
ATOM 4358 C C . SER B 1 189 ? 21.050 -88.453 -29.025 1.00 90.88 291 SER B C 1
ATOM 4359 O O . SER B 1 189 ? 20.932 -89.383 -28.219 1.00 91.60 291 SER B O 1
ATOM 4362 N N . ILE B 1 190 ? 22.220 -87.906 -29.334 1.00 69.40 292 ILE B N 1
ATOM 4363 C CA . ILE B 1 190 ? 23.440 -88.223 -28.602 1.00 56.45 292 ILE B CA 1
ATOM 4364 C C . ILE B 1 190 ? 23.427 -87.320 -27.374 1.00 49.93 292 ILE B C 1
ATOM 4365 O O . ILE B 1 190 ? 22.944 -86.179 -27.454 1.00 47.60 292 ILE B O 1
ATOM 4370 N N . PRO B 1 191 ? 23.894 -87.795 -26.221 1.00 44.29 293 PRO B N 1
ATOM 4371 C CA . PRO B 1 191 ? 24.054 -86.912 -25.064 1.00 39.01 293 PRO B CA 1
ATOM 4372 C C . PRO B 1 191 ? 25.127 -85.863 -25.316 1.00 34.89 293 PRO B C 1
ATOM 4373 O O . PRO B 1 191 ? 25.978 -85.995 -26.197 1.00 34.38 293 PRO B O 1
ATOM 4377 N N . ALA B 1 192 ? 25.077 -84.802 -24.524 1.00 34.58 294 ALA B N 1
ATOM 4378 C CA . ALA B 1 192 ? 26.072 -83.758 -24.667 1.00 32.14 294 ALA B CA 1
ATOM 4379 C C . ALA B 1 192 ? 27.473 -84.315 -24.441 1.00 29.63 294 ALA B C 1
ATOM 4380 O O . ALA B 1 192 ? 27.661 -85.330 -23.781 1.00 30.38 294 ALA B O 1
ATOM 4382 N N . LEU B 1 193 ? 28.466 -83.636 -25.016 1.00 25.12 295 LEU B N 1
ATOM 4383 C CA . LEU B 1 193 ? 29.847 -83.862 -24.608 1.00 24.14 295 LEU B CA 1
ATOM 4384 C C . LEU B 1 193 ? 29.989 -83.838 -23.094 1.00 25.10 295 LEU B C 1
ATOM 4385 O O . LEU B 1 193 ? 30.656 -84.695 -22.501 1.00 25.79 295 LEU B O 1
ATOM 4390 N N . GLN B 1 194 ? 29.393 -82.827 -22.459 1.00 25.83 296 GLN B N 1
ATOM 4391 C CA . GLN B 1 194 ? 29.574 -82.617 -21.035 1.00 24.25 296 GLN B CA 1
ATOM 4392 C C . GLN B 1 194 ? 29.302 -83.886 -20.251 1.00 25.20 296 GLN B C 1
ATOM 4393 O O . GLN B 1 194 ? 30.015 -84.197 -19.296 1.00 25.64 296 GLN B O 1
ATOM 4399 N N . SER B 1 195 ? 28.297 -84.648 -20.661 1.00 26.14 297 SER B N 1
ATOM 4400 C CA . SER B 1 195 ? 27.969 -85.877 -19.970 1.00 25.44 297 SER B CA 1
ATOM 4401 C C . SER B 1 195 ? 29.098 -86.893 -20.010 1.00 26.32 297 SER B C 1
ATOM 4402 O O . SER B 1 195 ? 29.119 -87.806 -19.187 1.00 27.76 297 SER B O 1
ATOM 4405 N N . LEU B 1 196 ? 30.030 -86.772 -20.944 1.00 27.58 298 LEU B N 1
ATOM 4406 C CA . LEU B 1 196 ? 31.167 -87.679 -21.012 1.00 27.01 298 LEU B CA 1
ATOM 4407 C C . LEU B 1 196 ? 32.383 -87.150 -20.280 1.00 27.25 298 LEU B C 1
ATOM 4408 O O . LEU B 1 196 ? 33.405 -87.831 -20.218 1.00 29.06 298 LEU B O 1
ATOM 4413 N N . ASP B 1 197 ? 32.300 -85.945 -19.759 1.00 25.63 299 ASP B N 1
ATOM 4414 C CA . ASP B 1 197 ? 33.449 -85.221 -19.233 1.00 25.87 299 ASP B CA 1
ATOM 4415 C C . ASP B 1 197 ? 33.839 -85.790 -17.876 1.00 27.20 299 ASP B C 1
ATOM 4416 O O . ASP B 1 197 ? 33.265 -85.425 -16.851 1.00 29.38 299 ASP B O 1
ATOM 4421 N N . ARG B 1 198 ? 34.843 -86.655 -17.866 1.00 28.52 300 ARG B N 1
ATOM 4422 C CA . ARG B 1 198 ? 35.285 -87.285 -16.632 1.00 29.87 300 ARG B CA 1
ATOM 4423 C C . ARG B 1 198 ? 36.146 -86.338 -15.802 1.00 28.11 300 ARG B C 1
ATOM 4424 O O . ARG B 1 198 ? 36.080 -86.341 -14.571 1.00 28.95 300 ARG B O 1
ATOM 4432 N N . PHE B 1 199 ? 36.969 -85.531 -16.455 1.00 28.10 301 PHE B N 1
ATOM 4433 C CA . PHE B 1 199 ? 37.998 -84.773 -15.774 1.00 27.89 301 PHE B CA 1
ATOM 4434 C C . PHE B 1 199 ? 37.661 -83.312 -15.669 1.00 26.74 301 PHE B C 1
ATOM 4435 O O . PHE B 1 199 ? 38.513 -82.518 -15.284 1.00 28.13 301 PHE B O 1
ATOM 4443 N N . GLN B 1 200 ? 36.437 -82.945 -16.009 1.00 25.82 302 GLN B N 1
ATOM 4444 C CA . GLN B 1 200 ? 35.947 -81.586 -15.858 1.00 25.55 302 GLN B CA 1
ATOM 4445 C C . GLN B 1 200 ? 36.799 -80.596 -16.648 1.00 24.35 302 GLN B C 1
ATOM 4446 O O . GLN B 1 200 ? 37.332 -79.623 -16.118 1.00 25.24 302 GLN B O 1
ATOM 4452 N N . ASN B 1 201 ? 36.890 -80.869 -17.952 1.00 25.32 303 ASN B N 1
ATOM 4453 C CA . ASN B 1 201 ? 37.447 -79.961 -18.943 1.00 25.03 303 ASN B CA 1
ATOM 4454 C C . ASN B 1 201 ? 36.380 -79.190 -19.717 1.00 22.56 303 ASN B C 1
ATOM 4455 O O . ASN B 1 201 ? 36.717 -78.219 -20.390 1.00 21.95 303 ASN B O 1
ATOM 4460 N N . VAL B 1 202 ? 35.109 -79.581 -19.634 1.00 23.17 304 VAL B N 1
ATOM 4461 C CA . VAL B 1 202 ? 34.056 -79.053 -20.497 1.00 22.19 304 VAL B CA 1
ATOM 4462 C C . VAL B 1 202 ? 33.288 -77.960 -19.776 1.00 21.47 304 VAL B C 1
ATOM 4463 O O . VAL B 1 202 ? 32.834 -78.161 -18.649 1.00 21.13 304 VAL B O 1
ATOM 4467 N N . ILE B 1 203 ? 33.127 -76.813 -20.436 1.00 21.52 305 ILE B N 1
ATOM 4468 C CA . ILE B 1 203 ? 32.149 -75.793 -20.063 1.00 21.12 305 ILE B CA 1
ATOM 4469 C C . ILE B 1 203 ? 30.940 -75.959 -20.961 1.00 20.56 305 ILE B C 1
ATOM 4470 O O . ILE B 1 203 ? 31.048 -75.828 -22.179 1.00 21.88 305 ILE B O 1
ATOM 4475 N N . TYR B 1 204 ? 29.782 -76.200 -20.383 1.00 20.89 306 TYR B N 1
ATOM 4476 C CA . TYR B 1 204 ? 28.581 -76.369 -21.191 1.00 20.71 306 TYR B CA 1
ATOM 4477 C C . TYR B 1 204 ? 27.798 -75.071 -21.303 1.00 20.89 306 TYR B C 1
ATOM 4478 O O . TYR B 1 204 ? 27.450 -74.474 -20.296 1.00 21.65 306 TYR B O 1
ATOM 4487 N N . MET B 1 205 ? 27.482 -74.642 -22.511 1.00 20.58 307 MET B N 1
ATOM 4488 C CA . MET B 1 205 ? 26.639 -73.468 -22.652 1.00 21.43 307 MET B CA 1
ATOM 4489 C C . MET B 1 205 ? 25.392 -73.777 -23.454 1.00 22.33 307 MET B C 1
ATOM 4490 O O . MET B 1 205 ? 25.465 -74.307 -24.557 1.00 24.40 307 MET B O 1
ATOM 4495 N N . GLY B 1 206 ? 24.251 -73.398 -22.904 1.00 23.44 308 GLY B N 1
ATOM 4496 C CA . GLY B 1 206 ? 22.990 -73.610 -23.562 1.00 26.41 308 GLY B CA 1
ATOM 4497 C C . GLY B 1 206 ? 22.235 -72.300 -23.586 1.00 26.91 308 GLY B C 1
ATOM 4498 O O . GLY B 1 206 ? 22.630 -71.326 -22.962 1.00 27.05 308 GLY B O 1
ATOM 4499 N N . THR B 1 207 ? 21.143 -72.294 -24.315 1.00 28.72 309 THR B N 1
ATOM 4500 C CA . THR B 1 207 ? 20.437 -71.042 -24.432 1.00 30.59 309 THR B CA 1
ATOM 4501 C C . THR B 1 207 ? 18.979 -71.373 -24.684 1.00 33.39 309 THR B C 1
ATOM 4502 O O . THR B 1 207 ? 18.638 -72.488 -25.082 1.00 33.72 309 THR B O 1
ATOM 4506 N N . PHE B 1 208 ? 18.118 -70.412 -24.373 1.00 34.82 310 PHE B N 1
ATOM 4507 C CA . PHE B 1 208 ? 16.694 -70.516 -24.620 1.00 36.02 310 PHE B CA 1
ATOM 4508 C C . PHE B 1 208 ? 16.274 -69.621 -25.763 1.00 41.02 310 PHE B C 1
ATOM 4509 O O . PHE B 1 208 ? 15.083 -69.518 -26.059 1.00 44.59 310 PHE B O 1
ATOM 4517 N N . SER B 1 209 ? 17.237 -68.963 -26.399 1.00 36.90 311 SER B N 1
ATOM 4518 C CA . SER B 1 209 ? 16.936 -68.032 -27.474 1.00 41.13 311 SER B CA 1
ATOM 4519 C C . SER B 1 209 ? 16.356 -68.755 -28.678 1.00 41.76 311 SER B C 1
ATOM 4520 O O . SER B 1 209 ? 15.358 -68.313 -29.259 1.00 43.18 311 SER B O 1
ATOM 4523 N N . LYS B 1 210 ? 16.959 -69.884 -29.049 1.00 44.46 312 LYS B N 1
ATOM 4524 C CA . LYS B 1 210 ? 16.428 -70.702 -30.128 1.00 45.83 312 LYS B CA 1
ATOM 4525 C C . LYS B 1 210 ? 15.085 -71.297 -29.746 1.00 46.89 312 LYS B C 1
ATOM 4526 O O . LYS B 1 210 ? 14.157 -71.337 -30.561 1.00 45.01 312 LYS B O 1
ATOM 4532 N N . SER B 1 211 ? 14.966 -71.759 -28.504 1.00 46.97 313 SER B N 1
ATOM 4533 C CA . SER B 1 211 ? 13.815 -72.557 -28.110 1.00 48.64 313 SER B CA 1
ATOM 4534 C C . SER B 1 211 ? 12.615 -71.717 -27.695 1.00 43.60 313 SER B C 1
ATOM 4535 O O . SER B 1 211 ? 11.519 -72.265 -27.563 1.00 44.61 313 SER B O 1
ATOM 4538 N N . LEU B 1 212 ? 12.784 -70.420 -27.447 1.00 43.42 314 LEU B N 1
ATOM 4539 C CA . LEU B 1 212 ? 11.628 -69.545 -27.280 1.00 43.69 314 LEU B CA 1
ATOM 4540 C C . LEU B 1 212 ? 11.633 -68.376 -28.264 1.00 47.81 314 LEU B C 1
ATOM 4541 O O . LEU B 1 212 ? 10.795 -68.344 -29.172 1.00 48.35 314 LEU B O 1
ATOM 4546 N N . LEU B 1 213 ? 12.598 -67.448 -28.156 1.00 46.25 315 LEU B N 1
ATOM 4547 C CA . LEU B 1 213 ? 12.662 -66.196 -28.910 1.00 48.90 315 LEU B CA 1
ATOM 4548 C C . LEU B 1 213 ? 14.070 -65.621 -28.789 1.00 48.90 315 LEU B C 1
ATOM 4549 O O . LEU B 1 213 ? 14.719 -65.818 -27.757 1.00 47.11 315 LEU B O 1
ATOM 4554 N N . PRO B 1 214 ? 14.565 -64.901 -29.808 1.00 49.84 316 PRO B N 1
ATOM 4555 C CA . PRO B 1 214 ? 15.879 -64.261 -29.656 1.00 48.32 316 PRO B CA 1
ATOM 4556 C C . PRO B 1 214 ? 15.840 -63.051 -28.748 1.00 49.51 316 PRO B C 1
ATOM 4557 O O . PRO B 1 214 ? 16.757 -62.870 -27.937 1.00 51.76 316 PRO B O 1
ATOM 4561 N N . GLY B 1 215 ? 14.785 -62.228 -28.842 1.00 52.13 317 GLY B N 1
ATOM 4562 C CA . GLY B 1 215 ? 14.660 -61.019 -28.053 1.00 44.99 317 GLY B CA 1
ATOM 4563 C C . GLY B 1 215 ? 14.482 -61.252 -26.579 1.00 41.84 317 GLY B C 1
ATOM 4564 O O . GLY B 1 215 ? 14.466 -60.284 -25.815 1.00 38.73 317 GLY B O 1
ATOM 4565 N N . LEU B 1 216 ? 14.349 -62.517 -26.167 1.00 40.39 318 LEU B N 1
ATOM 4566 C CA . LEU B 1 216 ? 14.107 -62.841 -24.771 1.00 39.21 318 LEU B CA 1
ATOM 4567 C C . LEU B 1 216 ? 15.395 -62.886 -23.964 1.00 39.77 318 LEU B C 1
ATOM 4568 O O . LEU B 1 216 ? 15.347 -62.691 -22.747 1.00 43.34 318 LEU B O 1
ATOM 4573 N N . ARG B 1 217 ? 16.537 -6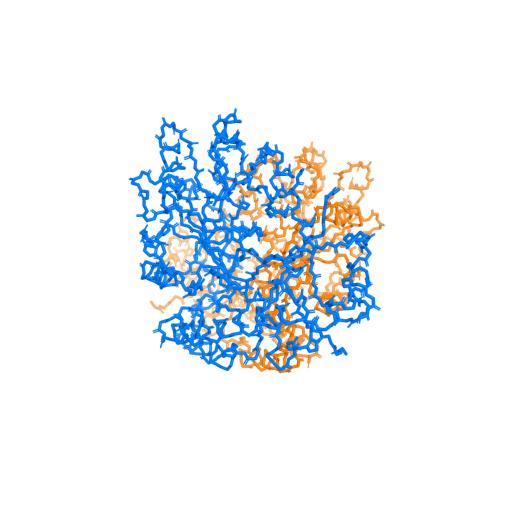3.164 -24.597 1.00 37.23 319 ARG B N 1
ATOM 4574 C CA . ARG B 1 217 ? 17.864 -62.955 -24.001 1.00 35.50 319 ARG B CA 1
ATOM 4575 C C . ARG B 1 217 ? 18.044 -63.711 -22.678 1.00 32.47 319 ARG B C 1
ATOM 4576 O O . ARG B 1 217 ? 18.165 -63.119 -21.604 1.00 32.07 319 ARG B O 1
ATOM 4584 N N . ILE B 1 218 ? 18.070 -65.038 -22.766 1.00 33.35 320 ILE B N 1
ATOM 4585 C CA . ILE B 1 218 ? 18.398 -65.809 -21.571 1.00 29.66 320 ILE B CA 1
ATOM 4586 C C . ILE B 1 218 ? 19.191 -67.055 -21.931 1.00 27.77 320 ILE B C 1
ATOM 4587 O O . ILE B 1 218 ? 18.677 -67.964 -22.584 1.00 28.32 320 ILE B O 1
ATOM 4592 N N . SER B 1 219 ? 20.441 -67.109 -21.478 1.00 26.98 321 SER B N 1
ATOM 4593 C CA . SER B 1 219 ? 21.346 -68.203 -21.776 1.00 26.85 321 SER B CA 1
ATOM 4594 C C . SER B 1 219 ? 22.089 -68.587 -20.508 1.00 23.99 321 SER B C 1
ATOM 4595 O O . SER B 1 219 ? 22.010 -67.906 -19.497 1.00 23.41 321 SER B O 1
ATOM 4598 N N . TYR B 1 220 ? 22.818 -69.690 -20.555 1.00 23.53 322 TYR B N 1
ATOM 4599 C CA . TYR B 1 220 ? 23.413 -70.183 -19.331 1.00 23.24 322 TYR B CA 1
ATOM 4600 C C . TYR B 1 220 ? 24.665 -70.968 -19.654 1.00 21.76 322 TYR B C 1
ATOM 4601 O O . TYR B 1 220 ? 24.870 -71.409 -20.783 1.00 22.14 322 TYR B O 1
ATOM 4610 N N . MET B 1 221 ? 25.472 -71.181 -18.621 1.00 21.46 323 MET B N 1
ATOM 4611 C CA . MET B 1 221 ? 26.725 -71.889 -18.777 1.00 21.05 323 MET B CA 1
ATOM 4612 C C . MET B 1 221 ? 27.069 -72.609 -17.487 1.00 19.61 323 MET B C 1
ATOM 4613 O O . MET B 1 221 ? 26.856 -72.090 -16.396 1.00 21.00 323 MET B O 1
ATOM 4618 N N . VAL B 1 222 ? 27.584 -73.812 -17.638 1.00 19.23 324 VAL B N 1
ATOM 4619 C CA . VAL B 1 222 ? 27.921 -74.724 -16.558 1.00 21.90 324 VAL B CA 1
ATOM 4620 C C . VAL B 1 222 ? 29.436 -74.818 -16.510 1.00 20.93 324 VAL B C 1
ATOM 4621 O O . VAL B 1 222 ? 30.056 -75.320 -17.454 1.00 22.12 324 VAL B O 1
ATOM 4625 N N . LEU B 1 223 ? 30.028 -74.345 -15.405 1.00 20.84 325 LEU B N 1
ATOM 4626 C CA . LEU B 1 223 ? 31.451 -74.152 -15.176 1.00 21.24 325 LEU B CA 1
ATOM 4627 C C . LEU B 1 223 ? 32.055 -75.297 -14.388 1.00 23.09 325 LEU B C 1
ATOM 4628 O O . LEU B 1 223 ? 31.480 -75.693 -13.364 1.00 22.60 325 LEU B O 1
ATOM 4633 N N . PRO B 1 224 ? 33.237 -75.785 -14.787 1.00 22.90 326 PRO B N 1
ATOM 4634 C CA . PRO B 1 224 ? 33.948 -76.750 -13.961 1.00 23.04 326 PRO B CA 1
ATOM 4635 C C . PRO B 1 224 ? 34.395 -76.106 -12.665 1.00 24.61 326 PRO B C 1
ATOM 4636 O O . PRO B 1 224 ? 34.599 -74.881 -12.600 1.00 24.33 326 PRO B O 1
ATOM 4640 N N . PRO B 1 225 ? 34.585 -76.896 -11.600 1.00 26.31 327 PRO B N 1
ATOM 4641 C CA . PRO B 1 225 ? 34.800 -76.301 -10.273 1.00 24.24 327 PRO B CA 1
ATOM 4642 C C . PRO B 1 225 ? 35.953 -75.334 -10.219 1.00 25.29 327 PRO B C 1
ATOM 4643 O O . PRO B 1 225 ? 35.906 -74.361 -9.470 1.00 25.37 327 PRO B O 1
ATOM 4647 N N . GLU B 1 226 ? 37.007 -75.576 -10.976 1.00 24.79 328 GLU B N 1
ATOM 4648 C CA . GLU B 1 226 ? 38.118 -74.646 -10.925 1.00 25.64 328 GLU B CA 1
ATOM 4649 C C . GLU B 1 226 ? 37.711 -73.308 -11.520 1.00 24.70 328 GLU B C 1
ATOM 4650 O O . GLU B 1 226 ? 38.090 -72.242 -11.010 1.00 24.84 328 GLU B O 1
ATOM 4656 N N . LEU B 1 227 ? 36.903 -73.342 -12.574 1.00 25.16 329 LEU B N 1
ATOM 4657 C CA . LEU B 1 227 ? 36.443 -72.101 -13.176 1.00 26.36 329 LEU B CA 1
ATOM 4658 C C . LEU B 1 227 ? 35.385 -71.433 -12.305 1.00 24.76 329 LEU B C 1
ATOM 4659 O O . LEU B 1 227 ? 35.342 -70.207 -12.201 1.00 23.76 329 LEU B O 1
ATOM 4664 N N . LEU B 1 228 ? 34.544 -72.226 -11.651 1.00 25.19 330 LEU B N 1
ATOM 4665 C CA . LEU B 1 228 ? 33.590 -71.684 -10.692 1.00 24.93 330 LEU B CA 1
ATOM 4666 C C . LEU B 1 228 ? 34.299 -71.003 -9.532 1.00 24.63 330 LEU B C 1
ATOM 4667 O O . LEU B 1 228 ? 33.851 -69.962 -9.045 1.00 24.59 330 LEU B O 1
ATOM 4672 N N . ARG B 1 229 ? 35.390 -71.600 -9.049 1.00 24.65 331 ARG B N 1
ATOM 4673 C CA . ARG B 1 229 ? 36.222 -70.958 -8.037 1.00 24.42 331 ARG B CA 1
ATOM 4674 C C . ARG B 1 229 ? 36.773 -69.642 -8.557 1.00 24.06 331 ARG B C 1
ATOM 4675 O O . ARG B 1 229 ? 36.712 -68.613 -7.879 1.00 24.26 331 ARG B O 1
ATOM 4683 N N . ALA B 1 230 ? 37.304 -69.661 -9.782 1.00 24.42 332 ALA B N 1
ATOM 4684 C CA . ALA B 1 230 ? 37.750 -68.431 -10.417 1.00 24.21 332 ALA B CA 1
ATOM 4685 C C . ALA B 1 230 ? 36.658 -67.378 -10.391 1.00 23.86 332 ALA B C 1
ATOM 4686 O O . ALA B 1 230 ? 36.928 -66.196 -10.177 1.00 24.53 332 ALA B O 1
ATOM 4688 N N . TYR B 1 231 ? 35.418 -67.797 -10.593 1.00 23.46 333 TYR B N 1
ATOM 4689 C CA . TYR B 1 231 ? 34.320 -66.843 -10.672 1.00 23.60 333 TYR B CA 1
ATOM 4690 C C . TYR B 1 231 ? 33.954 -66.279 -9.308 1.00 23.80 333 TYR B C 1
ATOM 4691 O O . TYR B 1 231 ? 33.667 -65.085 -9.181 1.00 23.62 333 TYR B O 1
ATOM 4700 N N . LYS B 1 232 ? 33.901 -67.131 -8.287 1.00 23.88 334 LYS B N 1
ATOM 4701 C CA . LYS B 1 232 ? 33.524 -66.646 -6.972 1.00 23.85 334 LYS B CA 1
ATOM 4702 C C . LYS B 1 232 ? 34.610 -65.780 -6.386 1.00 25.04 334 LYS B C 1
ATOM 4703 O O . LYS B 1 232 ? 34.320 -64.901 -5.578 1.00 27.06 334 LYS B O 1
ATOM 4709 N N . GLN B 1 233 ? 35.846 -65.993 -6.811 1.00 24.17 335 GLN B N 1
ATOM 4710 C CA . GLN B 1 233 ? 36.945 -65.148 -6.404 1.00 24.41 335 GLN B CA 1
ATOM 4711 C C . GLN B 1 233 ? 36.763 -63.724 -6.868 1.00 24.22 335 GLN B C 1
ATOM 4712 O O . GLN B 1 233 ? 37.307 -62.820 -6.241 1.00 26.53 335 GLN B O 1
ATOM 4718 N N . ARG B 1 234 ? 36.004 -63.496 -7.941 1.00 25.99 336 ARG B N 1
ATOM 4719 C CA . ARG B 1 234 ? 35.817 -62.136 -8.433 1.00 25.35 336 ARG B CA 1
ATOM 4720 C C . ARG B 1 234 ? 35.009 -61.312 -7.452 1.00 24.95 336 ARG B C 1
ATOM 4721 O O . ARG B 1 234 ? 35.410 -60.211 -7.077 1.00 26.42 336 ARG B O 1
ATOM 4729 N N . GLY B 1 235 ? 33.853 -61.815 -7.052 1.00 23.63 337 GLY B N 1
ATOM 4730 C CA . GLY B 1 235 ? 33.074 -61.142 -6.047 1.00 24.88 337 GLY B CA 1
ATOM 4731 C C . GLY B 1 235 ? 32.433 -59.835 -6.454 1.00 26.50 337 GLY B C 1
ATOM 4732 O O . GLY B 1 235 ? 31.938 -59.109 -5.585 1.00 28.59 337 GLY B O 1
ATOM 4733 N N . TYR B 1 236 ? 32.418 -59.490 -7.733 1.00 27.69 338 TYR B N 1
ATOM 4734 C CA . TYR B 1 236 ? 31.822 -58.224 -8.113 1.00 27.44 338 TYR B CA 1
ATOM 4735 C C . TYR B 1 236 ? 30.754 -58.340 -9.182 1.00 26.37 338 TYR B C 1
ATOM 4736 O O . TYR B 1 236 ? 30.201 -57.313 -9.582 1.00 27.57 338 TYR B O 1
ATOM 4745 N N . ASP B 1 237 ? 30.428 -59.545 -9.632 1.00 25.82 339 ASP B N 1
ATOM 4746 C CA . ASP B 1 237 ? 29.475 -59.682 -10.719 1.00 25.99 339 ASP B CA 1
ATOM 4747 C C . ASP B 1 237 ? 28.035 -59.507 -10.246 1.00 24.67 339 ASP B C 1
ATOM 4748 O O . ASP B 1 237 ? 27.689 -59.725 -9.086 1.00 25.35 339 ASP B O 1
ATOM 4753 N N . LEU B 1 238 ? 27.196 -59.110 -11.185 1.00 25.40 340 LEU B N 1
ATOM 4754 C CA . LEU B 1 238 ? 25.784 -58.903 -10.955 1.00 25.65 340 LEU B CA 1
ATOM 4755 C C . LEU B 1 238 ? 25.014 -59.540 -12.095 1.00 24.86 340 LEU B C 1
ATOM 4756 O O . LEU B 1 238 ? 25.445 -59.504 -13.246 1.00 25.32 340 LEU B O 1
ATOM 4761 N N . GLN B 1 239 ? 23.866 -60.107 -11.768 1.00 26.14 341 GLN B N 1
ATOM 4762 C CA . GLN B 1 239 ? 23.067 -60.818 -12.748 1.00 25.25 341 GLN B CA 1
ATOM 4763 C C . GLN B 1 239 ? 22.543 -59.861 -13.807 1.00 26.26 341 GLN B C 1
ATOM 4764 O O . GLN B 1 239 ? 21.922 -58.843 -13.494 1.00 27.48 341 GLN B O 1
ATOM 4770 N N . THR B 1 240 ? 22.792 -60.194 -15.066 1.00 25.91 342 THR B N 1
ATOM 4771 C CA . THR B 1 240 ? 22.345 -59.381 -16.187 1.00 26.77 342 THR B CA 1
ATOM 4772 C C . THR B 1 240 ? 20.940 -59.712 -16.631 1.00 25.84 342 THR B C 1
ATOM 4773 O O . THR B 1 240 ? 20.325 -58.916 -17.336 1.00 25.95 342 THR B O 1
ATOM 4777 N N . CYS B 1 241 ? 20.429 -60.863 -16.236 1.00 25.90 343 CYS B N 1
ATOM 4778 C CA . CYS B 1 241 ? 19.158 -61.350 -16.728 1.00 25.71 343 CYS B CA 1
ATOM 4779 C C . CYS B 1 241 ? 18.045 -60.898 -15.791 1.00 26.22 343 CYS B C 1
ATOM 4780 O O . CYS B 1 241 ? 18.105 -61.140 -14.585 1.00 25.68 343 CYS B O 1
ATOM 4783 N N . SER B 1 242 ? 17.041 -60.239 -16.359 1.00 28.75 344 SER B N 1
ATOM 4784 C CA . SER B 1 242 ? 15.927 -59.704 -15.597 1.00 27.98 344 SER B CA 1
ATOM 4785 C C . SER B 1 242 ? 15.329 -60.771 -14.695 1.00 28.87 344 SER B C 1
ATOM 4786 O O . SER B 1 242 ? 15.075 -61.897 -15.127 1.00 28.47 344 SER B O 1
ATOM 4789 N N . SER B 1 243 ? 15.137 -60.416 -13.423 1.00 29.30 345 SER B N 1
ATOM 4790 C CA . SER B 1 243 ? 14.589 -61.369 -12.467 1.00 28.31 345 SER B CA 1
ATOM 4791 C C . SER B 1 243 ? 13.190 -61.785 -12.871 1.00 27.38 345 SER B C 1
ATOM 4792 O O . SER B 1 243 ? 12.792 -62.935 -12.675 1.00 27.15 345 SER B O 1
ATOM 4795 N N . LEU B 1 244 ? 12.431 -60.858 -13.440 1.00 27.38 346 LEU B N 1
ATOM 4796 C CA . LEU B 1 244 ? 11.137 -61.221 -13.980 1.00 27.97 346 LEU B CA 1
ATOM 4797 C C . LEU B 1 244 ? 11.278 -62.301 -15.034 1.00 26.86 346 LEU B C 1
ATOM 4798 O O . LEU B 1 244 ? 10.523 -63.278 -15.054 1.00 26.77 346 LEU B O 1
ATOM 4803 N N . THR B 1 245 ? 12.232 -62.132 -15.934 1.00 27.84 347 THR B N 1
ATOM 4804 C CA . THR B 1 245 ? 12.394 -63.113 -16.988 1.00 27.62 347 THR B CA 1
ATOM 4805 C C . THR B 1 245 ? 12.754 -64.464 -16.386 1.00 26.13 347 THR B C 1
ATOM 4806 O O . THR B 1 245 ? 12.210 -65.497 -16.783 1.00 25.12 347 THR B O 1
ATOM 4810 N N . GLN B 1 246 ? 13.627 -64.457 -15.378 1.00 28.00 348 GLN B N 1
ATOM 4811 C CA . GLN B 1 246 ? 14.075 -65.689 -14.742 1.00 26.39 348 GLN B CA 1
ATOM 4812 C C . GLN B 1 246 ? 12.905 -66.422 -14.113 1.00 26.45 348 GLN B C 1
ATOM 4813 O O . GLN B 1 246 ? 12.762 -67.638 -14.259 1.00 27.01 348 GLN B O 1
ATOM 4819 N N . LEU B 1 247 ? 12.048 -65.686 -13.409 1.00 27.18 349 LEU B N 1
ATOM 4820 C CA . LEU B 1 247 ? 10.919 -66.301 -12.722 1.00 26.60 349 LEU B CA 1
ATOM 4821 C C . LEU B 1 247 ? 9.879 -66.803 -13.704 1.00 26.26 349 LEU B C 1
ATOM 4822 O O . LEU B 1 247 ? 9.285 -67.867 -13.497 1.00 26.36 349 LEU B O 1
ATOM 4827 N N . THR B 1 248 ? 9.628 -66.033 -14.766 1.00 26.16 350 THR B N 1
ATOM 4828 C CA . THR B 1 248 ? 8.721 -66.476 -15.810 1.00 26.23 350 THR B CA 1
ATOM 4829 C C . THR B 1 248 ? 9.215 -67.754 -16.444 1.00 25.88 350 THR B C 1
ATOM 4830 O O . THR B 1 248 ? 8.428 -68.649 -16.746 1.00 26.50 350 THR B O 1
ATOM 4834 N N . LEU B 1 249 ? 10.513 -67.846 -16.681 1.00 25.01 351 LEU B N 1
ATOM 4835 C CA . LEU B 1 249 ? 11.039 -69.070 -17.252 1.00 25.25 351 LEU B CA 1
ATOM 4836 C C . LEU B 1 249 ? 10.900 -70.237 -16.290 1.00 25.90 351 LEU B C 1
ATOM 4837 O O . LEU B 1 249 ? 10.597 -71.356 -16.713 1.00 27.22 351 LEU B O 1
ATOM 4842 N N . GLN B 1 250 ? 11.134 -70.011 -14.996 1.00 25.22 352 GLN B N 1
ATOM 4843 C CA . GLN B 1 250 ? 10.989 -71.118 -14.055 1.00 24.66 352 GLN B CA 1
ATOM 4844 C C . GLN B 1 250 ? 9.542 -71.611 -13.997 1.00 26.90 352 GLN B C 1
ATOM 4845 O O . GLN B 1 250 ? 9.288 -72.823 -13.986 1.00 28.80 352 GLN B O 1
ATOM 4851 N N . GLU B 1 251 ? 8.579 -70.692 -13.984 1.00 27.38 353 GLU B N 1
ATOM 4852 C CA . GLU B 1 251 ? 7.181 -71.108 -14.040 1.00 28.11 353 GLU B CA 1
ATOM 4853 C C . GLU B 1 251 ? 6.886 -71.840 -15.336 1.00 28.47 353 GLU B C 1
ATOM 4854 O O . GLU B 1 251 ? 6.234 -72.888 -15.334 1.00 28.74 353 GLU B O 1
ATOM 4860 N N . PHE B 1 252 ? 7.385 -71.305 -16.448 1.00 29.27 354 PHE B N 1
ATOM 4861 C CA . PHE B 1 252 ? 7.176 -71.881 -17.766 1.00 29.31 354 PHE B CA 1
ATOM 4862 C C . PHE B 1 252 ? 7.656 -73.317 -17.817 1.00 29.91 354 PHE B C 1
ATOM 4863 O O . PHE B 1 252 ? 6.988 -74.194 -18.373 1.00 30.85 354 PHE B O 1
ATOM 4871 N N . ILE B 1 253 ? 8.825 -73.571 -17.246 1.00 28.32 355 ILE B N 1
ATOM 4872 C CA . ILE B 1 253 ? 9.347 -74.926 -17.206 1.00 29.13 355 ILE B CA 1
ATOM 4873 C C . ILE B 1 253 ? 8.472 -75.804 -16.332 1.00 30.19 355 ILE B C 1
ATOM 4874 O O . ILE B 1 253 ? 7.980 -76.851 -16.770 1.00 31.32 355 ILE B O 1
ATOM 4879 N N . GLU B 1 254 ? 8.231 -75.370 -15.095 1.00 29.52 356 GLU B N 1
ATOM 4880 C CA . GLU B 1 254 ? 7.696 -76.280 -14.091 1.00 30.84 356 GLU B CA 1
ATOM 4881 C C . GLU B 1 254 ? 6.206 -76.521 -14.243 1.00 31.84 356 GLU B C 1
ATOM 4882 O O . GLU B 1 254 ? 5.718 -77.588 -13.857 1.00 30.99 356 GLU B O 1
ATOM 4888 N N . SER B 1 255 ? 5.478 -75.557 -14.802 1.00 32.86 357 SER B N 1
ATOM 4889 C CA . SER B 1 255 ? 4.095 -75.800 -15.164 1.00 32.57 357 SER B CA 1
ATOM 4890 C C . SER B 1 255 ? 3.968 -76.814 -16.290 1.00 34.10 357 SER B C 1
ATOM 4891 O O . SER B 1 255 ? 2.854 -77.251 -16.589 1.00 34.21 357 SER B O 1
ATOM 4894 N N . GLY B 1 256 ? 5.072 -77.187 -16.928 1.00 30.14 358 GLY B N 1
ATOM 4895 C CA . GLY B 1 256 ? 5.023 -78.081 -18.059 1.00 30.80 358 GLY B CA 1
ATOM 4896 C C . GLY B 1 256 ? 4.745 -77.414 -19.384 1.00 30.69 358 GLY B C 1
ATOM 4897 O O . GLY B 1 256 ? 4.559 -78.113 -20.383 1.00 33.22 358 GLY B O 1
ATOM 4898 N N . GLU B 1 257 ? 4.702 -76.086 -19.424 1.00 31.56 359 GLU B N 1
ATOM 4899 C CA . GLU B 1 257 ? 4.428 -75.383 -20.668 1.00 30.96 359 GLU B CA 1
ATOM 4900 C C . GLU B 1 257 ? 5.605 -75.448 -21.630 1.00 32.33 359 GLU B C 1
ATOM 4901 O O . GLU B 1 257 ? 5.411 -75.548 -22.848 1.00 33.93 359 GLU B O 1
ATOM 4907 N N . TYR B 1 258 ? 6.829 -75.375 -21.112 1.00 31.26 360 TYR B N 1
ATOM 4908 C CA . TYR B 1 258 ? 7.999 -75.447 -21.979 1.00 32.48 360 TYR B CA 1
ATOM 4909 C C . TYR B 1 258 ? 8.073 -76.786 -22.703 1.00 33.87 360 TYR B C 1
ATOM 4910 O O . TYR B 1 258 ? 8.335 -76.845 -23.908 1.00 34.23 360 TYR B O 1
ATOM 4919 N N . GLN B 1 259 ? 7.871 -77.875 -21.967 1.00 33.72 361 GLN B N 1
ATOM 4920 C CA . GLN B 1 259 ? 7.921 -79.211 -22.547 1.00 35.32 361 GLN B CA 1
ATOM 4921 C C . GLN B 1 259 ? 6.826 -79.413 -23.587 1.00 35.68 361 GLN B C 1
ATOM 4922 O O . GLN B 1 259 ? 7.068 -79.991 -24.654 1.00 35.47 361 GLN B O 1
ATOM 4928 N N . LYS B 1 260 ? 5.618 -78.934 -23.295 1.00 37.43 362 LYS B N 1
ATOM 4929 C CA . LYS B 1 260 ? 4.547 -78.911 -24.282 1.00 36.89 362 LYS B CA 1
ATOM 4930 C C . LYS B 1 260 ? 4.977 -78.207 -25.562 1.00 38.18 362 LYS B C 1
ATOM 4931 O O . LYS B 1 260 ? 4.933 -78.792 -26.651 1.00 38.69 362 LYS B O 1
ATOM 4937 N N . HIS B 1 261 ? 5.396 -76.939 -25.445 1.00 36.65 363 HIS B N 1
ATOM 4938 C CA . HIS B 1 261 ? 5.804 -76.174 -26.623 1.00 36.74 363 HIS B CA 1
ATOM 4939 C C . HIS B 1 261 ? 6.914 -76.880 -27.394 1.00 35.83 363 HIS B C 1
ATOM 4940 O O . HIS B 1 261 ? 6.903 -76.901 -28.624 1.00 35.78 363 HIS B O 1
ATOM 4947 N N . ILE B 1 262 ? 7.893 -77.446 -26.698 1.00 37.66 364 ILE B N 1
ATOM 4948 C CA . ILE B 1 262 ? 9.003 -78.051 -27.417 1.00 37.94 364 ILE B CA 1
ATOM 4949 C C . ILE B 1 262 ? 8.555 -79.314 -28.129 1.00 38.26 364 ILE B C 1
ATOM 4950 O O . ILE B 1 262 ? 8.959 -79.571 -29.261 1.00 37.70 364 ILE B O 1
ATOM 4955 N N . LYS B 1 263 ? 7.715 -80.121 -27.492 1.00 37.43 365 LYS B N 1
ATOM 4956 C CA . LYS B 1 263 ? 7.183 -81.286 -28.183 1.00 36.64 365 LYS B CA 1
ATOM 4957 C C . LYS B 1 263 ? 6.447 -80.866 -29.445 1.00 36.60 365 LYS B C 1
ATOM 4958 O O . LYS B 1 263 ? 6.656 -81.435 -30.527 1.00 36.58 365 LYS B O 1
ATOM 4964 N N . LYS B 1 264 ? 5.634 -79.818 -29.337 1.00 35.91 366 LYS B N 1
ATOM 4965 C CA . LYS B 1 264 ? 4.844 -79.372 -30.478 1.00 36.05 366 LYS B CA 1
ATOM 4966 C C . LYS B 1 264 ? 5.726 -78.815 -31.590 1.00 36.57 366 LYS B C 1
ATOM 4967 O O . LYS B 1 264 ? 5.533 -79.146 -32.761 1.00 36.98 366 LYS B O 1
ATOM 4973 N N . MET B 1 265 ? 6.698 -77.970 -31.246 1.00 36.42 367 MET B N 1
ATOM 4974 C CA . MET B 1 265 ? 7.539 -77.355 -32.263 1.00 34.81 367 MET B CA 1
ATOM 4975 C C . MET B 1 265 ? 8.467 -78.380 -32.880 1.00 34.62 367 MET B C 1
ATOM 4976 O O . MET B 1 265 ? 8.762 -78.323 -34.074 1.00 34.79 367 MET B O 1
ATOM 4981 N N . LYS B 1 266 ? 8.957 -79.306 -32.067 1.00 36.87 368 LYS B N 1
ATOM 4982 C CA . LYS B 1 266 ? 9.743 -80.416 -32.563 1.00 37.59 368 LYS B CA 1
ATOM 4983 C C . LYS B 1 266 ? 8.974 -81.182 -33.623 1.00 38.25 368 LYS B C 1
ATOM 4984 O O . LYS B 1 266 ? 9.497 -81.451 -34.707 1.00 39.35 368 LYS B O 1
ATOM 4990 N N . GLN B 1 267 ? 7.713 -81.523 -33.340 1.00 35.83 369 GLN B N 1
ATOM 4991 C CA . GLN B 1 267 ? 6.929 -82.254 -34.334 1.00 36.97 369 GLN B CA 1
ATOM 4992 C C . GLN B 1 267 ? 6.679 -81.400 -35.566 1.00 35.94 369 GLN B C 1
ATOM 4993 O O . GLN B 1 267 ? 6.785 -81.878 -36.706 1.00 38.33 369 GLN B O 1
ATOM 4999 N N . HIS B 1 268 ? 6.341 -80.134 -35.345 1.00 38.10 370 HIS B N 1
ATOM 5000 C CA . HIS B 1 268 ? 6.117 -79.191 -36.427 1.00 38.15 370 HIS B CA 1
ATOM 5001 C C . HIS B 1 268 ? 7.299 -79.177 -37.373 1.00 37.66 370 HIS B C 1
ATOM 5002 O O . HIS B 1 268 ? 7.150 -79.340 -38.585 1.00 37.45 370 HIS B O 1
ATOM 5009 N N . TYR B 1 269 ? 8.496 -79.033 -36.818 1.00 36.09 371 TYR B N 1
ATOM 5010 C CA . TYR B 1 269 ? 9.684 -78.888 -37.640 1.00 35.66 371 TYR B CA 1
ATOM 5011 C C . TYR B 1 269 ? 10.098 -80.203 -38.273 1.00 37.52 371 TYR B C 1
ATOM 5012 O O . TYR B 1 269 ? 10.592 -80.209 -39.398 1.00 37.42 371 TYR B O 1
ATOM 5021 N N . LYS B 1 270 ? 9.912 -81.326 -37.580 1.00 38.82 372 LYS B N 1
ATOM 5022 C CA . LYS B 1 270 ? 10.132 -82.606 -38.234 1.00 39.34 372 LYS B CA 1
ATOM 5023 C C . LYS B 1 270 ? 9.327 -82.684 -39.512 1.00 39.71 372 LYS B C 1
ATOM 5024 O O . LYS B 1 270 ? 9.867 -82.959 -40.593 1.00 41.06 372 LYS B O 1
ATOM 5030 N N . GLU B 1 271 ? 8.025 -82.418 -39.405 1.00 37.75 373 GLU B N 1
ATOM 5031 C CA . GLU B 1 271 ? 7.167 -82.580 -40.566 1.00 37.06 373 GLU B CA 1
ATOM 5032 C C . GLU B 1 271 ? 7.507 -81.556 -41.633 1.00 36.05 373 GLU B C 1
ATOM 5033 O O . GLU B 1 271 ? 7.516 -81.871 -42.826 1.00 37.27 373 GLU B O 1
ATOM 5039 N N . LYS B 1 272 ? 7.853 -80.341 -41.222 1.00 39.62 374 LYS B N 1
ATOM 5040 C CA . LYS B 1 272 ? 8.166 -79.310 -42.201 1.00 37.11 374 LYS B CA 1
ATOM 5041 C C . LYS B 1 272 ? 9.464 -79.608 -42.930 1.00 36.40 374 LYS B C 1
ATOM 5042 O O . LYS B 1 272 ? 9.541 -79.452 -44.147 1.00 37.02 374 LYS B O 1
ATOM 5048 N N . ARG B 1 273 ? 10.491 -80.037 -42.205 1.00 36.35 375 ARG B N 1
ATOM 5049 C CA . ARG B 1 273 ? 11.763 -80.391 -42.821 1.00 37.27 375 ARG B CA 1
ATOM 5050 C C . ARG B 1 273 ? 11.614 -81.566 -43.766 1.00 37.40 375 ARG B C 1
ATOM 5051 O O . ARG B 1 273 ? 12.200 -81.575 -44.852 1.00 37.65 375 ARG B O 1
ATOM 5059 N N . GLU B 1 274 ? 10.835 -82.567 -43.381 1.00 37.50 376 GLU B N 1
ATOM 5060 C CA . GLU B 1 274 ? 10.595 -83.664 -44.308 1.00 39.08 376 GLU B CA 1
ATOM 5061 C C . GLU B 1 274 ? 9.875 -83.181 -45.565 1.00 37.95 376 GLU B C 1
ATOM 5062 O O . GLU B 1 274 ? 10.242 -83.558 -46.682 1.00 38.70 376 GLU B O 1
ATOM 5068 N N . ARG B 1 275 ? 8.832 -82.362 -45.402 1.00 36.47 377 ARG B N 1
ATOM 5069 C CA . ARG B 1 275 ? 8.108 -81.860 -46.560 1.00 35.91 377 ARG B CA 1
ATOM 5070 C C . ARG B 1 275 ? 9.025 -81.049 -47.452 1.00 35.41 377 ARG B C 1
ATOM 5071 O O . ARG B 1 275 ? 8.971 -81.147 -48.682 1.00 36.40 377 ARG B O 1
ATOM 5079 N N . LEU B 1 276 ? 9.881 -80.246 -46.841 1.00 39.02 378 LEU B N 1
ATOM 5080 C CA . LEU B 1 276 ? 10.813 -79.437 -47.601 1.00 37.98 378 LEU B CA 1
ATOM 5081 C C . LEU B 1 276 ? 11.777 -80.306 -48.382 1.00 39.57 378 LEU B C 1
ATOM 5082 O O . LEU B 1 276 ? 12.060 -80.024 -49.546 1.00 41.19 378 LEU B O 1
ATOM 5087 N N . ILE B 1 277 ? 12.285 -81.374 -47.769 1.00 35.53 379 ILE B N 1
ATOM 5088 C CA . ILE B 1 277 ? 13.253 -82.216 -48.466 1.00 37.29 379 ILE B CA 1
ATOM 5089 C C . ILE B 1 277 ? 12.575 -82.996 -49.581 1.00 39.10 379 ILE B C 1
ATOM 5090 O O . ILE B 1 277 ? 13.148 -83.200 -50.660 1.00 43.00 379 ILE B O 1
ATOM 5095 N N . THR B 1 278 ? 11.358 -83.464 -49.333 1.00 38.87 380 THR B N 1
ATOM 5096 C CA . THR B 1 278 ? 10.561 -84.038 -50.402 1.00 39.64 380 THR B CA 1
ATOM 5097 C C . THR B 1 278 ? 10.451 -83.071 -51.569 1.00 39.21 380 THR B C 1
ATOM 5098 O O . THR B 1 278 ? 10.737 -83.428 -52.714 1.00 43.53 380 THR B O 1
ATOM 5102 N N . ALA B 1 279 ? 10.074 -81.830 -51.290 1.00 44.52 381 ALA B N 1
ATOM 5103 C CA . ALA B 1 279 ? 9.930 -80.860 -52.361 1.00 44.85 381 ALA B CA 1
ATOM 5104 C C . ALA B 1 279 ? 11.248 -80.631 -53.078 1.00 45.79 381 ALA B C 1
ATOM 5105 O O . ALA B 1 279 ? 11.281 -80.449 -54.298 1.00 47.89 381 ALA B O 1
ATOM 5107 N N . LEU B 1 280 ? 12.348 -80.644 -52.339 1.00 39.72 382 LEU B N 1
ATOM 5108 C CA . LEU B 1 280 ? 13.655 -80.419 -52.951 1.00 41.09 382 LEU B CA 1
ATOM 5109 C C . LEU B 1 280 ? 14.001 -81.527 -53.926 1.00 44.35 382 LEU B C 1
ATOM 5110 O O . LEU B 1 280 ? 14.473 -81.270 -55.041 1.00 43.78 382 LEU B O 1
ATOM 5115 N N . GLU B 1 281 ? 13.810 -82.776 -53.500 1.00 55.22 383 GLU B N 1
ATOM 5116 C CA . GLU B 1 281 ? 14.151 -83.892 -54.368 1.00 54.73 383 GLU B CA 1
ATOM 5117 C C . GLU B 1 281 ? 13.207 -83.965 -55.554 1.00 48.52 383 GLU B C 1
ATOM 5118 O O . GLU B 1 281 ? 13.603 -84.414 -56.635 1.00 51.24 383 GLU B O 1
ATOM 5124 N N . ALA B 1 282 ? 11.972 -83.514 -55.385 1.00 49.35 384 ALA B N 1
ATOM 5125 C CA . ALA B 1 282 ? 11.063 -83.515 -56.519 1.00 50.36 384 ALA B CA 1
ATOM 5126 C C . ALA B 1 282 ? 11.455 -82.460 -57.536 1.00 46.12 384 ALA B C 1
ATOM 5127 O O . ALA B 1 282 ? 11.419 -82.707 -58.743 1.00 48.07 384 ALA B O 1
ATOM 5129 N N . GLU B 1 283 ? 11.847 -81.285 -57.075 1.00 40.52 385 GLU B N 1
ATOM 5130 C CA . GLU B 1 283 ? 12.112 -80.224 -58.030 1.00 40.37 385 GLU B CA 1
ATOM 5131 C C . GLU B 1 283 ? 13.502 -80.305 -58.644 1.00 43.06 385 GLU B C 1
ATOM 5132 O O . GLU B 1 283 ? 13.679 -79.910 -59.800 1.00 42.76 385 GLU B O 1
ATOM 5138 N N . PHE B 1 284 ? 14.500 -80.791 -57.912 1.00 43.62 386 PHE B N 1
ATOM 5139 C CA . PHE B 1 284 ? 15.877 -80.724 -58.385 1.00 46.00 386 PHE B CA 1
ATOM 5140 C C . PHE B 1 284 ? 16.430 -82.040 -58.921 1.00 50.52 386 PHE B C 1
ATOM 5141 O O . PHE B 1 284 ? 17.644 -82.140 -59.132 1.00 52.59 386 PHE B O 1
ATOM 5149 N N . SER B 1 285 ? 15.592 -83.047 -59.133 1.00 50.10 387 SER B N 1
ATOM 5150 C CA . SER B 1 285 ? 15.900 -84.150 -60.041 1.00 56.23 387 SER B CA 1
ATOM 5151 C C . SER B 1 285 ? 17.100 -84.975 -59.611 1.00 62.46 387 SER B C 1
ATOM 5152 O O . SER B 1 285 ? 17.540 -85.851 -60.361 1.00 69.59 387 SER B O 1
ATOM 5155 N N . GLY B 1 286 ? 17.666 -84.708 -58.443 1.00 59.11 388 GLY B N 1
ATOM 5156 C CA . GLY B 1 286 ? 18.917 -85.332 -58.068 1.00 56.86 388 GLY B CA 1
ATOM 5157 C C . GLY B 1 286 ? 20.150 -84.544 -58.442 1.00 55.07 388 GLY B C 1
ATOM 5158 O O . GLY B 1 286 ? 21.253 -85.093 -58.376 1.00 56.37 388 GLY B O 1
ATOM 5159 N N . GLU B 1 287 ? 20.000 -83.285 -58.856 1.00 49.74 389 GLU B N 1
ATOM 5160 C CA . GLU B 1 287 ? 21.128 -82.379 -59.009 1.00 46.94 389 GLU B CA 1
ATOM 5161 C C . GLU B 1 287 ? 21.287 -81.468 -57.794 1.00 46.13 389 GLU B C 1
ATOM 5162 O O . GLU B 1 287 ? 21.825 -80.360 -57.904 1.00 44.42 389 GLU B O 1
ATOM 5168 N N . VAL B 1 288 ? 20.789 -81.912 -56.647 1.00 46.96 390 VAL B N 1
ATOM 5169 C CA . VAL B 1 288 ? 20.939 -81.245 -55.365 1.00 42.74 390 VAL B CA 1
ATOM 5170 C C . VAL B 1 288 ? 21.473 -82.282 -54.387 1.00 41.89 390 VAL B C 1
ATOM 5171 O O . VAL B 1 288 ? 21.101 -83.460 -54.453 1.00 42.38 390 VAL B O 1
ATOM 5175 N N . THR B 1 289 ? 22.391 -81.867 -53.521 1.00 40.26 391 THR B N 1
ATOM 5176 C CA . THR B 1 289 ? 22.859 -82.717 -52.436 1.00 38.91 391 THR B CA 1
ATOM 5177 C C . THR B 1 289 ? 22.621 -82.024 -51.102 1.00 37.76 391 THR B C 1
ATOM 5178 O O . THR B 1 289 ? 23.030 -80.874 -50.902 1.00 36.33 391 THR B O 1
ATOM 5182 N N . VAL B 1 290 ? 21.937 -82.729 -50.209 1.00 38.20 392 VAL B N 1
ATOM 5183 C CA . VAL B 1 290 ? 21.512 -82.210 -48.921 1.00 37.26 392 VAL B CA 1
ATOM 5184 C C . VAL B 1 290 ? 22.384 -82.859 -47.863 1.00 37.11 392 VAL B C 1
ATOM 5185 O O . VAL B 1 290 ? 22.583 -84.079 -47.876 1.00 36.39 392 VAL B O 1
ATOM 5189 N N . LYS B 1 291 ? 22.908 -82.040 -46.961 1.00 41.10 393 LYS B N 1
ATOM 5190 C CA . LYS B 1 291 ? 23.824 -82.457 -45.917 1.00 41.88 393 LYS B CA 1
ATOM 5191 C C . LYS B 1 291 ? 23.265 -82.011 -44.574 1.00 44.17 393 LYS B C 1
ATOM 5192 O O . LYS B 1 291 ? 22.712 -80.912 -44.462 1.00 42.41 393 LYS B O 1
ATOM 5198 N N . GLY B 1 292 ? 23.363 -82.894 -43.577 1.00 51.90 394 GLY B N 1
ATOM 5199 C CA . GLY B 1 292 ? 23.052 -82.573 -42.193 1.00 56.91 394 GLY B CA 1
ATOM 5200 C C . GLY B 1 292 ? 21.606 -82.244 -41.900 1.00 67.15 394 GLY B C 1
ATOM 5201 O O . GLY B 1 292 ? 21.327 -81.474 -40.975 1.00 59.34 394 GLY B O 1
ATOM 5202 N N . ALA B 1 293 ? 20.671 -82.849 -42.630 1.00 109.63 395 ALA B N 1
ATOM 5203 C CA . ALA B 1 293 ? 19.254 -82.518 -42.531 1.00 106.31 395 ALA B CA 1
ATOM 5204 C C . ALA B 1 293 ? 18.548 -83.327 -41.463 1.00 108.44 395 ALA B C 1
ATOM 5205 O O . ALA B 1 293 ? 17.360 -83.640 -41.616 1.00 104.94 395 ALA B O 1
ATOM 5207 N N . ASN B 1 294 ? 19.261 -83.673 -40.384 1.00 74.67 396 ASN B N 1
ATOM 5208 C CA . ASN B 1 294 ? 18.843 -84.662 -39.400 1.00 67.45 396 ASN B CA 1
ATOM 5209 C C . ASN B 1 294 ? 18.210 -84.043 -38.167 1.00 60.51 396 ASN B C 1
ATOM 5210 O O . ASN B 1 294 ? 17.437 -84.716 -37.476 1.00 63.47 396 ASN B O 1
ATOM 5215 N N . ALA B 1 295 ? 18.526 -82.784 -37.889 1.00 54.64 397 ALA B N 1
ATOM 5216 C CA . ALA B 1 295 ? 18.201 -82.136 -36.632 1.00 47.06 397 ALA B CA 1
ATOM 5217 C C . ALA B 1 295 ? 18.373 -80.635 -36.820 1.00 43.11 397 ALA B C 1
ATOM 5218 O O . ALA B 1 295 ? 18.781 -80.167 -37.885 1.00 44.76 397 ALA B O 1
ATOM 5220 N N . GLY B 1 296 ? 18.082 -79.879 -35.769 1.00 42.48 398 GLY B N 1
ATOM 5221 C CA . GLY B 1 296 ? 18.226 -78.436 -35.838 1.00 39.63 398 GLY B CA 1
ATOM 5222 C C . GLY B 1 296 ? 17.140 -77.764 -36.665 1.00 36.42 398 GLY B C 1
ATOM 5223 O O . GLY B 1 296 ? 16.065 -78.298 -36.904 1.00 37.44 398 GLY B O 1
ATOM 5224 N N . LEU B 1 297 ? 17.446 -76.557 -37.104 1.00 33.55 399 LEU B N 1
ATOM 5225 C CA . LEU B 1 297 ? 16.544 -75.810 -37.966 1.00 33.82 399 LEU B CA 1
ATOM 5226 C C . LEU B 1 297 ? 17.205 -75.455 -39.291 1.00 34.82 399 LEU B C 1
ATOM 5227 O O . LEU B 1 297 ? 16.867 -74.451 -39.911 1.00 36.31 399 LEU B O 1
ATOM 5232 N N . HIS B 1 298 ? 18.160 -76.257 -39.732 1.00 31.91 400 HIS B N 1
ATOM 5233 C CA . HIS B 1 298 ? 18.866 -75.916 -40.945 1.00 32.05 400 HIS B CA 1
ATOM 5234 C C . HIS B 1 298 ? 19.476 -77.178 -41.520 1.00 34.84 400 HIS B C 1
ATOM 5235 O O . HIS B 1 298 ? 19.562 -78.211 -40.848 1.00 34.74 400 HIS B O 1
ATOM 5242 N N . PHE B 1 299 ? 19.846 -77.084 -42.797 1.00 37.71 401 PHE B N 1
ATOM 5243 C CA . PHE B 1 299 ? 20.711 -78.071 -43.436 1.00 40.42 401 PHE B CA 1
ATOM 5244 C C . PHE B 1 299 ? 21.360 -77.413 -44.637 1.00 36.34 401 PHE B C 1
ATOM 5245 O O . PHE B 1 299 ? 21.101 -76.252 -44.937 1.00 35.91 401 PHE B O 1
ATOM 5253 N N . VAL B 1 300 ? 22.233 -78.146 -45.313 1.00 34.48 402 VAL B N 1
ATOM 5254 C CA . VAL B 1 300 ? 23.066 -77.565 -46.354 1.00 34.75 402 VAL B CA 1
ATOM 5255 C C . VAL B 1 300 ? 22.697 -78.199 -47.688 1.00 36.45 402 VAL B C 1
ATOM 5256 O O . VAL B 1 300 ? 22.534 -79.418 -47.778 1.00 37.04 402 VAL B O 1
ATOM 5260 N N . THR B 1 301 ? 22.558 -77.375 -48.721 1.00 38.18 403 THR B N 1
ATOM 5261 C CA . THR B 1 301 ? 22.319 -77.850 -50.076 1.00 37.23 403 THR B CA 1
ATOM 5262 C C . THR B 1 301 ? 23.444 -77.376 -50.984 1.00 38.45 403 THR B C 1
ATOM 5263 O O . THR B 1 301 ? 23.936 -76.247 -50.845 1.00 39.06 403 THR B O 1
ATOM 5267 N N . GLU B 1 302 ? 23.870 -78.279 -51.882 1.00 37.72 404 GLU B N 1
ATOM 5268 C CA . GLU B 1 302 ? 24.870 -78.018 -52.915 1.00 39.58 404 GLU B CA 1
ATOM 5269 C C . GLU B 1 302 ? 24.324 -78.410 -54.288 1.00 37.58 404 GLU B C 1
ATOM 5270 O O . GLU B 1 302 ? 23.731 -79.479 -54.446 1.00 37.12 404 GLU B O 1
ATOM 5276 N N . PHE B 1 303 ? 24.537 -77.540 -55.281 1.00 42.96 405 PHE B N 1
ATOM 5277 C CA . PHE B 1 303 ? 23.927 -77.638 -56.615 1.00 45.90 405 PHE B CA 1
ATOM 5278 C C . PHE B 1 303 ? 24.934 -77.594 -57.773 1.00 48.06 405 PHE B C 1
ATOM 5279 O O . PHE B 1 303 ? 26.144 -77.636 -57.555 1.00 50.19 405 PHE B O 1
ATOM 5287 N N . ASP B 1 304 ? 24.441 -77.464 -59.010 1.00 54.47 406 ASP B N 1
ATOM 5288 C CA . ASP B 1 304 ? 25.270 -77.229 -60.192 1.00 54.86 406 ASP B CA 1
ATOM 5289 C C . ASP B 1 304 ? 25.033 -75.857 -60.796 1.00 55.70 406 ASP B C 1
ATOM 5290 O O . ASP B 1 304 ? 23.888 -75.494 -61.066 1.00 56.78 406 ASP B O 1
ATOM 5295 N N . THR B 1 305 ? 26.115 -75.138 -61.093 1.00 57.46 407 THR B N 1
ATOM 5296 C CA . THR B 1 305 ? 25.969 -73.838 -61.735 1.00 62.85 407 THR B CA 1
ATOM 5297 C C . THR B 1 305 ? 27.256 -73.429 -62.433 1.00 62.31 407 THR B C 1
ATOM 5298 O O . THR B 1 305 ? 28.321 -74.017 -62.237 1.00 57.28 407 THR B O 1
ATOM 5302 N N . ARG B 1 306 ? 27.115 -72.424 -63.286 1.00 63.75 408 ARG B N 1
ATOM 5303 C CA . ARG B 1 306 ? 28.192 -71.539 -63.684 1.00 66.39 408 ARG B CA 1
ATOM 5304 C C . ARG B 1 306 ? 28.287 -70.341 -62.758 1.00 66.31 408 ARG B C 1
ATOM 5305 O O . ARG B 1 306 ? 29.307 -69.638 -62.762 1.00 65.32 408 ARG B O 1
ATOM 5313 N N . ARG B 1 307 ? 27.242 -70.101 -61.973 1.00 63.95 409 ARG B N 1
ATOM 5314 C CA . ARG B 1 307 ? 27.051 -68.821 -61.320 1.00 61.77 409 ARG B CA 1
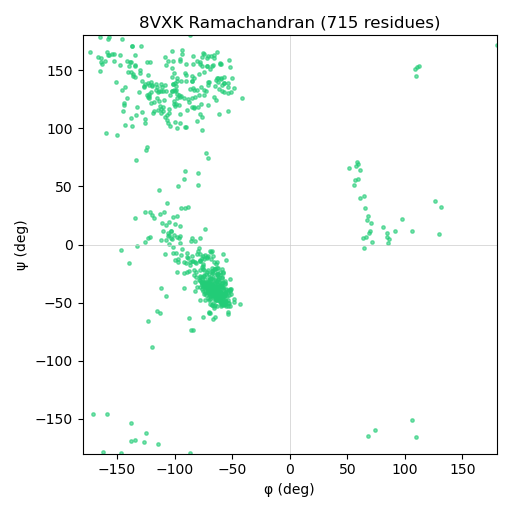ATOM 5315 C C . ARG B 1 307 ? 27.840 -68.760 -60.030 1.00 60.61 409 ARG B C 1
ATOM 5316 O O . ARG B 1 307 ? 27.830 -69.699 -59.235 1.00 60.62 409 ARG B O 1
ATOM 5324 N N . THR B 1 308 ? 28.528 -67.645 -59.827 1.00 54.16 410 THR B N 1
ATOM 5325 C CA . THR B 1 308 ? 29.128 -67.402 -58.532 1.00 53.25 410 THR B CA 1
ATOM 5326 C C . THR B 1 308 ? 28.059 -67.562 -57.460 1.00 54.05 410 THR B C 1
ATOM 5327 O O . THR B 1 308 ? 26.863 -67.415 -57.724 1.00 53.96 410 THR B O 1
ATOM 5331 N N . GLU B 1 309 ? 28.489 -67.937 -56.254 1.00 60.27 411 GLU B N 1
ATOM 5332 C CA . GLU B 1 309 ? 27.558 -67.983 -55.136 1.00 57.13 411 GLU B CA 1
ATOM 5333 C C . GLU B 1 309 ? 26.825 -66.661 -55.039 1.00 49.88 411 GLU B C 1
ATOM 5334 O O . GLU B 1 309 ? 25.609 -66.624 -54.815 1.00 47.92 411 GLU B O 1
ATOM 5340 N N . GLN B 1 310 ? 27.545 -65.566 -55.272 1.00 46.49 412 GLN B N 1
ATOM 5341 C CA . GLN B 1 310 ? 26.911 -64.263 -55.342 1.00 48.09 412 GLN B CA 1
ATOM 5342 C C . GLN B 1 310 ? 25.850 -64.209 -56.428 1.00 47.12 412 GLN B C 1
ATOM 5343 O O . GLN B 1 310 ? 24.882 -63.469 -56.295 1.00 45.23 412 GLN B O 1
ATOM 5349 N N . ASP B 1 311 ? 25.993 -64.997 -57.485 1.00 46.77 413 ASP B N 1
ATOM 5350 C CA . ASP B 1 311 ? 25.018 -64.944 -58.563 1.00 45.94 413 ASP B CA 1
ATOM 5351 C C . ASP B 1 311 ? 23.723 -65.609 -58.158 1.00 43.19 413 ASP B C 1
ATOM 5352 O O . ASP B 1 311 ? 22.645 -65.060 -58.387 1.00 42.95 413 ASP B O 1
ATOM 5357 N N . ILE B 1 312 ? 23.805 -66.807 -57.584 1.00 49.73 414 ILE B N 1
ATOM 5358 C CA . ILE B 1 312 ? 22.590 -67.443 -57.101 1.00 47.54 414 ILE B CA 1
ATOM 5359 C C . ILE B 1 312 ? 21.938 -66.574 -56.044 1.00 46.68 414 ILE B C 1
ATOM 5360 O O . ILE B 1 312 ? 20.721 -66.354 -56.061 1.00 45.67 414 ILE B O 1
ATOM 5365 N N . LEU B 1 313 ? 22.739 -66.043 -55.119 1.00 42.34 415 LEU B N 1
ATOM 5366 C CA . LEU B 1 313 ? 22.159 -65.221 -54.067 1.00 41.38 415 LEU B CA 1
ATOM 5367 C C . LEU B 1 313 ? 21.522 -63.975 -54.655 1.00 40.81 415 LEU B C 1
ATOM 5368 O O . LEU B 1 313 ? 20.436 -63.559 -54.229 1.00 40.92 415 LEU B O 1
ATOM 5373 N N . SER B 1 314 ? 22.170 -63.385 -55.657 1.00 39.23 416 SER B N 1
ATOM 5374 C CA . SER B 1 314 ? 21.687 -62.154 -56.252 1.00 38.19 416 SER B CA 1
ATOM 5375 C C . SER B 1 314 ? 20.395 -62.378 -57.010 1.00 37.85 416 SER B C 1
ATOM 5376 O O . SER B 1 314 ? 19.464 -61.569 -56.912 1.00 37.68 416 SER B O 1
ATOM 5379 N N . HIS B 1 315 ? 20.320 -63.485 -57.754 1.00 38.87 417 HIS B N 1
ATOM 5380 C CA . HIS B 1 315 ? 19.153 -63.820 -58.562 1.00 38.15 417 HIS B CA 1
ATOM 5381 C C . HIS B 1 315 ? 17.987 -64.253 -57.686 1.00 36.62 417 HIS B C 1
ATOM 5382 O O . HIS B 1 315 ? 16.830 -64.105 -58.096 1.00 34.56 417 HIS B O 1
ATOM 5389 N N . ALA B 1 316 ? 18.293 -64.769 -56.480 1.00 40.68 418 ALA B N 1
ATOM 5390 C CA . ALA B 1 316 ? 17.320 -65.097 -55.438 1.00 37.79 418 ALA B CA 1
ATOM 5391 C C . ALA B 1 316 ? 16.792 -63.880 -54.703 1.00 35.17 418 ALA B C 1
ATOM 5392 O O . ALA B 1 316 ? 15.677 -63.919 -54.189 1.00 34.35 418 ALA B O 1
ATOM 5394 N N . ALA B 1 317 ? 17.584 -62.823 -54.584 1.00 36.71 419 ALA B N 1
ATOM 5395 C CA . ALA B 1 317 ? 17.023 -61.566 -54.094 1.00 37.95 419 ALA B CA 1
ATOM 5396 C C . ALA B 1 317 ? 15.991 -60.972 -55.059 1.00 35.93 419 ALA B C 1
ATOM 5397 O O . ALA B 1 317 ? 15.154 -60.162 -54.649 1.00 33.77 419 ALA B O 1
ATOM 5399 N N . GLY B 1 318 ? 16.036 -61.358 -56.328 1.00 39.84 420 GLY B N 1
ATOM 5400 C CA . GLY B 1 318 ? 15.067 -60.950 -57.331 1.00 41.20 420 GLY B CA 1
ATOM 5401 C C . GLY B 1 318 ? 13.857 -61.849 -57.473 1.00 38.34 420 GLY B C 1
ATOM 5402 O O . GLY B 1 318 ? 12.909 -61.483 -58.171 1.00 34.44 420 GLY B O 1
ATOM 5403 N N . LEU B 1 319 ? 13.887 -63.024 -56.849 1.00 38.87 421 LEU B N 1
ATOM 5404 C CA . LEU B 1 319 ? 12.702 -63.834 -56.626 1.00 36.79 421 LEU B CA 1
ATOM 5405 C C . LEU B 1 319 ? 12.156 -63.636 -55.222 1.00 34.10 421 LEU B C 1
ATOM 5406 O O . LEU B 1 319 ? 11.208 -64.321 -54.826 1.00 33.22 421 LEU B O 1
ATOM 5411 N N . GLN B 1 320 ? 12.733 -62.697 -54.479 1.00 33.22 422 GLN B N 1
ATOM 5412 C CA . GLN B 1 320 ? 12.371 -62.417 -53.100 1.00 33.97 422 GLN B CA 1
ATOM 5413 C C . GLN B 1 320 ? 12.385 -63.695 -52.269 1.00 33.07 422 GLN B C 1
ATOM 5414 O O . GLN B 1 320 ? 11.368 -64.198 -51.792 1.00 32.15 422 GLN B O 1
ATOM 5420 N N . LEU B 1 321 ? 13.600 -64.217 -52.139 1.00 33.92 423 LEU B N 1
ATOM 5421 C CA . LEU B 1 321 ? 13.903 -65.446 -51.417 1.00 32.67 423 LEU B CA 1
ATOM 5422 C C . LEU B 1 321 ? 15.165 -65.195 -50.614 1.00 29.92 423 LEU B C 1
ATOM 5423 O O . LEU B 1 321 ? 16.249 -65.073 -51.182 1.00 30.69 423 LEU B O 1
ATOM 5428 N N . GLU B 1 322 ? 15.028 -65.107 -49.305 1.00 30.86 424 GLU B N 1
ATOM 5429 C CA . GLU B 1 322 ? 16.151 -64.809 -48.439 1.00 30.66 424 GLU B CA 1
ATOM 5430 C C . GLU B 1 322 ? 16.890 -66.095 -48.118 1.00 31.69 424 GLU B C 1
ATOM 5431 O O . GLU B 1 322 ? 16.287 -67.061 -47.642 1.00 32.13 424 GLU B O 1
ATOM 5437 N N . ILE B 1 323 ? 18.195 -66.107 -48.370 1.00 34.76 425 ILE B N 1
ATOM 5438 C CA . ILE B 1 323 ? 18.985 -67.318 -48.205 1.00 34.52 425 ILE B CA 1
ATOM 5439 C C . ILE B 1 323 ? 20.433 -66.914 -47.992 1.00 34.85 425 ILE B C 1
ATOM 5440 O O . ILE B 1 323 ? 20.813 -65.764 -48.211 1.00 33.88 425 ILE B O 1
ATOM 5445 N N . PHE B 1 324 ? 21.227 -67.847 -47.483 1.00 33.99 426 PHE B N 1
ATOM 5446 C CA . PHE B 1 324 ? 22.579 -67.572 -47.050 1.00 32.84 426 PHE B CA 1
ATOM 5447 C C . PHE B 1 324 ? 23.524 -68.584 -47.645 1.00 33.80 426 PHE B C 1
ATOM 5448 O O . PHE B 1 324 ? 23.169 -69.744 -47.859 1.00 34.92 426 PHE B O 1
ATOM 5456 N N . GLY B 1 325 ? 24.736 -68.122 -47.900 1.00 36.64 427 GLY B N 1
ATOM 5457 C CA . GLY B 1 325 ? 25.742 -68.961 -48.496 1.00 37.85 427 GLY B CA 1
ATOM 5458 C C . GLY B 1 325 ? 26.758 -69.355 -47.467 1.00 34.45 427 GLY B C 1
ATOM 5459 O O . GLY B 1 325 ? 26.923 -68.688 -46.451 1.00 32.96 427 GLY B O 1
ATOM 5460 N N . MET B 1 326 ? 27.449 -70.448 -47.725 1.00 31.69 428 MET B N 1
ATOM 5461 C CA . MET B 1 326 ? 28.385 -70.947 -46.738 1.00 31.86 428 MET B CA 1
ATOM 5462 C C . MET B 1 326 ? 29.562 -70.000 -46.566 1.00 30.28 428 MET B C 1
ATOM 5463 O O . MET B 1 326 ? 30.202 -70.008 -45.520 1.00 30.45 428 MET B O 1
ATOM 5468 N N . SER B 1 327 ? 29.846 -69.168 -47.561 1.00 32.27 429 SER B N 1
ATOM 5469 C CA . SER B 1 327 ? 30.932 -68.213 -47.452 1.00 31.85 429 SER B CA 1
ATOM 5470 C C . SER B 1 327 ? 30.606 -67.086 -46.496 1.00 31.24 429 SER B C 1
ATOM 5471 O O . SER B 1 327 ? 31.500 -66.311 -46.139 1.00 31.03 429 SER B O 1
ATOM 5474 N N . ARG B 1 328 ? 29.351 -66.971 -46.086 1.00 29.54 430 ARG B N 1
ATOM 5475 C CA . ARG B 1 328 ? 28.999 -66.054 -45.018 1.00 29.60 430 ARG B CA 1
ATOM 5476 C C . ARG B 1 328 ? 29.603 -66.497 -43.688 1.00 31.56 430 ARG B C 1
ATOM 5477 O O . ARG B 1 328 ? 29.919 -65.657 -42.835 1.00 34.16 430 ARG B O 1
ATOM 5485 N N . PHE B 1 329 ? 29.820 -67.802 -43.515 1.00 33.78 431 PHE B N 1
ATOM 5486 C CA . PHE B 1 329 ? 30.230 -68.385 -42.243 1.00 32.52 431 PHE B CA 1
ATOM 5487 C C . PHE B 1 329 ? 31.716 -68.690 -42.167 1.00 32.08 431 PHE B C 1
ATOM 5488 O O . PHE B 1 329 ? 32.159 -69.305 -41.198 1.00 32.03 431 PHE B O 1
ATOM 5496 N N . ASN B 1 330 ? 32.498 -68.266 -43.151 1.00 32.02 432 ASN B N 1
ATOM 5497 C CA . ASN B 1 330 ? 33.931 -68.169 -42.932 1.00 31.01 432 ASN B CA 1
ATOM 5498 C C . ASN B 1 330 ? 34.169 -67.261 -41.739 1.00 33.08 432 ASN B C 1
ATOM 5499 O O . ASN B 1 330 ? 33.432 -66.302 -41.512 1.00 35.67 432 ASN B O 1
ATOM 5504 N N . LEU B 1 331 ? 35.183 -67.580 -40.959 1.00 33.74 433 LEU B N 1
ATOM 5505 C CA . LEU B 1 331 ? 35.620 -66.682 -39.905 1.00 34.21 433 LEU B CA 1
ATOM 5506 C C . LEU B 1 331 ? 36.541 -65.581 -40.415 1.00 38.02 433 LEU B C 1
ATOM 5507 O O . LEU B 1 331 ? 37.031 -64.788 -39.610 1.00 39.46 433 LEU B O 1
ATOM 5512 N N . LYS B 1 332 ? 36.791 -65.512 -41.718 1.00 37.38 434 LYS B N 1
ATOM 5513 C CA . LYS B 1 332 ? 37.560 -64.420 -42.311 1.00 38.50 434 LYS B CA 1
ATOM 5514 C C . LYS B 1 332 ? 36.728 -63.645 -43.333 1.00 38.73 434 LYS B C 1
ATOM 5515 O O . LYS B 1 332 ? 36.325 -62.510 -43.094 1.00 40.05 434 LYS B O 1
ATOM 5521 N N . THR B 1 338 ? 37.631 -68.192 -53.046 1.00 58.43 440 THR B N 1
ATOM 5522 C CA . THR B 1 338 ? 36.600 -69.207 -52.843 1.00 57.46 440 THR B CA 1
ATOM 5523 C C . THR B 1 338 ? 36.750 -70.333 -53.874 1.00 57.65 440 THR B C 1
ATOM 5524 O O . THR B 1 338 ? 37.702 -70.326 -54.660 1.00 58.39 440 THR B O 1
ATOM 5528 N N . GLY B 1 339 ? 35.858 -71.328 -53.841 1.00 60.46 441 GLY B N 1
ATOM 5529 C CA . GLY B 1 339 ? 35.984 -72.413 -54.792 1.00 55.57 441 GLY B CA 1
ATOM 5530 C C . GLY B 1 339 ? 34.733 -73.081 -55.324 1.00 58.32 441 GLY B C 1
ATOM 5531 O O . GLY B 1 339 ? 34.853 -73.943 -56.195 1.00 55.03 441 GLY B O 1
ATOM 5532 N N . ARG B 1 340 ? 33.537 -72.726 -54.828 1.00 66.91 442 ARG B N 1
ATOM 5533 C CA . ARG B 1 340 ? 32.268 -73.151 -55.438 1.00 79.10 442 ARG B CA 1
ATOM 5534 C C . ARG B 1 340 ? 31.113 -72.564 -54.610 1.00 93.66 442 ARG B C 1
ATOM 5535 O O . ARG B 1 340 ? 31.390 -71.927 -53.584 1.00 85.19 442 ARG B O 1
ATOM 5543 N N . PRO B 1 341 ? 29.788 -72.655 -55.034 1.00 146.96 443 PRO B N 1
ATOM 5544 C CA . PRO B 1 341 ? 28.720 -72.371 -54.057 1.00 142.87 443 PRO B CA 1
ATOM 5545 C C . PRO B 1 341 ? 28.107 -73.558 -53.303 1.00 137.60 443 PRO B C 1
ATOM 5546 O O . PRO B 1 341 ? 27.884 -74.642 -53.858 1.00 134.38 443 PRO B O 1
ATOM 5550 N N . ALA B 1 342 ? 27.835 -73.325 -52.007 1.00 86.79 444 ALA B N 1
ATOM 5551 C CA . ALA B 1 342 ? 26.955 -74.130 -51.161 1.00 62.77 444 ALA B CA 1
ATOM 5552 C C . ALA B 1 342 ? 26.083 -73.183 -50.350 1.00 54.73 444 ALA B C 1
ATOM 5553 O O . ALA B 1 342 ? 26.536 -72.103 -49.958 1.00 51.15 444 ALA B O 1
ATOM 5555 N N . LEU B 1 343 ? 24.834 -73.569 -50.096 1.00 40.05 445 LEU B N 1
ATOM 5556 C CA . LEU B 1 343 ? 23.972 -72.722 -49.288 1.00 35.14 445 LEU B CA 1
ATOM 5557 C C . LEU B 1 343 ? 23.413 -73.460 -48.085 1.00 33.66 445 LEU B C 1
ATOM 5558 O O . LEU B 1 343 ? 23.312 -74.686 -48.069 1.00 35.81 445 LEU B O 1
ATOM 5563 N N . ILE B 1 344 ? 23.039 -72.666 -47.086 1.00 32.70 446 ILE B N 1
ATOM 5564 C CA . ILE B 1 344 ? 22.357 -73.137 -45.895 1.00 31.85 446 ILE B CA 1
ATOM 5565 C C . ILE B 1 344 ? 20.877 -72.779 -45.947 1.00 34.51 446 ILE B C 1
ATOM 5566 O O . ILE B 1 344 ? 20.503 -71.624 -46.178 1.00 35.93 446 ILE B O 1
ATOM 5571 N N . ILE B 1 345 ? 20.039 -73.781 -45.724 1.00 33.16 447 ILE B N 1
ATOM 5572 C CA . ILE B 1 345 ? 18.591 -73.671 -45.755 1.00 33.59 447 ILE B CA 1
ATOM 5573 C C . ILE B 1 345 ? 18.121 -73.684 -44.312 1.00 33.15 447 ILE B C 1
ATOM 5574 O O . ILE B 1 345 ? 18.258 -74.703 -43.618 1.00 33.98 447 ILE B O 1
ATOM 5579 N N . GLY B 1 346 ? 17.577 -72.557 -43.859 1.00 35.42 448 GLY B N 1
ATOM 5580 C CA . GLY B 1 346 ? 16.961 -72.482 -42.548 1.00 34.53 448 GLY B CA 1
ATOM 5581 C C . GLY B 1 346 ? 15.456 -72.384 -42.631 1.00 33.75 448 GLY B C 1
ATOM 5582 O O . GLY B 1 346 ? 14.912 -71.364 -43.054 1.00 35.33 448 GLY B O 1
ATOM 5583 N N . PHE B 1 347 ? 14.769 -73.452 -42.237 1.00 34.88 449 PHE B N 1
ATOM 5584 C CA . PHE B 1 347 ? 13.316 -73.526 -42.296 1.00 35.26 449 PHE B CA 1
ATOM 5585 C C . PHE B 1 347 ? 12.651 -73.045 -41.012 1.00 37.17 449 PHE B C 1
ATOM 5586 O O . PHE B 1 347 ? 11.563 -73.515 -40.660 1.00 36.42 449 PHE B O 1
ATOM 5594 N N . ALA B 1 348 ? 13.273 -72.093 -40.318 1.00 40.50 450 ALA B N 1
ATOM 5595 C CA . ALA B 1 348 ? 12.760 -71.630 -39.037 1.00 38.79 450 ALA B CA 1
ATOM 5596 C C . ALA B 1 348 ? 11.463 -70.851 -39.201 1.00 42.16 450 ALA B C 1
ATOM 5597 O O . ALA B 1 348 ? 10.436 -71.216 -38.625 1.00 42.01 450 ALA B O 1
ATOM 5599 N N . ARG B 1 349 ? 11.485 -69.759 -39.970 1.00 40.52 451 ARG B N 1
ATOM 5600 C CA . ARG B 1 349 ? 10.285 -68.958 -40.193 1.00 41.51 451 ARG B CA 1
ATOM 5601 C C . ARG B 1 349 ? 9.770 -69.125 -41.630 1.00 38.49 451 ARG B C 1
ATOM 5602 O O . ARG B 1 349 ? 9.137 -68.235 -42.201 1.00 44.37 451 ARG B O 1
ATOM 5610 N N . LEU B 1 350 ? 10.031 -70.268 -42.232 1.00 39.00 452 LEU B N 1
ATOM 5611 C CA . LEU B 1 350 ? 9.461 -70.604 -43.525 1.00 37.32 452 LEU B CA 1
ATOM 5612 C C . LEU B 1 350 ? 8.024 -71.092 -43.357 1.00 38.03 452 LEU B C 1
ATOM 5613 O O . LEU B 1 350 ? 7.793 -72.122 -42.718 1.00 37.03 452 LEU B O 1
ATOM 5618 N N . LYS B 1 351 ? 7.056 -70.382 -43.944 1.00 39.37 453 LYS B N 1
ATOM 5619 C CA . LYS B 1 351 ? 5.657 -70.758 -43.763 1.00 37.44 453 LYS B CA 1
ATOM 5620 C C . LYS B 1 351 ? 5.295 -71.954 -44.621 1.00 36.85 453 LYS B C 1
ATOM 5621 O O . LYS B 1 351 ? 5.602 -72.006 -45.810 1.00 37.19 453 LYS B O 1
ATOM 5627 N N . GLU B 1 352 ? 4.584 -72.896 -44.013 1.00 37.04 454 GLU B N 1
ATOM 5628 C CA . GLU B 1 352 ? 4.361 -74.191 -44.638 1.00 36.18 454 GLU B CA 1
ATOM 5629 C C . GLU B 1 352 ? 3.666 -74.067 -45.992 1.00 35.51 454 GLU B C 1
ATOM 5630 O O . GLU B 1 352 ? 3.827 -74.945 -46.845 1.00 36.07 454 GLU B O 1
ATOM 5636 N N . GLU B 1 353 ? 2.920 -72.981 -46.228 1.00 36.24 455 GLU B N 1
ATOM 5637 C CA . GLU B 1 353 ? 2.322 -72.783 -47.547 1.00 35.82 455 GLU B CA 1
ATOM 5638 C C . GLU B 1 353 ? 3.340 -72.310 -48.581 1.00 35.74 455 GLU B C 1
ATOM 5639 O O . GLU B 1 353 ? 3.032 -72.310 -49.774 1.00 36.15 455 GLU B O 1
ATOM 5645 N N . ASP B 1 354 ? 4.539 -71.907 -48.155 1.00 36.88 456 ASP B N 1
ATOM 5646 C CA . ASP B 1 354 ? 5.557 -71.339 -49.029 1.00 33.74 456 ASP B CA 1
ATOM 5647 C C . ASP B 1 354 ? 6.666 -72.312 -49.369 1.00 32.67 456 ASP B C 1
ATOM 5648 O O . ASP B 1 354 ? 7.687 -71.893 -49.910 1.00 32.04 456 ASP B O 1
ATOM 5653 N N . ILE B 1 355 ? 6.494 -73.592 -49.067 1.00 35.39 457 ILE B N 1
ATOM 5654 C CA . ILE B 1 355 ? 7.551 -74.562 -49.325 1.00 35.57 457 ILE B CA 1
ATOM 5655 C C . ILE B 1 355 ? 7.713 -74.782 -50.824 1.00 36.76 457 ILE B C 1
ATOM 5656 O O . ILE B 1 355 ? 8.786 -74.547 -51.392 1.00 35.72 457 ILE B O 1
ATOM 5661 N N . GLN B 1 356 ? 6.634 -75.210 -51.492 1.00 37.51 458 GLN B N 1
ATOM 5662 C CA . GLN B 1 356 ? 6.723 -75.533 -52.911 1.00 35.03 458 GLN B CA 1
ATOM 5663 C C . GLN B 1 356 ? 7.161 -74.310 -53.694 1.00 34.23 458 GLN B C 1
ATOM 5664 O O . GLN B 1 356 ? 8.202 -74.328 -54.360 1.00 39.02 458 GLN B O 1
ATOM 5670 N N . GLU B 1 357 ? 6.449 -73.199 -53.514 1.00 36.10 459 GLU B N 1
ATOM 5671 C CA . GLU B 1 357 ? 6.897 -71.934 -54.078 1.00 34.58 459 GLU B CA 1
ATOM 5672 C C . GLU B 1 357 ? 8.358 -71.662 -53.767 1.00 34.03 459 GLU B C 1
ATOM 5673 O O . GLU B 1 357 ? 9.151 -71.372 -54.668 1.00 33.89 459 GLU B O 1
ATOM 5679 N N . GLY B 1 358 ? 8.751 -71.803 -52.502 1.00 33.21 460 GLY B N 1
ATOM 5680 C CA . GLY B 1 358 ? 10.125 -71.503 -52.159 1.00 32.19 460 GLY B CA 1
ATOM 5681 C C . GLY B 1 358 ? 11.091 -72.321 -52.985 1.00 32.68 460 GLY B C 1
ATOM 5682 O O . GLY B 1 358 ? 11.998 -71.775 -53.622 1.00 32.47 460 GLY B O 1
ATOM 5683 N N . VAL B 1 359 ? 10.835 -73.629 -53.077 1.00 35.01 461 VAL B N 1
ATOM 5684 C CA . VAL B 1 359 ? 11.753 -74.502 -53.795 1.00 34.20 461 VAL B CA 1
ATOM 5685 C C . VAL B 1 359 ? 11.709 -74.164 -55.277 1.00 34.55 461 VAL B C 1
ATOM 5686 O O . VAL B 1 359 ? 12.736 -74.159 -55.967 1.00 34.97 461 VAL B O 1
ATOM 5690 N N . GLN B 1 360 ? 10.524 -73.793 -55.767 1.00 34.19 462 GLN B N 1
ATOM 5691 C CA . GLN B 1 360 ? 10.420 -73.323 -57.139 1.00 34.38 462 GLN B CA 1
ATOM 5692 C C . GLN B 1 360 ? 11.311 -72.111 -57.335 1.00 35.16 462 GLN B C 1
ATOM 5693 O O . GLN B 1 360 ? 12.155 -72.075 -58.243 1.00 35.72 462 GLN B O 1
ATOM 5699 N N . ARG B 1 361 ? 11.191 -71.137 -56.434 1.00 35.40 463 ARG B N 1
ATOM 5700 C CA . ARG B 1 361 ? 12.040 -69.973 -56.547 1.00 34.83 463 ARG B CA 1
ATOM 5701 C C . ARG B 1 361 ? 13.485 -70.401 -56.568 1.00 38.54 463 ARG B C 1
ATOM 5702 O O . ARG B 1 361 ? 14.279 -69.924 -57.391 1.00 42.42 463 ARG B O 1
ATOM 5710 N N . LEU B 1 362 ? 13.823 -71.374 -55.728 1.00 38.47 464 LEU B N 1
ATOM 5711 C CA . LEU B 1 362 ? 15.216 -71.751 -55.607 1.00 38.87 464 LEU B CA 1
ATOM 5712 C C . LEU B 1 362 ? 15.727 -72.269 -56.939 1.00 40.74 464 LEU B C 1
ATOM 5713 O O . LEU B 1 362 ? 16.778 -71.834 -57.422 1.00 42.22 464 LEU B O 1
ATOM 5718 N N . PHE B 1 363 ? 14.928 -73.115 -57.600 1.00 40.20 465 PHE B N 1
ATOM 5719 C CA . PHE B 1 363 ? 15.340 -73.688 -58.881 1.00 40.65 465 PHE B CA 1
ATOM 5720 C C . PHE B 1 363 ? 15.599 -72.590 -59.908 1.00 41.59 465 PHE B C 1
ATOM 5721 O O . PHE B 1 363 ? 16.500 -72.708 -60.745 1.00 43.25 465 PHE B O 1
ATOM 5729 N N . LYS B 1 364 ? 14.818 -71.510 -59.857 1.00 41.17 466 LYS B N 1
ATOM 5730 C CA . LYS B 1 364 ? 15.088 -70.380 -60.733 1.00 44.45 466 LYS B CA 1
ATOM 5731 C C . LYS B 1 364 ? 16.206 -69.515 -60.179 1.00 43.43 466 LYS B C 1
ATOM 5732 O O . LYS B 1 364 ? 17.023 -68.984 -60.942 1.00 46.51 466 LYS B O 1
ATOM 5738 N N . ALA B 1 365 ? 16.258 -69.364 -58.857 1.00 40.29 467 ALA B N 1
ATOM 5739 C CA . ALA B 1 365 ? 17.313 -68.559 -58.271 1.00 39.68 467 ALA B CA 1
ATOM 5740 C C . ALA B 1 365 ? 18.675 -69.105 -58.656 1.00 44.98 467 ALA B C 1
ATOM 5741 O O . ALA B 1 365 ? 19.611 -68.339 -58.910 1.00 45.56 467 ALA B O 1
ATOM 5743 N N . VAL B 1 366 ? 18.800 -70.432 -58.723 1.00 47.12 468 VAL B N 1
ATOM 5744 C CA . VAL B 1 366 ? 20.063 -71.031 -59.138 1.00 47.46 468 VAL B CA 1
ATOM 5745 C C . VAL B 1 366 ? 20.314 -70.762 -60.616 1.00 53.38 468 VAL B C 1
ATOM 5746 O O . VAL B 1 366 ? 21.422 -70.372 -61.007 1.00 52.56 468 VAL B O 1
ATOM 5750 N N . TYR B 1 367 ? 19.276 -70.931 -61.449 1.00 49.74 469 TYR B N 1
ATOM 5751 C CA . TYR B 1 367 ? 19.390 -70.969 -62.903 1.00 47.75 469 TYR B CA 1
ATOM 5752 C C . TYR B 1 367 ? 18.735 -69.789 -63.606 1.00 46.79 469 TYR B C 1
ATOM 5753 O O . TYR B 1 367 ? 19.399 -69.061 -64.342 1.00 50.85 469 TYR B O 1
ATOM 5762 N N . GLY B 1 368 ? 17.446 -69.583 -63.413 1.00 51.08 470 GLY B N 1
ATOM 5763 C CA . GLY B 1 368 ? 16.737 -68.553 -64.139 1.00 49.85 470 GLY B CA 1
ATOM 5764 C C . GLY B 1 368 ? 15.988 -69.014 -65.362 1.00 48.92 470 GLY B C 1
ATOM 5765 O O . GLY B 1 368 ? 15.713 -68.188 -66.235 1.00 50.70 470 GLY B O 1
ATOM 5766 N N . HIS B 1 369 ? 15.648 -70.296 -65.449 1.00 47.43 471 HIS B N 1
ATOM 5767 C CA . HIS B 1 369 ? 15.004 -70.875 -66.633 1.00 52.36 471 HIS B CA 1
ATOM 5768 C C . HIS B 1 369 ? 13.641 -70.244 -66.939 1.00 53.71 471 HIS B C 1
ATOM 5769 O O . HIS B 1 369 ? 13.087 -70.412 -68.032 1.00 51.45 471 HIS B O 1
#

InterPro domains:
  IPR000524 Transcription regulator HTH, GntR [PF00392] (17-79)
  IPR000524 Transcription regulator HTH, GntR [PS50949] (14-82)
  IPR000524 Transcription regulator HTH, GntR [SM00345] (20-79)
  IPR000524 Transcription regulator HTH, GntR [cd07377] (16-79)
  IPR004839 Aminotransferase, class I/classII, large domain [PF00155] (117-410)
  IPR01542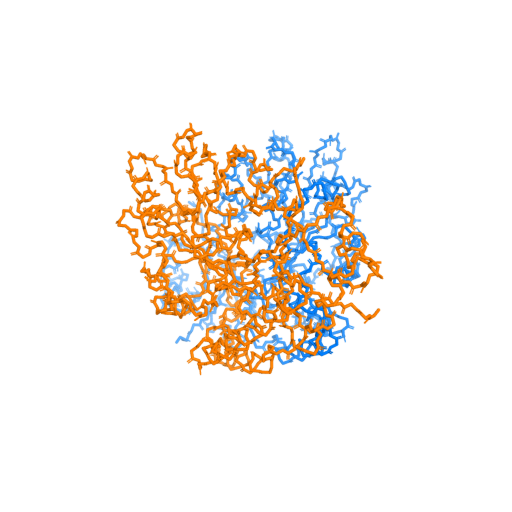1 Pyridoxal phosphate-dependent transferase, major domain [G3DSA:3.40.640.10] (94-463)
  IPR015424 Pyridoxal phosphate-dependent transferase [SSF53383] (100-468)
  IPR036388 Winged helix-like DNA-binding domain superfamily [G3DSA:1.10.10.10] (1-93)
  IPR036390 Winged helix DNA-binding domain superfamily [SSF46785] (15-83)
  IPR051446 HTH-type transcriptional regulator with aminotransferase domain [PTHR46577] (5-470)

Foldseek 3Di:
DPFFELDALFFAPVLFPVVLLVVLLVVLCVVCVVCLVPFADLQGNQLLLVLVQVVCCVQFVADAHSLQKRKDLDPLVVVVVVCVLAPVQFAEEEEVLADLVVLCVQVVSVHHYHYFYADLQAGDVVVCVVVVGAEYEGAQCQGPPALRHHDVVVLVSVLCVQPVDPRHAYEHEPEQQLKFAPDDHDHDSNSVHPPQRYKYKYFCCHLHPVVLRMIMIGHRVSSSVSVVVPPDGGHPHRNSSSSSSSSCSVVCVSVVSSVVVNVVQNVLLVVLVVLLCVVCVPQWDWGNPRGGFKIKIWHADPDDLVQLCVQLVVVNYHWAFSVVSGNPDDTTMTMGGCRRRDSVCRNVNSVSNVCSRYND/DPFFELDQPDADPPLFPVVLLVVLLVVLCVVCVVCLVPFADQQGNQLLLQLVVVVQCVQFVADAHSLQKRKDLDVVVVVVVLCVLAPVQFAEEEEVLADLVVVVVCVVSVHHYHYAYADLQGGDVVVCVVVPGAEYEAAQQQGPPALRHHDPVVLVSQLVVNVPDPRHAYEHEPEFVLAFAPDDGDHGSNSVNPPQRYKYKYACCRLRNVVQRMIMIGHGVSSSVSVVVVVPGGHPHNNSSSSSVSSCSVVCVSVVSSVVVNVVQVVLLVVLVVLLCVVQVPQKDWGNSRIGQKTKIDGDAPDALCQLCVLLVVVNYHWAWSVVRGSVDDGTMTMGGCNVRDSVCRNVNSVSSVCSRPVD

Sequence (720 aa):
SDWISFSHMSSDTDHFPIKSWFRCEQKAASRSYRTLGDMSHPQGIYEVRAAITRLISLTRGVKCRPEQMIIGAGTQVLMQLLTELLPKEAVYAMEEPGYRRMYQLLKNAGKQVKTIMLDEKGMSIAEITRQQPDVLVTTPSHQFPSGTIMPVSRRIQLLNWAAEEPRRYIIEDDYDSEFTYDVDSIPALQSLDRFQNVIYMGTFSKSLLPGLRISYMVLPPELLRAYKQRGYDLQTCCSSLTQLTLQEFIESGEYQKHIKKMKQHYKEKRERLITALEAEFSGEVTVKGANAGLHFVTEFDTRRTEQDILSHAAGLQLEIFGMSRFNLKTGRPALIIGFARLKEEDIQEGVQRLFKAVYGHSDWISFSHMSSDTDHFPIKSWFRCEQKAASRSYRTLGDMSHPQGIYEVRAAITRLISLTRGVKCRPEQMIIGAGTQVLMQLLTELLPKEAVYAMEEPGYRRMYQLLKNAGKQVKTIMLDEKGMSIAEITRQQPDVLVTTPSHQFPSGTIMPVSRRIQLLNWAAEEPRRYIIEDDYDSEFTYDVDSIPALQSLDRFQNVIYMGTFSKSLLPGLRISYMVLPPELLRAYKQRGYDLQTCSSLTQLTLQEFIESGEYQKHIKKMKQHYKEKRERLITALEAEFSGEVTVKGANAGLHFVTEFDTRRTEQDILSHAAGLQLEIFGMSRFNLKTGRPALIIGFARLKEEDIQEGVQRLFKAVYGH

Radius of gyration: 27.73 Å; Cα contacts (8 Å, |Δi|>4): 1394; chains: 2; bounding box: 49×66×92 Å

Nearest PDB structures (foldseek):
  5t4j-assembly1_B  TM=9.803E-01  e=1.746E-70  Bacillus subtilis
  6uxz-assembly1_B  TM=9.886E-01  e=4.315E-67  Bacillus subtilis subsp. subtilis str. 168
  5x03-assembly1_A  TM=9.851E-01  e=2.377E-67  Bacillus subtilis subsp. subtilis str. 168
  4n0b-assembly1_B  TM=9.833E-01  e=3.203E-67  Bacillus subtilis
  4mgr-assembly1_B  TM=9.767E-01  e=1.056E-66  Bacillus subtilis

Solvent-accessible surface area: 29229 Å² total; per-residue (Å²): 138,98,102,6,7,0,0,13,68,4,5,12,10,100,74,11,37,30,140,22,6,18,149,8,17,87,110,3,5,92,140,26,49,78,80,9,13,86,70,17,88,51,6,0,31,91,100,0,7,22,0,0,12,122,27,5,47,141,82,16,26,1,148,27,178,23,64,19,0,5,4,1,2,1,34,23,31,3,4,40,23,0,7,78,15,6,41,163,142,6,26,0,0,4,8,35,28,3,65,86,68,12,16,49,8,0,91,87,41,70,32,102,5,45,22,0,104,31,44,150,90,2,0,1,24,70,32,0,87,165,33,68,2,44,0,0,7,2,15,0,15,3,2,26,0,21,0,32,30,2,40,63,56,15,1,71,78,0,12,87,14,0,45,114,88,116,58,34,28,0,0,0,24,1,50,5,11,41,1,36,13,99,50,85,63,45,61,0,0,26,27,57,24,195,111,106,26,7,0,2,0,2,11,4,15,18,0,4,2,4,2,5,28,2,1,11,0,3,1,9,63,119,5,15,116,32,12,126,127,28,57,13,34,43,8,23,6,14,7,18,19,0,19,2,0,27,23,0,19,81,59,23,33,14,102,121,18,27,148,148,9,43,88,28,8,62,88,5,22,84,132,0,53,76,23,1,96,77,52,3,94,53,118,18,57,46,95,16,17,66,2,0,4,6,0,7,0,33,1,96,35,245,62,76,18,130,71,4,39,74,86,2,55,62,43,60,3,46,16,37,3,31,54,101,9,81,9,152,165,77,102,6,18,1,0,1,0,0,0,64,1,82,51,137,30,9,126,66,0,2,73,24,1,36,104,0,2,71,39,161,148,91,130,3,20,1,1,21,106,21,22,18,4,83,88,5,45,32,148,20,8,15,151,8,6,62,112,3,7,100,156,22,47,76,68,1,0,52,79,20,89,48,2,0,32,88,95,0,7,21,0,0,9,120,27,5,45,150,82,15,31,2,148,26,148,17,60,28,0,4,4,2,5,3,11,25,44,3,2,42,21,0,8,60,17,4,42,160,138,5,35,1,0,6,11,42,23,5,58,80,74,6,11,55,15,0,91,87,46,68,17,98,7,44,34,0,91,32,48,156,85,2,0,3,20,73,32,0,91,165,41,64,3,45,0,0,9,1,16,0,13,7,2,30,0,20,1,34,48,2,40,69,59,14,0,67,76,0,4,65,17,1,47,124,92,118,48,42,33,0,1,0,15,2,52,17,14,34,5,23,18,82,59,103,59,51,71,0,0,19,31,52,24,131,131,90,20,5,0,2,0,2,5,4,8,61,2,8,7,15,7,14,22,0,0,11,0,3,0,6,62,138,6,21,162,31,13,111,136,24,48,7,29,34,8,19,3,16,3,10,18,0,16,1,0,32,13,0,22,85,59,22,35,14,106,101,16,28,123,95,13,53,78,44,8,59,89,9,14,70,131,1,51,82,18,2,106,74,56,2,98,60,112,20,74,48,97,19,15,54,0,0,17,4,0,4,0,39,19,91,36,189,42,81,17,112,46,1,42,71,70,0,57,65,31,62,3,66,16,23,2,43,47,126,9,64,0,168,179,74,157,14,12,1,0,2,0,0,2,104,2,110,57,140,33,8,125,65,0,3,79,20,1,49,94,0,0,51,40,173

Secondary structure (DSSP, 8-state):
---EE--SS---GGGS-HHHHHHHHHHHHHHHGGGGGSPPPTT--HHHHHHHHHHHHHHH-----GGGEEEES-HHHHHHHHHHHS-TTPEEEEEES--HHHHHHHHHTT-EEEEEEEETTEE-HHHHHHH--SEEEE--SS-TTT-PPPPHHHHHHHHHHHHHSTT-EEEEE-TTTT-B-SSPPPPPHHHH-SS--EEEEEESTTTS-GGG--EEEE--HHHHHHHHTT------S-HHHHHHHHHHHHTTHHHHHHHHHHHHHHHHHHHHHHHHHHHHTT-SEEE--SBTTEEEEE---SS-HHHHHHHHHHTTEE-EEGGGG-----S-EEEEE-SS--GGGHHHHHHHHHHHHT--/---EE--SS---STTS-HHHHHHHHHHHHHHHGGGSSSPPPTT--HHHHHHHHHHHHHHH-----GGGEEEESSHHHHHHHHHHHS-TTPPEEEEES--HHHHHHHHHTT--EEEEEEETTEE-HHHHHHH--SEEEE--SS-TTT-PPPPHHHHHHHHHHHHHSTT-EEEEEETTTT-B-SSPPPPPSGGG-SSS-EEEEEESTTTT-STT--EEEE--HHHHHHHHHH------S-HHHHHHHHHHHHTTHHHHHHHHHHHHHHHHHHHHHHHHHHHHTT--EEE-TTBTTEEEEE---SS-HHHHHHHHHTTTEE-EEGGGG--------EEEE-SS--GGGHHHHHHHHHHHHS--

Organism: Bacillus subtilis (strain 168) (NCBI:txid224308)